Protein AF-A0A1C5LLJ3-F1 (afdb_monomer)

Sequence (383 aa):
MEEKRNYEILKFVMHGDKCYMSTDIVKGKPLIVWLKYHAHITKEQFYEWARQIIADLDHFHRCRGNPCYQYVNPYSVIVGEDRKVYLLDLASKEQEDMMHLMQRRYVRENFLSPENQYYQKSEEKEDIYGFGKMLQYVLSSVELEPELKFLESVRIQKIITRCLDKQGKKRYQKLSDLSGQFSLSEKRNGSKKIMYVMIALAVIGLLVLSGNRIVSCISGQSRRQGGQDMKLADTERKEDMKAQAYQEQFQELKEQWEAERKELQDKSSKREQELLYDLAFVYFSQMKDYEVCSRYLEEMKEPDAFAKDMVRLCGMMSRADGEDDNTEKRTEDEEESVEMLLERMRQEIPDEEDERYAECIEFAKEQLQKEDVVEEQTSGEES

Structure (mmCIF, N/CA/C/O backbone):
data_AF-A0A1C5LLJ3-F1
#
_entry.id   AF-A0A1C5LLJ3-F1
#
loop_
_atom_site.group_PDB
_atom_site.id
_atom_site.type_symbol
_atom_site.label_atom_id
_atom_site.label_alt_id
_atom_site.label_comp_id
_atom_site.label_asym_id
_atom_site.label_entity_id
_atom_site.label_seq_id
_atom_site.pdbx_PDB_ins_code
_atom_site.Cartn_x
_atom_site.Cartn_y
_atom_site.Cartn_z
_atom_site.occupancy
_atom_site.B_iso_or_equiv
_atom_site.auth_seq_id
_atom_site.auth_comp_id
_atom_site.auth_asym_id
_atom_site.auth_atom_id
_atom_site.pdbx_PDB_model_num
ATOM 1 N N . MET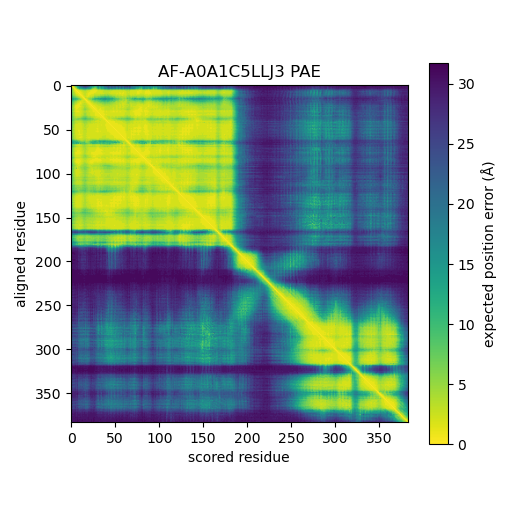 A 1 1 ? 1.111 1.550 -33.236 1.00 36.59 1 MET A N 1
ATOM 2 C CA . MET A 1 1 ? 2.221 0.771 -32.654 1.00 36.59 1 MET A CA 1
ATOM 3 C C . MET A 1 1 ? 1.750 -0.658 -32.554 1.00 36.59 1 MET A C 1
ATOM 5 O O . MET A 1 1 ? 0.691 -0.873 -31.976 1.00 36.59 1 MET A O 1
ATOM 9 N N . GLU A 1 2 ? 2.458 -1.597 -33.177 1.00 40.75 2 GLU A N 1
ATOM 10 C CA . GLU A 1 2 ? 2.231 -3.019 -32.912 1.00 40.75 2 GLU A CA 1
ATOM 11 C C . GLU A 1 2 ? 2.416 -3.269 -31.412 1.00 40.75 2 GLU A C 1
ATOM 13 O O . GLU A 1 2 ? 3.354 -2.759 -30.799 1.00 40.75 2 GLU A O 1
ATOM 18 N N . GLU A 1 3 ? 1.471 -3.979 -30.800 1.00 55.66 3 GLU A N 1
ATOM 19 C CA . GLU A 1 3 ? 1.519 -4.286 -29.373 1.00 55.66 3 GLU A CA 1
ATOM 20 C C . GLU A 1 3 ? 2.712 -5.230 -29.148 1.00 55.66 3 GLU A C 1
ATOM 22 O O . GLU A 1 3 ? 2.662 -6.389 -29.568 1.00 55.66 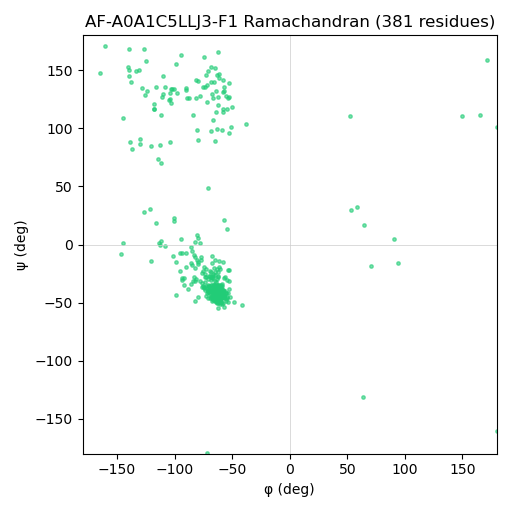3 GLU A O 1
ATOM 27 N N . LYS A 1 4 ? 3.806 -4.742 -28.542 1.00 64.94 4 LYS A N 1
ATOM 28 C CA . LYS A 1 4 ? 4.930 -5.595 -28.127 1.00 64.94 4 LYS A CA 1
ATOM 29 C C . LYS A 1 4 ? 4.349 -6.642 -27.175 1.00 64.94 4 LYS A C 1
ATOM 31 O O . LYS A 1 4 ? 3.757 -6.294 -26.161 1.00 64.94 4 LYS A O 1
ATOM 36 N N . ARG A 1 5 ? 4.416 -7.920 -27.556 1.00 73.06 5 ARG A N 1
ATOM 37 C CA . ARG A 1 5 ? 3.819 -9.010 -26.765 1.00 73.06 5 ARG A CA 1
ATOM 38 C C . ARG A 1 5 ? 4.819 -9.672 -25.836 1.00 73.06 5 ARG A C 1
ATOM 40 O O . ARG A 1 5 ? 4.381 -10.261 -24.864 1.00 73.06 5 ARG A O 1
ATOM 47 N N . ASN A 1 6 ? 6.115 -9.573 -26.125 1.00 91.94 6 ASN A N 1
ATOM 48 C CA . ASN A 1 6 ? 7.179 -10.186 -25.337 1.00 91.94 6 ASN A CA 1
ATOM 49 C C . ASN A 1 6 ? 7.974 -9.105 -24.609 1.00 91.94 6 ASN A C 1
ATOM 51 O O . ASN A 1 6 ? 8.426 -8.143 -25.233 1.00 91.94 6 ASN A O 1
ATOM 55 N N . TYR A 1 7 ? 8.149 -9.294 -23.309 1.00 93.44 7 TYR A N 1
ATOM 56 C CA . TYR A 1 7 ? 8.890 -8.407 -22.429 1.00 93.44 7 TYR A CA 1
ATOM 57 C C . TYR A 1 7 ? 9.985 -9.209 -21.742 1.00 93.44 7 TYR A C 1
ATOM 59 O O . TYR A 1 7 ? 9.718 -10.291 -21.221 1.00 93.44 7 TYR A O 1
ATOM 67 N N . GLU A 1 8 ? 11.203 -8.679 -21.734 1.00 95.88 8 GLU A N 1
ATOM 68 C CA . GLU A 1 8 ? 12.253 -9.213 -20.871 1.00 95.88 8 GLU A CA 1
ATOM 69 C C . GLU A 1 8 ? 12.037 -8.708 -19.441 1.00 95.88 8 GLU A C 1
ATOM 71 O O . GLU A 1 8 ? 11.834 -7.512 -19.201 1.00 95.88 8 GLU A O 1
ATOM 76 N N . ILE A 1 9 ? 12.015 -9.648 -18.513 1.00 96.25 9 ILE A N 1
ATOM 77 C CA . ILE A 1 9 ? 11.637 -9.476 -17.116 1.00 96.25 9 ILE A CA 1
ATOM 78 C C . ILE A 1 9 ? 12.757 -9.976 -16.210 1.00 96.25 9 ILE A C 1
ATOM 80 O O . ILE A 1 9 ? 13.571 -10.818 -16.598 1.00 96.25 9 ILE A O 1
ATOM 84 N N . LEU A 1 10 ? 12.764 -9.489 -14.976 1.00 95.69 10 LEU A N 1
ATOM 85 C CA . LEU A 1 10 ? 13.657 -9.982 -13.943 1.00 95.69 10 LEU A CA 1
ATOM 86 C C . LEU A 1 10 ? 13.177 -11.338 -13.428 1.00 95.69 10 LEU A C 1
ATOM 88 O O . LEU A 1 10 ? 12.001 -11.542 -13.132 1.00 95.69 10 LEU A O 1
ATOM 92 N N . LYS A 1 11 ? 14.124 -12.258 -13.277 1.00 94.19 11 LYS A N 1
ATOM 93 C CA . LYS A 1 11 ? 13.928 -13.568 -12.669 1.00 94.19 11 LYS A CA 1
ATOM 94 C C . LYS A 1 11 ? 14.919 -13.764 -11.543 1.00 94.19 11 LYS A C 1
ATOM 96 O O . LYS A 1 11 ? 16.130 -13.637 -11.730 1.00 94.19 11 LYS A O 1
ATOM 101 N N . PHE A 1 12 ? 14.396 -14.144 -10.387 1.00 91.25 12 PHE A N 1
ATOM 102 C CA . PHE A 1 12 ? 15.193 -14.380 -9.193 1.00 91.25 12 PHE A CA 1
ATOM 103 C C . PHE A 1 12 ? 15.356 -15.879 -8.949 1.00 91.25 12 PHE A C 1
ATOM 105 O O . PHE A 1 12 ? 14.390 -16.642 -8.962 1.00 91.25 12 PHE A O 1
ATOM 112 N N . VAL A 1 13 ? 16.597 -16.312 -8.735 1.00 87.12 13 VAL A N 1
ATOM 113 C CA . VAL A 1 13 ? 16.943 -17.697 -8.407 1.00 87.12 13 VAL A CA 1
ATOM 114 C C . VAL A 1 13 ? 17.581 -17.722 -7.026 1.00 87.12 13 VAL A C 1
ATOM 116 O O . VAL A 1 13 ? 18.649 -17.148 -6.805 1.00 87.12 13 VAL A O 1
ATOM 119 N N . MET A 1 14 ? 16.918 -18.407 -6.097 1.00 83.19 14 MET A N 1
ATOM 120 C CA . MET A 1 14 ? 17.392 -18.580 -4.728 1.00 83.19 14 MET A CA 1
ATOM 121 C C . MET A 1 14 ? 18.260 -19.834 -4.626 1.00 83.19 14 MET A C 1
ATOM 123 O O . MET A 1 14 ? 17.825 -20.926 -4.991 1.00 83.19 14 MET A O 1
ATOM 127 N N . HIS A 1 15 ? 19.478 -19.694 -4.105 1.00 82.38 15 HIS A N 1
ATOM 128 C CA . HIS A 1 15 ? 20.362 -20.820 -3.806 1.00 82.38 15 HIS A CA 1
ATOM 129 C C . HIS A 1 15 ? 20.901 -20.693 -2.376 1.00 82.38 15 HIS A C 1
ATOM 131 O O . HIS A 1 15 ? 21.935 -20.063 -2.129 1.00 82.38 15 HIS A O 1
ATOM 137 N N . GLY A 1 16 ? 20.180 -21.292 -1.423 1.00 81.19 16 GLY A N 1
ATOM 138 C CA . GLY A 1 16 ? 20.371 -21.025 0.005 1.00 81.19 16 GLY A CA 1
ATOM 139 C C . GLY A 1 16 ? 20.032 -19.567 0.318 1.00 81.19 16 GLY A C 1
ATOM 140 O O . GLY A 1 16 ? 19.022 -19.057 -0.160 1.00 81.19 16 GLY A O 1
ATOM 141 N N . ASP A 1 17 ? 20.920 -18.879 1.033 1.00 79.62 17 ASP A N 1
ATOM 142 C CA . ASP A 1 17 ? 20.737 -17.467 1.407 1.00 79.62 17 ASP A CA 1
ATOM 143 C C . ASP A 1 17 ? 21.145 -16.478 0.298 1.00 79.62 17 ASP A C 1
ATOM 145 O O . ASP A 1 17 ? 21.115 -15.262 0.492 1.00 79.62 17 ASP A O 1
ATOM 149 N N . LYS A 1 18 ? 21.569 -16.975 -0.872 1.00 81.50 18 LYS A N 1
ATOM 150 C CA . LYS A 1 18 ? 21.998 -16.137 -2.000 1.00 81.50 18 LYS A CA 1
ATOM 151 C C . LYS A 1 18 ? 20.871 -15.968 -3.014 1.00 81.50 18 LYS A C 1
ATOM 153 O O . LYS A 1 18 ? 20.296 -16.954 -3.474 1.00 81.50 18 LYS A O 1
ATOM 158 N N . CYS A 1 19 ? 20.622 -14.717 -3.395 1.00 85.31 19 CYS A N 1
ATOM 159 C CA . CYS A 1 19 ? 19.692 -14.330 -4.452 1.00 85.31 19 CYS A CA 1
ATOM 160 C C . CYS A 1 19 ? 20.474 -13.957 -5.719 1.00 85.31 19 CYS A C 1
ATOM 162 O O . CYS A 1 19 ? 21.316 -13.054 -5.687 1.00 85.31 19 CYS A O 1
ATOM 164 N N . TYR A 1 20 ? 20.204 -14.652 -6.824 1.00 87.50 20 TYR A N 1
ATOM 165 C CA . TYR A 1 20 ? 20.764 -14.352 -8.140 1.00 87.50 20 TYR A CA 1
ATOM 166 C C . TYR A 1 20 ? 19.682 -13.771 -9.044 1.00 87.50 20 TYR A C 1
ATOM 168 O O . TYR A 1 20 ? 18.578 -14.306 -9.104 1.00 87.50 20 TYR A O 1
ATOM 176 N N . MET A 1 21 ? 20.022 -12.707 -9.766 1.00 91.25 21 MET A N 1
ATOM 177 C CA . MET A 1 21 ? 19.148 -12.055 -10.737 1.00 91.25 21 MET A CA 1
ATOM 178 C C . MET A 1 21 ? 19.554 -12.473 -12.153 1.00 91.25 21 MET A C 1
ATOM 180 O O . MET A 1 21 ? 20.740 -12.495 -12.483 1.00 91.25 21 MET A O 1
ATOM 184 N N . SER A 1 22 ? 18.572 -12.828 -12.972 1.00 91.44 22 SER A N 1
ATOM 185 C CA . SER A 1 22 ? 18.717 -13.174 -14.385 1.00 91.44 22 SER A CA 1
ATOM 186 C C . SER A 1 22 ? 17.561 -12.567 -15.182 1.00 91.44 22 SER A C 1
ATOM 188 O O . SER A 1 22 ? 16.584 -12.104 -14.595 1.00 91.44 22 SER A O 1
ATOM 190 N N . THR A 1 23 ? 17.668 -12.589 -16.504 1.00 94.31 23 THR A N 1
ATOM 191 C CA . THR A 1 23 ? 16.650 -12.085 -17.428 1.00 94.31 23 THR A CA 1
ATOM 192 C C . THR A 1 23 ? 15.883 -13.267 -18.017 1.00 94.31 23 THR A C 1
ATOM 194 O O . THR A 1 23 ? 16.486 -14.256 -18.437 1.00 94.31 23 THR A O 1
ATOM 197 N N . ASP A 1 24 ? 14.557 -13.177 -18.054 1.00 95.06 24 ASP A N 1
ATOM 198 C CA . ASP A 1 24 ? 13.677 -14.128 -18.746 1.00 95.06 24 ASP A CA 1
ATOM 199 C C . ASP A 1 24 ? 12.749 -13.367 -19.700 1.00 95.06 24 ASP A C 1
ATOM 201 O O . ASP A 1 24 ? 12.667 -12.144 -19.633 1.00 95.06 24 ASP A O 1
ATOM 205 N N . ILE A 1 25 ? 12.044 -14.061 -20.591 1.00 95.12 25 ILE A N 1
ATOM 206 C CA . ILE A 1 25 ? 11.123 -13.435 -21.545 1.00 95.12 25 ILE A CA 1
ATOM 207 C C . ILE A 1 25 ? 9.712 -13.945 -21.290 1.00 95.12 25 ILE A C 1
ATOM 209 O O . ILE A 1 25 ? 9.431 -15.136 -21.411 1.00 95.12 25 ILE A O 1
ATOM 213 N N . VAL A 1 26 ? 8.800 -13.022 -20.998 1.00 95.31 26 VAL A N 1
ATOM 214 C CA . VAL A 1 26 ? 7.386 -13.323 -20.771 1.00 95.31 26 VAL A CA 1
ATOM 215 C C . VAL A 1 26 ? 6.532 -12.667 -21.839 1.00 95.31 26 VAL A C 1
ATOM 217 O O . VAL A 1 26 ? 6.694 -11.492 -22.176 1.00 95.31 26 VAL A O 1
ATOM 220 N N . LYS A 1 27 ? 5.571 -13.439 -22.347 1.00 95.00 27 LYS A N 1
ATOM 221 C CA . LYS A 1 27 ? 4.498 -12.902 -23.169 1.00 95.00 27 LYS A CA 1
ATOM 222 C C . LYS A 1 27 ? 3.415 -12.304 -22.273 1.00 95.00 27 LYS A C 1
ATOM 224 O O . LYS A 1 27 ? 2.915 -12.984 -21.377 1.00 95.00 27 LYS A O 1
ATOM 229 N N . GLY A 1 28 ? 3.046 -11.050 -22.502 1.00 94.06 28 GLY A N 1
ATOM 230 C CA . GLY A 1 28 ? 2.146 -10.330 -21.610 1.00 94.06 28 GLY A CA 1
ATOM 231 C C . GLY A 1 28 ? 1.855 -8.902 -22.049 1.00 94.06 28 GLY A C 1
ATOM 232 O O . GLY A 1 28 ? 2.028 -8.545 -23.216 1.00 94.06 28 GLY A O 1
ATOM 233 N N . LYS A 1 29 ? 1.387 -8.092 -21.099 1.00 92.19 29 LYS A N 1
ATOM 234 C CA . LYS A 1 29 ? 1.136 -6.655 -21.271 1.00 92.19 29 LYS A CA 1
ATOM 235 C C . LYS A 1 29 ? 1.585 -5.885 -20.027 1.00 92.19 29 LYS A C 1
ATOM 237 O O . LYS A 1 29 ? 1.478 -6.435 -18.933 1.00 92.19 29 LYS A O 1
ATOM 242 N N . PRO A 1 30 ? 2.010 -4.617 -20.146 1.00 92.56 30 PRO A N 1
ATOM 243 C CA . PRO A 1 30 ? 2.228 -3.766 -18.984 1.00 92.56 30 PRO A CA 1
ATOM 244 C C . PRO A 1 30 ? 0.941 -3.658 -18.169 1.00 92.56 30 PRO A C 1
ATOM 246 O O . PRO A 1 30 ? -0.144 -3.559 -18.751 1.00 92.56 30 PRO A O 1
ATOM 249 N N . LEU A 1 31 ? 1.051 -3.658 -16.842 1.00 95.62 31 LEU A N 1
ATOM 250 C CA . LEU A 1 31 ? -0.078 -3.640 -15.917 1.00 95.62 31 LEU A CA 1
ATOM 251 C C . LEU A 1 31 ? -1.021 -2.476 -16.231 1.00 95.62 31 LEU A C 1
ATOM 253 O O . LEU A 1 31 ? -2.225 -2.683 -16.328 1.00 95.62 31 LEU A O 1
ATOM 257 N N . ILE A 1 32 ? -0.488 -1.290 -16.532 1.00 88.31 32 ILE A N 1
ATOM 258 C CA . ILE A 1 32 ? -1.299 -0.131 -16.929 1.00 88.31 32 ILE A CA 1
ATOM 259 C C . ILE A 1 32 ? -2.163 -0.382 -18.174 1.00 88.31 32 ILE A C 1
ATOM 261 O O . ILE A 1 32 ? -3.324 0.020 -18.239 1.00 88.31 32 ILE A O 1
ATOM 265 N N . VAL A 1 33 ? -1.611 -1.077 -19.172 1.00 87.06 33 VAL A N 1
ATOM 266 C CA . VAL A 1 33 ? -2.324 -1.414 -20.409 1.00 87.06 33 VAL A CA 1
ATOM 267 C C . VAL A 1 33 ? -3.342 -2.508 -20.129 1.00 87.06 33 VAL A C 1
ATOM 269 O O . VAL A 1 33 ? -4.441 -2.472 -20.672 1.00 87.06 33 VAL A O 1
ATOM 272 N N . TRP A 1 34 ? -2.988 -3.476 -19.285 1.00 92.62 34 TRP A N 1
ATOM 273 C CA . TRP A 1 34 ? -3.877 -4.563 -18.910 1.00 92.62 34 TRP A CA 1
ATOM 274 C C . TRP A 1 34 ? -5.115 -4.038 -18.170 1.00 92.62 34 TRP A C 1
ATOM 276 O O . TRP A 1 34 ? -6.231 -4.359 -18.580 1.00 92.62 34 TRP A O 1
ATOM 286 N N . LEU A 1 35 ? -4.932 -3.166 -17.171 1.00 87.06 35 LEU A N 1
ATOM 287 C CA . LEU A 1 35 ? -6.015 -2.586 -16.364 1.00 87.06 35 LEU A CA 1
ATOM 288 C C . LEU A 1 35 ? -7.012 -1.791 -17.218 1.00 87.06 35 LEU A C 1
ATOM 290 O O . LEU A 1 35 ? -8.214 -1.888 -17.000 1.00 87.06 35 LEU A O 1
ATOM 294 N N . LYS A 1 36 ? -6.546 -1.105 -18.273 1.00 83.25 36 LYS A N 1
ATOM 295 C CA . LYS A 1 36 ? -7.417 -0.375 -19.215 1.00 83.25 36 LYS A CA 1
ATOM 296 C C . LYS A 1 36 ? -8.522 -1.245 -19.837 1.00 83.25 36 LYS A C 1
ATOM 298 O O . LYS A 1 36 ? -9.572 -0.724 -20.201 1.00 83.25 36 LYS A O 1
ATOM 303 N N . TYR A 1 37 ? -8.274 -2.542 -20.013 1.00 83.38 37 TYR A N 1
ATOM 304 C CA . TYR A 1 37 ? -9.214 -3.467 -20.658 1.00 83.38 37 TYR A CA 1
ATOM 305 C C . TYR A 1 37 ? -9.872 -4.451 -19.685 1.00 83.38 37 TYR A C 1
ATOM 307 O O . TYR A 1 37 ? -10.691 -5.260 -20.114 1.00 83.38 37 TYR A O 1
ATOM 315 N N . HIS A 1 38 ? -9.529 -4.394 -18.398 1.00 84.81 38 HIS A N 1
ATOM 316 C CA . HIS A 1 38 ? -10.029 -5.311 -17.379 1.00 84.81 38 HIS A CA 1
ATOM 317 C C . HIS A 1 38 ? -10.534 -4.506 -16.188 1.00 84.81 38 HIS A C 1
ATOM 319 O O . HIS A 1 38 ? -9.811 -4.281 -15.224 1.00 84.81 38 HIS A O 1
ATOM 325 N N . ALA A 1 39 ? -11.797 -4.090 -16.273 1.00 84.25 39 ALA A N 1
ATOM 326 C CA . ALA A 1 39 ? -12.438 -3.271 -15.248 1.00 84.25 39 ALA A CA 1
ATOM 327 C C . ALA A 1 39 ? -12.656 -4.006 -13.915 1.00 84.25 39 ALA A C 1
ATOM 329 O O . ALA A 1 39 ? -12.888 -3.348 -12.914 1.00 84.25 39 ALA A O 1
ATOM 330 N N . HIS A 1 40 ? -12.569 -5.341 -13.889 1.00 90.69 40 HIS A N 1
ATOM 331 C CA . HIS A 1 40 ? -12.821 -6.144 -12.692 1.00 90.69 40 HIS A CA 1
ATOM 332 C C . HIS A 1 40 ? -11.661 -7.107 -12.442 1.00 90.69 40 HIS A C 1
ATOM 334 O O . HIS A 1 40 ? -11.210 -7.794 -13.368 1.00 90.69 40 HIS A O 1
ATOM 340 N N . ILE A 1 41 ? -11.200 -7.199 -11.192 1.00 92.25 41 ILE A N 1
ATOM 341 C CA . ILE A 1 41 ? -10.257 -8.237 -10.749 1.00 92.25 41 ILE A CA 1
ATOM 342 C C . ILE A 1 41 ? -10.721 -8.853 -9.433 1.00 92.25 41 ILE A C 1
ATOM 344 O O . ILE A 1 41 ? -11.316 -8.193 -8.588 1.00 92.25 41 ILE A O 1
ATOM 348 N N . THR A 1 42 ? -10.409 -10.129 -9.213 1.00 92.56 42 THR A N 1
ATOM 349 C CA . THR A 1 42 ? -10.743 -10.760 -7.931 1.00 92.56 42 THR A CA 1
ATOM 350 C C . THR A 1 42 ? -9.862 -10.230 -6.803 1.00 92.56 42 THR A C 1
ATOM 352 O O . THR A 1 42 ? -8.677 -9.967 -7.043 1.00 92.56 42 THR A O 1
ATOM 355 N N . LYS A 1 43 ? -10.369 -10.180 -5.562 1.00 91.25 43 LYS A N 1
ATOM 356 C CA . LYS A 1 43 ? -9.532 -9.852 -4.389 1.00 91.25 43 LYS A CA 1
ATOM 357 C C . LYS A 1 43 ? -8.288 -10.724 -4.321 1.00 91.25 43 LYS A C 1
ATOM 359 O O . LYS A 1 43 ? -7.192 -10.228 -4.081 1.00 91.25 43 LYS A O 1
ATOM 364 N N . GLU A 1 44 ? -8.449 -12.024 -4.540 1.00 90.81 44 GLU A N 1
ATOM 365 C CA . GLU A 1 44 ? -7.360 -12.990 -4.475 1.00 90.81 44 GLU A CA 1
ATOM 366 C C . GLU A 1 44 ? -6.237 -12.615 -5.442 1.00 90.81 44 GLU A C 1
ATOM 368 O O . GLU A 1 44 ? -5.071 -12.616 -5.052 1.00 90.81 44 GLU A O 1
ATOM 373 N N . GLN A 1 45 ? -6.596 -12.221 -6.666 1.00 93.62 45 GLN A N 1
ATOM 374 C CA . GLN A 1 45 ? -5.650 -11.757 -7.676 1.00 93.62 45 GLN A CA 1
ATOM 375 C C . GLN A 1 45 ? -4.946 -10.459 -7.263 1.00 93.62 45 GLN A C 1
ATOM 377 O O . GLN A 1 45 ? -3.730 -10.369 -7.418 1.00 93.62 45 GLN A O 1
ATOM 382 N N . PHE A 1 46 ? -5.674 -9.485 -6.706 1.00 94.88 46 PHE A N 1
ATOM 383 C CA . PHE A 1 46 ? -5.092 -8.238 -6.198 1.00 94.88 46 PHE A CA 1
ATOM 384 C C . PHE A 1 46 ? -4.040 -8.504 -5.109 1.00 94.88 46 PHE A C 1
ATOM 386 O O . PHE A 1 46 ? -2.899 -8.049 -5.214 1.00 94.88 46 PHE A O 1
ATOM 393 N N . TYR A 1 47 ? -4.391 -9.301 -4.093 1.00 93.31 47 TYR A N 1
ATOM 394 C CA . TYR A 1 47 ? -3.464 -9.667 -3.018 1.00 93.31 47 TYR A CA 1
ATOM 395 C C . TYR A 1 47 ? -2.285 -10.507 -3.525 1.00 93.31 47 TYR A C 1
ATOM 397 O O . TYR A 1 47 ? -1.172 -10.374 -3.019 1.00 93.31 47 TYR A O 1
ATOM 405 N N . GLU A 1 48 ? -2.509 -11.378 -4.510 1.00 94.25 48 GLU A N 1
ATOM 406 C CA . GLU A 1 48 ? -1.455 -12.168 -5.151 1.00 94.25 48 GLU A CA 1
ATOM 407 C C . GLU A 1 48 ? -0.458 -11.285 -5.901 1.00 94.25 48 GLU A C 1
ATOM 409 O O . GLU A 1 48 ? 0.745 -11.423 -5.690 1.00 94.25 48 GLU A O 1
ATOM 414 N N . TRP A 1 49 ? -0.935 -10.337 -6.707 1.00 96.31 49 TRP A N 1
ATOM 415 C CA . TRP A 1 49 ? -0.064 -9.398 -7.409 1.00 96.31 49 TRP A CA 1
ATOM 416 C C . TRP A 1 49 ? 0.735 -8.524 -6.448 1.00 96.31 49 TRP A C 1
ATOM 418 O O . TRP A 1 49 ? 1.947 -8.404 -6.609 1.00 96.31 49 TRP A O 1
ATOM 428 N N . ALA A 1 50 ? 0.095 -7.983 -5.408 1.00 95.69 50 ALA A N 1
ATOM 429 C CA . ALA A 1 50 ? 0.790 -7.212 -4.382 1.00 95.69 50 ALA A CA 1
ATOM 430 C C . ALA A 1 50 ? 1.919 -8.029 -3.728 1.00 95.69 50 ALA A C 1
ATOM 432 O O . ALA A 1 50 ? 3.038 -7.538 -3.593 1.00 95.69 50 ALA A O 1
ATOM 433 N N . ARG A 1 51 ? 1.659 -9.298 -3.378 1.00 94.06 51 ARG A N 1
ATOM 434 C CA . ARG A 1 51 ? 2.672 -10.194 -2.797 1.00 94.06 51 ARG A CA 1
ATOM 435 C C . ARG A 1 51 ? 3.815 -10.514 -3.753 1.00 94.06 51 ARG A C 1
ATOM 437 O O . ARG A 1 51 ? 4.958 -10.485 -3.311 1.00 94.06 51 ARG A O 1
ATOM 444 N N . GLN A 1 52 ? 3.520 -10.824 -5.015 1.00 94.81 52 GLN A N 1
ATOM 445 C CA . GLN A 1 52 ? 4.546 -11.120 -6.021 1.00 94.81 52 GLN A CA 1
ATOM 446 C C . GLN A 1 52 ? 5.475 -9.921 -6.218 1.00 94.81 52 GLN A C 1
ATOM 448 O O . GLN A 1 52 ? 6.687 -10.071 -6.134 1.00 94.81 52 GLN A O 1
ATOM 453 N N . ILE A 1 53 ? 4.909 -8.719 -6.354 1.00 96.19 53 ILE A N 1
ATOM 454 C CA . ILE A 1 53 ? 5.688 -7.488 -6.522 1.00 96.19 53 ILE A CA 1
ATOM 455 C C . ILE A 1 53 ? 6.559 -7.208 -5.292 1.00 96.19 53 ILE A C 1
ATOM 457 O O . ILE A 1 53 ? 7.742 -6.919 -5.443 1.00 96.19 53 ILE A O 1
ATOM 461 N N . ILE A 1 54 ? 6.007 -7.315 -4.076 1.00 94.81 54 ILE A N 1
ATOM 462 C CA . ILE A 1 54 ? 6.787 -7.126 -2.840 1.00 94.81 54 ILE A CA 1
ATOM 463 C C . ILE A 1 54 ? 7.940 -8.132 -2.774 1.00 94.81 54 ILE A C 1
ATOM 465 O O . ILE A 1 54 ? 9.061 -7.749 -2.450 1.00 94.81 54 ILE A O 1
ATOM 469 N N . ALA A 1 55 ? 7.673 -9.405 -3.083 1.00 91.94 55 ALA A N 1
ATOM 470 C CA . ALA A 1 55 ? 8.687 -10.451 -3.060 1.00 91.94 55 ALA A CA 1
ATOM 471 C C . ALA A 1 55 ? 9.800 -10.182 -4.082 1.00 91.94 55 ALA A C 1
ATOM 473 O O . ALA A 1 55 ? 10.975 -10.255 -3.729 1.00 91.94 55 ALA A O 1
ATOM 474 N N . ASP A 1 56 ? 9.446 -9.823 -5.314 1.00 93.44 56 ASP A N 1
ATOM 475 C CA . ASP A 1 56 ? 10.409 -9.524 -6.374 1.00 93.44 56 ASP A CA 1
ATOM 476 C C . ASP A 1 56 ? 11.273 -8.298 -6.040 1.00 93.44 56 ASP A C 1
ATOM 478 O O . ASP A 1 56 ? 12.488 -8.337 -6.234 1.00 93.44 56 ASP A O 1
ATOM 482 N N . LEU A 1 57 ? 10.693 -7.236 -5.467 1.00 94.50 57 LEU A N 1
ATOM 483 C CA . LEU A 1 57 ? 11.455 -6.061 -5.018 1.00 94.50 57 LEU A CA 1
ATOM 484 C C . LEU A 1 57 ? 12.397 -6.396 -3.851 1.00 94.50 57 LEU A C 1
ATOM 486 O O . LEU A 1 57 ? 13.561 -6.003 -3.847 1.00 94.50 57 LEU A O 1
ATOM 490 N N . ASP A 1 58 ? 11.930 -7.184 -2.885 1.00 91.56 58 ASP A N 1
ATOM 491 C CA . ASP A 1 58 ? 12.743 -7.657 -1.761 1.00 91.56 58 ASP A CA 1
ATOM 492 C C . ASP A 1 58 ? 13.890 -8.578 -2.240 1.00 91.56 58 ASP A C 1
ATOM 494 O O . ASP A 1 58 ? 15.022 -8.509 -1.751 1.00 91.56 58 ASP A O 1
ATOM 498 N N . HIS A 1 59 ? 13.653 -9.408 -3.262 1.00 91.12 59 HIS A N 1
ATOM 499 C CA . HIS A 1 59 ? 14.710 -10.163 -3.939 1.00 91.12 59 HIS A CA 1
ATOM 500 C C . HIS A 1 59 ? 15.698 -9.258 -4.680 1.00 91.12 59 HIS A C 1
ATOM 502 O O . HIS A 1 59 ? 16.906 -9.495 -4.580 1.00 91.12 59 HIS A O 1
ATOM 508 N N . PHE A 1 60 ? 15.211 -8.219 -5.362 1.00 92.31 60 PHE A N 1
ATOM 509 C CA . PHE A 1 60 ? 16.035 -7.240 -6.063 1.00 92.31 60 PHE A CA 1
ATOM 510 C C . PHE A 1 60 ? 16.993 -6.512 -5.109 1.00 92.31 60 PHE A C 1
ATOM 512 O O . PHE A 1 60 ? 18.191 -6.461 -5.385 1.00 92.31 60 PHE A O 1
ATOM 519 N N . HIS A 1 61 ? 16.508 -6.046 -3.953 1.00 90.62 61 HIS A N 1
ATOM 520 C CA . HIS A 1 61 ? 17.321 -5.351 -2.941 1.00 90.62 61 HIS A CA 1
ATOM 521 C C . HIS A 1 61 ? 18.377 -6.233 -2.276 1.00 90.62 61 HIS A C 1
ATOM 523 O O . HIS A 1 61 ? 19.436 -5.756 -1.864 1.00 90.62 61 HIS A O 1
ATOM 529 N N . ARG A 1 62 ? 18.122 -7.542 -2.179 1.00 87.56 62 ARG A N 1
ATOM 530 C CA . ARG A 1 62 ? 19.113 -8.504 -1.679 1.00 87.56 62 ARG A CA 1
ATOM 531 C C . ARG A 1 62 ? 20.224 -8.801 -2.685 1.00 87.56 62 ARG A C 1
ATOM 533 O O . ARG A 1 62 ? 21.279 -9.302 -2.288 1.00 87.56 62 ARG A O 1
ATOM 540 N N . CYS A 1 63 ? 20.018 -8.526 -3.972 1.00 87.31 63 CYS A N 1
ATOM 541 C CA . CYS A 1 63 ? 21.066 -8.683 -4.972 1.00 87.31 63 CYS A CA 1
ATOM 542 C C . CYS A 1 63 ? 22.138 -7.589 -4.818 1.00 87.31 63 CYS A C 1
ATOM 544 O O . CYS A 1 63 ? 21.860 -6.412 -4.595 1.00 87.31 63 CYS A O 1
ATOM 546 N N . ARG A 1 64 ? 23.412 -7.981 -4.935 1.00 78.56 64 ARG A N 1
ATOM 547 C CA . ARG A 1 64 ? 24.549 -7.075 -4.718 1.00 78.56 64 ARG A CA 1
ATOM 548 C C . ARG A 1 64 ? 24.539 -5.924 -5.730 1.00 78.56 64 ARG A C 1
ATOM 550 O O . ARG A 1 64 ? 24.596 -6.173 -6.927 1.00 78.56 64 ARG A O 1
ATOM 557 N N . GLY A 1 65 ? 24.607 -4.690 -5.230 1.00 78.06 65 GLY A N 1
ATOM 558 C CA . GLY A 1 65 ? 24.723 -3.483 -6.058 1.00 78.06 65 GLY A CA 1
ATOM 559 C C . GLY A 1 65 ? 23.391 -2.848 -6.463 1.00 78.06 65 GLY A C 1
ATOM 560 O O . GLY A 1 65 ? 23.418 -1.860 -7.185 1.00 78.06 65 GLY A O 1
ATOM 561 N N . ASN A 1 66 ? 22.265 -3.369 -5.967 1.00 81.81 66 ASN A N 1
ATOM 562 C CA . ASN A 1 66 ? 20.919 -2.905 -6.297 1.00 81.81 66 ASN A CA 1
ATOM 563 C C . ASN A 1 66 ? 20.242 -2.257 -5.073 1.00 81.81 66 ASN A C 1
ATOM 565 O O . ASN A 1 66 ? 19.533 -2.938 -4.337 1.00 81.81 66 ASN A O 1
ATOM 569 N N . PRO A 1 67 ? 20.468 -0.956 -4.812 1.00 80.25 67 PRO A N 1
ATOM 570 C CA . PRO A 1 67 ? 19.910 -0.283 -3.636 1.00 80.25 67 PRO A CA 1
ATOM 571 C C . PRO A 1 67 ? 18.407 0.029 -3.754 1.00 80.25 67 PRO A C 1
ATOM 573 O O . PRO A 1 67 ? 17.755 0.220 -2.731 1.00 80.25 67 PRO A O 1
ATOM 576 N N . CYS A 1 68 ? 17.881 0.113 -4.982 1.00 90.75 68 CYS A N 1
ATOM 577 C CA . CYS A 1 68 ? 16.463 0.277 -5.310 1.00 90.75 68 CYS A CA 1
ATOM 578 C C . CYS A 1 68 ? 16.210 -0.034 -6.793 1.00 90.75 68 CYS A C 1
ATOM 580 O O . CYS A 1 68 ? 17.074 0.241 -7.631 1.00 90.75 68 CYS A O 1
ATOM 582 N N . TYR A 1 69 ? 15.038 -0.564 -7.132 1.00 93.81 69 TYR A N 1
ATOM 583 C CA . TYR A 1 69 ? 14.550 -0.739 -8.504 1.00 93.81 69 TYR A CA 1
ATOM 584 C C . TYR A 1 69 ? 14.208 0.598 -9.176 1.00 93.81 69 TYR A C 1
ATOM 586 O O . TYR A 1 69 ? 14.317 0.722 -10.393 1.00 93.81 69 TYR A O 1
ATOM 594 N N . GLN A 1 70 ? 13.840 1.614 -8.390 1.00 90.88 70 GLN A N 1
ATOM 595 C CA . GLN A 1 70 ? 13.682 3.027 -8.752 1.00 90.88 70 GLN A CA 1
ATOM 596 C C . GLN A 1 70 ? 12.481 3.371 -9.653 1.00 90.88 70 GLN A C 1
ATOM 5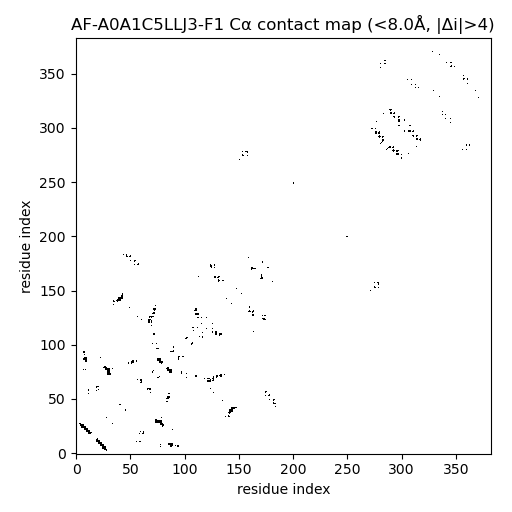98 O O . GLN A 1 70 ? 12.049 4.524 -9.692 1.00 90.88 70 GLN A O 1
ATOM 603 N N . TYR A 1 71 ? 11.903 2.390 -10.345 1.00 92.38 71 TYR A N 1
ATOM 604 C CA . TYR A 1 71 ? 10.819 2.594 -11.309 1.00 92.38 71 TYR A CA 1
ATOM 605 C C . TYR A 1 71 ? 9.553 1.810 -10.959 1.00 92.38 71 TYR A C 1
ATOM 607 O O . TYR A 1 71 ? 8.812 1.437 -11.859 1.00 92.38 71 TYR A O 1
ATOM 615 N N . VAL A 1 72 ? 9.278 1.560 -9.675 1.00 95.81 72 VAL A N 1
ATOM 616 C CA . VAL A 1 72 ? 8.087 0.808 -9.238 1.00 95.81 72 VAL A CA 1
ATOM 617 C C . VAL A 1 72 ? 6.804 1.548 -9.623 1.00 95.81 72 VAL A C 1
ATOM 619 O O . VAL A 1 72 ? 6.390 2.489 -8.949 1.00 95.81 72 VAL A O 1
ATOM 622 N N . ASN A 1 73 ? 6.173 1.139 -10.726 1.00 94.25 73 ASN A N 1
ATOM 623 C CA . ASN A 1 73 ? 4.921 1.709 -11.217 1.00 94.25 73 ASN A CA 1
ATOM 624 C C . ASN A 1 73 ? 4.200 0.740 -12.191 1.00 94.25 73 ASN A C 1
ATOM 626 O O . ASN A 1 73 ? 4.778 -0.252 -12.634 1.00 94.25 73 ASN A O 1
ATOM 630 N N . PRO A 1 74 ? 2.947 1.024 -12.594 1.00 94.06 74 PRO A N 1
ATOM 631 C CA . PRO A 1 74 ? 2.185 0.168 -13.511 1.00 94.06 74 PRO A CA 1
ATOM 632 C C . PRO A 1 74 ? 2.778 -0.048 -14.922 1.00 94.06 74 PRO A C 1
ATOM 634 O O . PRO A 1 74 ? 2.303 -0.926 -15.644 1.00 94.06 74 PRO A O 1
ATOM 637 N N . TYR A 1 75 ? 3.768 0.737 -15.358 1.00 91.50 75 TYR A N 1
ATOM 638 C CA . TYR A 1 75 ? 4.473 0.529 -16.633 1.00 91.50 75 TYR A CA 1
ATOM 639 C C . TYR A 1 75 ? 5.609 -0.494 -16.505 1.00 91.50 75 TYR A C 1
ATOM 641 O O . TYR A 1 75 ? 5.893 -1.211 -17.463 1.00 91.50 75 TYR A O 1
ATOM 649 N N . SER A 1 76 ? 6.242 -0.574 -15.330 1.00 96.44 76 SER A N 1
ATOM 650 C CA . SER A 1 76 ? 7.375 -1.464 -15.049 1.00 96.44 76 SER A CA 1
ATOM 651 C C . SER A 1 76 ? 6.963 -2.876 -14.623 1.00 96.44 76 SER A C 1
ATOM 653 O O . SER A 1 76 ? 7.824 -3.709 -14.350 1.00 96.44 76 SER A O 1
ATOM 655 N N . VAL A 1 77 ? 5.662 -3.142 -14.507 1.00 97.88 77 VAL A N 1
ATOM 656 C CA . VAL A 1 77 ? 5.112 -4.442 -14.114 1.00 97.88 77 VAL A CA 1
ATOM 657 C C . VAL A 1 77 ? 4.405 -5.059 -15.309 1.00 97.88 77 VAL A C 1
ATOM 659 O O . VAL A 1 77 ? 3.536 -4.428 -15.907 1.00 97.88 77 VAL A O 1
ATOM 662 N N . ILE A 1 78 ? 4.754 -6.294 -15.657 1.00 97.00 78 ILE A N 1
ATOM 663 C CA . ILE A 1 78 ? 4.166 -7.027 -16.779 1.00 97.00 78 ILE A CA 1
ATOM 664 C C . ILE A 1 78 ? 3.207 -8.085 -16.251 1.00 97.00 78 ILE A C 1
ATOM 666 O O . ILE A 1 78 ? 3.601 -8.948 -15.474 1.00 97.00 78 ILE A O 1
ATOM 670 N N . VAL A 1 79 ? 1.958 -8.042 -16.712 1.00 96.56 79 VAL A N 1
ATOM 671 C CA . VAL A 1 79 ? 0.973 -9.108 -16.515 1.00 96.56 79 VAL A CA 1
ATOM 672 C C . VAL A 1 79 ? 1.189 -10.156 -17.602 1.00 96.56 79 VAL A C 1
ATOM 674 O O . VAL A 1 79 ? 0.957 -9.889 -18.787 1.00 96.56 79 VAL A O 1
ATOM 677 N N . GLY A 1 80 ? 1.659 -11.336 -17.205 1.00 94.62 80 GLY A N 1
ATOM 678 C CA . GLY A 1 80 ? 1.864 -12.475 -18.096 1.00 94.62 80 GLY A CA 1
ATOM 679 C C . GLY A 1 80 ? 0.554 -13.152 -18.505 1.00 94.62 80 GLY A C 1
ATOM 680 O O . GLY A 1 80 ? -0.478 -13.020 -17.844 1.00 94.62 80 GLY A O 1
ATOM 681 N N . GLU A 1 81 ? 0.587 -13.935 -19.588 1.00 92.62 81 GLU A N 1
ATOM 682 C CA . GLU A 1 81 ? -0.553 -14.781 -19.997 1.00 92.62 81 GLU A CA 1
ATOM 683 C C . GLU A 1 81 ? -0.943 -15.822 -18.927 1.00 92.62 81 GLU A C 1
ATOM 685 O O . GLU A 1 81 ? -2.080 -16.290 -18.887 1.00 92.62 81 GLU A O 1
ATOM 690 N N . ASP A 1 82 ? -0.026 -16.141 -18.015 1.00 92.19 82 ASP A N 1
ATOM 691 C CA . ASP A 1 82 ? -0.243 -17.005 -16.852 1.00 92.19 82 ASP A CA 1
ATOM 692 C C . ASP A 1 82 ? -0.931 -16.301 -15.665 1.00 92.19 82 ASP A C 1
ATOM 694 O O . ASP A 1 82 ? -1.107 -16.910 -14.606 1.00 92.19 82 ASP A O 1
ATOM 698 N N . ARG A 1 83 ? -1.351 -15.040 -15.845 1.00 90.25 83 ARG A N 1
ATOM 699 C CA . ARG A 1 83 ? -1.993 -14.170 -14.841 1.00 90.25 83 ARG A CA 1
ATOM 700 C C . ARG A 1 83 ? -1.104 -13.805 -13.647 1.00 90.25 83 ARG A C 1
ATOM 702 O O . ARG A 1 83 ? -1.606 -13.327 -12.624 1.00 90.25 83 ARG A O 1
ATOM 709 N N . LYS A 1 84 ? 0.210 -13.984 -13.771 1.00 95.69 84 LYS A N 1
ATOM 710 C CA . LYS A 1 84 ? 1.192 -13.494 -12.797 1.00 95.69 84 LYS A CA 1
ATOM 711 C C . LYS A 1 84 ? 1.733 -12.130 -13.200 1.00 95.69 84 LYS A C 1
ATOM 713 O O . LYS A 1 84 ? 1.565 -11.701 -14.343 1.00 95.69 84 LYS A O 1
ATOM 718 N N . VAL A 1 85 ? 2.352 -11.454 -12.241 1.00 97.56 85 VAL A N 1
ATOM 719 C CA . VAL A 1 85 ? 3.032 -10.178 -12.458 1.00 97.56 85 VAL A CA 1
ATOM 720 C C . VAL A 1 85 ? 4.533 -10.353 -12.326 1.00 97.56 85 VAL A C 1
ATOM 722 O O . VAL A 1 85 ? 4.999 -11.147 -11.517 1.00 97.56 85 VAL A O 1
ATOM 725 N N . TYR A 1 86 ? 5.266 -9.598 -13.136 1.00 97.19 86 TYR A N 1
ATOM 726 C CA . TYR A 1 86 ? 6.717 -9.673 -13.232 1.00 97.19 86 TYR A CA 1
ATOM 727 C C . TYR A 1 86 ? 7.317 -8.271 -13.311 1.00 97.19 86 TYR A C 1
ATOM 729 O O . TYR A 1 86 ? 6.771 -7.412 -14.010 1.00 97.19 86 TYR A O 1
ATOM 737 N N . LEU A 1 87 ? 8.445 -8.037 -12.637 1.00 97.50 87 LEU A N 1
ATOM 738 C CA . LEU A 1 87 ? 9.205 -6.796 -12.800 1.00 97.50 87 LEU A CA 1
ATOM 739 C C . LEU A 1 87 ? 9.934 -6.784 -14.145 1.00 97.50 87 LEU A C 1
ATOM 741 O O . LEU A 1 87 ? 10.562 -7.765 -14.537 1.00 97.50 87 LEU A O 1
ATOM 745 N N . LEU A 1 88 ? 9.871 -5.659 -14.849 1.00 95.94 88 LEU A N 1
ATOM 746 C CA . LEU A 1 88 ? 10.559 -5.460 -16.118 1.00 95.94 88 LEU A CA 1
ATOM 747 C C . LEU A 1 88 ? 12.084 -5.403 -15.914 1.00 95.94 88 LEU A C 1
ATOM 749 O O . LEU A 1 88 ? 12.553 -4.768 -14.966 1.00 95.94 88 LEU A O 1
ATOM 753 N N . ASP A 1 89 ? 12.866 -6.010 -16.811 1.00 95.06 89 ASP A N 1
ATOM 754 C CA . ASP A 1 89 ? 14.324 -5.860 -16.795 1.00 95.06 89 ASP A CA 1
ATOM 755 C C . ASP A 1 89 ? 14.737 -4.535 -17.448 1.00 95.06 89 ASP A C 1
ATOM 757 O O . ASP A 1 89 ? 14.805 -4.407 -18.670 1.00 95.06 89 ASP A O 1
ATOM 761 N N . LEU A 1 90 ? 15.000 -3.532 -16.613 1.00 90.19 90 LEU A N 1
ATOM 762 C CA . LEU A 1 90 ? 15.365 -2.184 -17.055 1.00 90.19 90 LEU A CA 1
ATOM 763 C C . LEU A 1 90 ? 16.813 -2.074 -17.537 1.00 90.19 90 LEU A C 1
ATOM 765 O O . LEU A 1 90 ? 17.168 -1.068 -18.146 1.00 90.19 90 LEU A O 1
ATOM 769 N N . ALA A 1 91 ? 17.655 -3.076 -17.263 1.00 88.44 91 ALA A N 1
ATOM 770 C CA . ALA A 1 91 ? 19.027 -3.097 -17.757 1.00 88.44 91 ALA A CA 1
ATOM 771 C C . ALA A 1 91 ? 19.105 -3.551 -19.223 1.00 88.44 91 ALA A C 1
ATOM 773 O O . ALA A 1 91 ? 20.137 -3.363 -19.875 1.00 88.44 91 ALA A O 1
ATOM 774 N N . SER A 1 92 ? 18.031 -4.144 -19.749 1.00 89.12 92 SER A N 1
ATOM 775 C CA . SER A 1 92 ? 17.986 -4.594 -21.130 1.00 89.12 92 SER A CA 1
ATOM 776 C C . SER A 1 92 ? 17.700 -3.462 -22.117 1.00 89.12 92 SER A C 1
ATOM 778 O O . SER A 1 92 ? 16.865 -2.581 -21.901 1.00 89.12 92 SER A O 1
ATOM 780 N N . LYS A 1 93 ? 18.383 -3.522 -23.265 1.00 88.62 93 LYS A N 1
ATOM 781 C CA . LYS A 1 93 ? 18.205 -2.578 -24.376 1.00 88.62 93 LYS A CA 1
ATOM 782 C C . LYS A 1 93 ? 16.817 -2.669 -25.004 1.00 88.62 93 LYS A C 1
ATOM 784 O O . LYS A 1 93 ? 16.325 -1.684 -25.539 1.00 88.62 93 LYS A O 1
ATOM 789 N N . GLU A 1 94 ? 16.167 -3.826 -24.918 1.00 85.81 94 GLU A N 1
ATOM 790 C CA . GLU A 1 94 ? 14.824 -4.038 -25.465 1.00 85.81 94 GLU A CA 1
ATOM 791 C C . GLU A 1 94 ? 13.738 -3.232 -24.713 1.00 85.81 94 GLU A C 1
ATOM 793 O O . GLU A 1 94 ? 12.592 -3.145 -25.167 1.00 85.81 94 GLU A O 1
ATOM 798 N N . GLN A 1 95 ? 14.084 -2.624 -23.573 1.00 85.19 95 GLN A N 1
ATOM 799 C CA . GLN A 1 95 ? 13.191 -1.925 -22.649 1.00 85.19 95 GLN A CA 1
ATOM 800 C C . GLN A 1 95 ? 13.468 -0.423 -22.596 1.00 85.19 95 GLN A C 1
ATOM 802 O O . GLN A 1 95 ? 12.777 0.295 -21.871 1.00 85.19 95 GLN A O 1
ATOM 807 N N . GLU A 1 96 ? 14.431 0.066 -23.377 1.00 87.19 96 GLU A N 1
ATOM 808 C CA . GLU A 1 96 ? 14.867 1.463 -23.376 1.00 87.19 96 GLU A CA 1
ATOM 809 C C . GLU A 1 96 ? 13.697 2.430 -23.631 1.00 87.19 96 GLU A C 1
ATOM 811 O O . GLU A 1 96 ? 13.518 3.401 -22.895 1.00 87.19 96 GLU A O 1
ATOM 816 N N . ASP A 1 97 ? 12.804 2.100 -24.570 1.00 84.12 97 ASP A N 1
ATOM 817 C CA . ASP A 1 97 ? 11.588 2.879 -24.841 1.00 84.12 97 ASP A CA 1
ATOM 818 C C . ASP A 1 97 ? 10.662 2.989 -23.616 1.00 84.12 97 ASP A C 1
ATOM 820 O O . ASP A 1 97 ? 10.099 4.054 -23.341 1.00 84.12 97 ASP A O 1
ATOM 824 N N . MET A 1 98 ? 10.504 1.896 -22.858 1.00 84.69 98 MET A N 1
ATOM 825 C CA . MET A 1 98 ? 9.679 1.880 -21.646 1.00 84.69 98 MET A CA 1
ATOM 826 C C . MET A 1 98 ? 10.343 2.684 -20.527 1.00 84.69 98 MET A C 1
ATOM 828 O O . MET A 1 98 ? 9.676 3.447 -19.829 1.00 84.69 98 MET A O 1
ATOM 832 N N . MET A 1 99 ? 11.664 2.569 -20.385 1.00 87.75 99 MET A N 1
ATOM 833 C CA . MET A 1 99 ? 12.433 3.373 -19.441 1.00 87.75 99 MET A CA 1
ATOM 834 C C . MET A 1 99 ? 12.285 4.871 -19.750 1.00 87.75 99 MET A C 1
ATOM 836 O O . MET A 1 99 ? 11.955 5.655 -18.858 1.00 87.75 99 MET A O 1
ATOM 840 N N . HIS A 1 100 ? 12.422 5.277 -21.014 1.00 85.56 100 HIS A N 1
ATOM 841 C CA . HIS A 1 100 ? 12.208 6.664 -21.433 1.00 85.56 100 HIS A CA 1
ATOM 842 C C . HIS A 1 100 ? 10.776 7.147 -21.201 1.00 85.56 100 HIS A C 1
ATOM 844 O O . HIS A 1 100 ? 10.570 8.305 -20.831 1.00 85.56 100 HIS A O 1
ATOM 850 N N . LEU A 1 101 ? 9.775 6.281 -21.390 1.00 81.25 101 LEU A N 1
ATOM 851 C CA . LEU A 1 101 ? 8.386 6.589 -21.054 1.00 81.25 101 LEU A CA 1
ATOM 852 C C . LEU A 1 101 ? 8.231 6.888 -19.557 1.00 81.25 101 LEU A C 1
ATOM 854 O O . LEU A 1 101 ? 7.642 7.909 -19.203 1.00 81.25 101 LEU A O 1
ATOM 858 N N . MET A 1 102 ? 8.803 6.054 -18.688 1.00 85.19 102 MET A N 1
ATOM 859 C CA . MET A 1 102 ? 8.735 6.234 -17.232 1.00 85.19 102 MET A CA 1
ATOM 860 C C . MET A 1 102 ? 9.538 7.440 -16.725 1.00 85.19 102 MET A C 1
ATOM 862 O O . MET A 1 102 ? 9.236 8.001 -15.674 1.00 85.19 102 MET A O 1
ATOM 866 N N . GLN A 1 103 ? 10.534 7.897 -17.483 1.00 86.44 103 GLN A N 1
ATOM 867 C CA . GLN A 1 103 ? 11.278 9.123 -17.185 1.00 86.44 103 GLN A CA 1
ATOM 868 C C . GLN A 1 103 ? 10.512 10.405 -17.543 1.00 86.44 103 GLN A C 1
ATOM 870 O O . GLN A 1 103 ? 10.926 11.498 -17.146 1.00 86.44 103 GLN A O 1
ATOM 875 N N . ARG A 1 104 ? 9.386 10.314 -18.265 1.00 80.06 104 ARG A N 1
ATOM 876 C CA . ARG A 1 104 ? 8.585 11.496 -18.603 1.00 80.06 104 ARG A CA 1
ATOM 877 C C . ARG A 1 104 ? 7.986 12.119 -17.350 1.00 80.06 104 ARG A C 1
ATOM 879 O O . ARG A 1 104 ? 7.466 11.429 -16.478 1.00 80.06 104 ARG A O 1
ATOM 886 N N . ARG A 1 105 ? 7.993 13.453 -17.307 1.00 81.25 105 ARG A N 1
ATOM 887 C CA . ARG A 1 105 ? 7.519 14.256 -16.170 1.00 81.25 105 ARG A CA 1
ATOM 888 C C . ARG A 1 105 ? 6.146 13.817 -15.648 1.00 81.25 105 ARG A C 1
ATOM 890 O O . ARG A 1 105 ? 6.030 13.549 -14.463 1.00 81.25 105 ARG A O 1
ATOM 897 N N . TYR A 1 106 ? 5.165 13.655 -16.536 1.00 77.88 106 TYR A N 1
ATOM 898 C CA . TYR A 1 106 ? 3.807 13.259 -16.148 1.00 77.88 106 TYR A CA 1
ATOM 899 C C . TYR A 1 106 ? 3.719 11.841 -15.559 1.00 77.88 106 TYR A C 1
ATOM 901 O O . TYR A 1 106 ? 2.744 11.529 -14.890 1.00 77.88 106 TYR A O 1
ATOM 909 N N . VAL A 1 107 ? 4.693 10.957 -15.803 1.00 79.25 107 VAL A N 1
ATOM 910 C CA . VAL A 1 107 ? 4.756 9.653 -15.123 1.00 79.25 107 VAL A CA 1
ATOM 911 C C . VAL A 1 107 ? 5.406 9.832 -13.754 1.00 79.25 107 VAL A C 1
ATOM 913 O O . VAL A 1 107 ? 4.848 9.414 -12.744 1.00 79.25 107 VAL A O 1
ATOM 916 N N . ARG A 1 108 ? 6.549 10.524 -13.708 1.00 86.19 108 ARG A N 1
ATOM 917 C CA . ARG A 1 108 ? 7.311 10.765 -12.472 1.00 86.19 108 ARG A CA 1
ATOM 918 C C . ARG A 1 108 ? 6.492 11.465 -11.388 1.00 86.19 108 ARG A C 1
ATOM 920 O O . ARG A 1 108 ? 6.488 11.003 -10.253 1.00 86.19 108 ARG A O 1
ATOM 927 N N . GLU A 1 109 ? 5.737 12.501 -11.751 1.00 83.56 109 GLU A N 1
ATOM 928 C CA . GLU A 1 109 ? 4.913 13.274 -10.806 1.00 83.56 109 GLU A CA 1
ATOM 929 C C . GLU A 1 109 ? 3.800 12.439 -10.155 1.00 83.56 109 GLU A C 1
ATOM 931 O O . GLU A 1 109 ? 3.342 12.773 -9.066 1.00 83.56 109 GLU A O 1
ATOM 936 N N . ASN A 1 110 ? 3.405 11.322 -10.775 1.00 82.94 110 ASN A N 1
ATOM 937 C CA . ASN A 1 110 ? 2.360 10.442 -10.255 1.00 82.94 110 ASN A CA 1
ATOM 938 C C . ASN A 1 110 ? 2.893 9.289 -9.392 1.00 82.94 110 ASN A C 1
ATOM 940 O O . ASN A 1 110 ? 2.181 8.826 -8.499 1.00 82.94 110 ASN A O 1
ATOM 944 N N . PHE A 1 111 ? 4.119 8.818 -9.646 1.00 89.88 111 PHE A N 1
ATOM 945 C CA . PHE A 1 111 ? 4.637 7.580 -9.045 1.00 89.88 111 PHE A CA 1
ATOM 946 C C . PHE A 1 111 ? 5.914 7.749 -8.211 1.00 89.88 111 PHE A C 1
ATOM 948 O O . PHE A 1 111 ? 6.241 6.849 -7.444 1.00 89.88 111 PHE A O 1
ATOM 955 N N . LEU A 1 112 ? 6.621 8.880 -8.304 1.00 90.81 112 LEU A N 1
ATOM 956 C CA . LEU A 1 112 ? 7.802 9.158 -7.480 1.00 90.81 112 LEU A CA 1
ATOM 957 C C . LEU A 1 112 ? 7.472 10.042 -6.287 1.00 90.81 112 LEU A C 1
ATOM 959 O O . LEU A 1 112 ? 6.539 10.847 -6.321 1.00 90.81 112 LEU A O 1
ATOM 963 N N . SER A 1 113 ? 8.296 9.937 -5.245 1.00 91.12 113 SER A N 1
ATOM 964 C CA . SER A 1 113 ? 8.199 10.837 -4.105 1.00 91.12 113 SER A CA 1
ATOM 965 C C . SER A 1 113 ? 8.450 12.290 -4.549 1.00 91.12 113 SER A C 1
ATOM 967 O O . SER A 1 113 ? 9.248 12.532 -5.465 1.00 91.12 113 SER A O 1
ATOM 969 N N . PRO A 1 114 ? 7.796 13.294 -3.935 1.00 86.00 114 PRO A N 1
ATOM 970 C CA . PRO A 1 114 ? 8.018 14.700 -4.287 1.00 86.00 114 PRO A CA 1
ATOM 971 C C . PRO A 1 114 ? 9.485 15.135 -4.161 1.00 86.00 114 PRO A C 1
ATOM 973 O O . PRO A 1 114 ? 9.949 15.991 -4.908 1.00 86.00 114 PRO A O 1
ATOM 976 N N . GLU A 1 115 ? 10.233 14.506 -3.253 1.00 86.94 115 GLU A N 1
ATOM 977 C CA . GLU A 1 115 ? 11.649 14.789 -3.010 1.00 86.94 115 GLU A CA 1
ATOM 978 C C . GLU A 1 115 ? 12.599 14.125 -4.016 1.00 86.94 115 GLU A C 1
ATOM 980 O O . GLU A 1 115 ? 13.780 14.466 -4.048 1.00 86.94 115 GLU A O 1
ATOM 985 N N . ASN A 1 116 ? 12.117 13.167 -4.813 1.00 89.25 116 ASN A N 1
ATOM 986 C CA . ASN A 1 116 ? 12.944 12.371 -5.719 1.00 89.25 116 ASN A CA 1
ATOM 987 C C . ASN 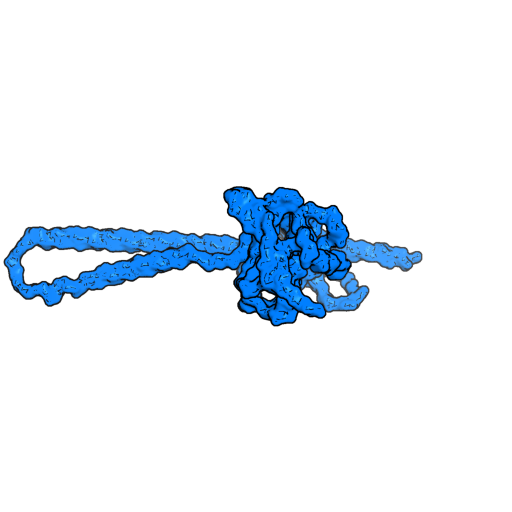A 1 116 ? 12.446 12.386 -7.174 1.00 89.25 116 ASN A C 1
ATOM 989 O O . ASN A 1 116 ? 12.714 11.473 -7.952 1.00 89.25 116 ASN A O 1
ATOM 993 N N . GLN A 1 117 ? 11.763 13.459 -7.582 1.00 86.00 117 GLN A N 1
ATOM 994 C CA . GLN A 1 117 ? 11.212 13.623 -8.936 1.00 86.00 117 GLN A CA 1
ATOM 995 C C . GLN A 1 117 ? 12.253 13.549 -10.067 1.00 86.00 117 GLN A C 1
ATOM 997 O O . GLN A 1 117 ? 11.892 13.392 -11.232 1.00 86.00 117 GLN A O 1
ATOM 1002 N N . TYR A 1 118 ? 13.542 13.661 -9.743 1.00 84.94 118 TYR A N 1
ATOM 1003 C CA . TYR A 1 118 ? 14.657 13.607 -10.690 1.00 84.94 118 TYR A CA 1
ATOM 1004 C C . TYR A 1 118 ? 15.597 12.415 -10.465 1.00 84.94 118 TYR A C 1
ATOM 1006 O O . TYR A 1 118 ? 16.717 12.453 -10.965 1.00 84.94 118 TYR A O 1
ATOM 1014 N N . TYR A 1 119 ? 15.158 11.373 -9.747 1.00 84.19 119 TYR A N 1
ATOM 1015 C CA . TYR A 1 119 ? 15.936 10.141 -9.537 1.00 84.19 119 TYR A CA 1
ATOM 1016 C C . TYR A 1 119 ? 17.303 10.368 -8.858 1.00 84.19 119 TYR A C 1
ATOM 1018 O O . TYR A 1 119 ? 18.275 9.664 -9.120 1.00 84.19 119 TYR A O 1
ATOM 1026 N N . GLN A 1 120 ? 17.389 11.375 -7.986 1.00 84.56 120 GLN A N 1
ATOM 1027 C CA . GLN A 1 120 ? 18.622 11.760 -7.291 1.00 84.56 120 GLN A CA 1
ATOM 1028 C C . GLN A 1 120 ? 18.949 10.830 -6.117 1.00 84.56 120 GLN A C 1
ATOM 1030 O O . GLN A 1 120 ? 20.118 10.616 -5.802 1.00 84.56 120 GLN A O 1
ATOM 1035 N N . LYS A 1 121 ? 17.920 10.280 -5.467 1.00 84.75 121 LYS A N 1
ATOM 1036 C CA . LYS A 1 121 ? 18.029 9.323 -4.366 1.00 84.75 121 LYS A CA 1
ATOM 1037 C C . LYS A 1 121 ? 17.796 7.916 -4.911 1.00 84.75 121 LYS A C 1
ATOM 1039 O O . LYS A 1 121 ? 16.854 7.685 -5.674 1.00 84.75 121 LYS A O 1
ATOM 1044 N N . SER A 1 122 ? 18.664 6.991 -4.517 1.00 85.94 122 SER A N 1
ATOM 1045 C CA . SER A 1 122 ? 18.550 5.565 -4.833 1.00 85.94 122 SER A CA 1
ATOM 1046 C C . SER A 1 122 ? 18.473 4.784 -3.527 1.00 85.94 122 SER A C 1
ATOM 1048 O O . SER A 1 122 ? 19.493 4.379 -2.973 1.00 85.94 122 SER A O 1
ATOM 1050 N N . GLU A 1 123 ? 17.260 4.675 -2.992 1.00 89.69 123 GLU A N 1
ATOM 1051 C CA . GLU A 1 123 ? 16.984 4.102 -1.677 1.00 89.69 123 GLU A CA 1
ATOM 1052 C C . GLU A 1 123 ? 15.725 3.231 -1.733 1.00 89.69 123 GLU A C 1
ATOM 1054 O O . GLU A 1 123 ? 14.755 3.580 -2.404 1.00 89.69 123 GLU A O 1
ATOM 1059 N N . GLU A 1 124 ? 15.703 2.141 -0.967 1.00 90.62 124 GLU A N 1
ATOM 1060 C CA . GLU A 1 124 ? 14.571 1.206 -0.870 1.00 90.62 124 GLU A CA 1
ATOM 1061 C C . GLU A 1 124 ? 13.232 1.897 -0.536 1.00 90.62 124 GLU A C 1
ATOM 1063 O O . GLU A 1 124 ? 12.171 1.502 -1.020 1.00 90.62 124 GLU A O 1
ATOM 1068 N N . LYS A 1 125 ? 13.267 2.995 0.226 1.00 90.50 125 LYS A N 1
ATOM 1069 C CA . LYS A 1 125 ? 12.075 3.785 0.575 1.00 90.50 125 LYS A CA 1
ATOM 1070 C C . LYS A 1 125 ? 11.365 4.407 -0.637 1.00 90.50 125 LYS A C 1
ATOM 1072 O O . LYS A 1 125 ? 10.179 4.731 -0.543 1.00 90.50 125 LYS A O 1
ATOM 1077 N N . GLU A 1 126 ? 12.079 4.611 -1.743 1.00 92.62 126 GLU A N 1
ATOM 1078 C CA . GLU A 1 126 ? 11.524 5.153 -2.988 1.00 92.62 126 GLU A CA 1
ATOM 1079 C C . GLU A 1 126 ? 10.700 4.090 -3.722 1.00 92.62 126 GLU A C 1
ATOM 1081 O O . GLU A 1 126 ? 9.626 4.393 -4.238 1.00 92.62 126 GLU A O 1
ATOM 1086 N N . ASP A 1 127 ? 11.126 2.827 -3.661 1.00 94.94 127 ASP A N 1
ATOM 1087 C CA . ASP A 1 127 ? 10.360 1.694 -4.184 1.00 94.94 127 ASP A CA 1
ATOM 1088 C C . ASP A 1 127 ? 9.100 1.433 -3.363 1.00 94.94 127 ASP A C 1
ATOM 1090 O O . ASP A 1 127 ? 8.040 1.164 -3.925 1.00 94.94 127 ASP A O 1
ATOM 1094 N N . ILE A 1 128 ? 9.184 1.581 -2.036 1.00 94.50 128 ILE A N 1
ATOM 1095 C CA . ILE A 1 128 ? 8.021 1.527 -1.137 1.00 94.50 128 ILE A CA 1
ATOM 1096 C C . ILE A 1 128 ? 7.006 2.619 -1.507 1.00 94.50 128 ILE A C 1
ATOM 1098 O O . ILE A 1 128 ? 5.804 2.349 -1.578 1.00 94.50 128 ILE A O 1
ATOM 1102 N N . TYR A 1 129 ? 7.476 3.840 -1.785 1.00 94.06 129 TYR A N 1
ATOM 1103 C CA . TYR A 1 129 ? 6.610 4.937 -2.219 1.00 94.06 129 TYR A CA 1
ATOM 1104 C C . TYR A 1 129 ? 5.929 4.616 -3.557 1.00 94.06 129 TYR A C 1
ATOM 1106 O O . TYR A 1 129 ? 4.701 4.707 -3.665 1.00 94.06 129 TYR A O 1
ATOM 1114 N N . GLY A 1 130 ? 6.707 4.186 -4.557 1.00 95.31 130 GLY A N 1
ATOM 1115 C CA . GLY A 1 130 ? 6.190 3.793 -5.870 1.00 95.31 130 GLY A CA 1
ATOM 1116 C C . GLY A 1 130 ? 5.189 2.640 -5.783 1.00 95.31 130 GLY A C 1
ATOM 1117 O O . GLY A 1 130 ? 4.134 2.678 -6.417 1.00 95.31 130 GLY A O 1
ATOM 1118 N N . PHE A 1 131 ? 5.441 1.665 -4.906 1.00 96.50 131 PHE A N 1
ATOM 1119 C CA . PHE A 1 131 ? 4.506 0.585 -4.604 1.00 96.50 131 PHE A CA 1
ATOM 1120 C C . PHE A 1 131 ? 3.181 1.114 -4.035 1.00 96.50 131 PHE A C 1
ATOM 1122 O O . PHE A 1 131 ? 2.115 0.735 -4.518 1.00 96.50 131 PHE A O 1
ATOM 1129 N N . GLY A 1 132 ? 3.225 2.043 -3.074 1.00 95.19 132 GLY A N 1
ATOM 1130 C CA . GLY A 1 132 ? 2.028 2.704 -2.541 1.00 95.19 132 GLY A CA 1
ATOM 1131 C C . GLY A 1 132 ? 1.211 3.422 -3.622 1.00 95.19 132 GLY A C 1
ATOM 1132 O O . GLY A 1 132 ? -0.006 3.242 -3.699 1.00 95.19 132 GLY A O 1
ATOM 1133 N N . LYS A 1 133 ? 1.874 4.178 -4.509 1.00 95.38 133 LYS A N 1
ATOM 1134 C CA . LYS A 1 133 ? 1.227 4.846 -5.653 1.00 95.38 133 LYS A CA 1
ATOM 1135 C C . LYS A 1 133 ? 0.643 3.864 -6.662 1.00 95.38 133 LYS A C 1
ATOM 1137 O O . LYS A 1 133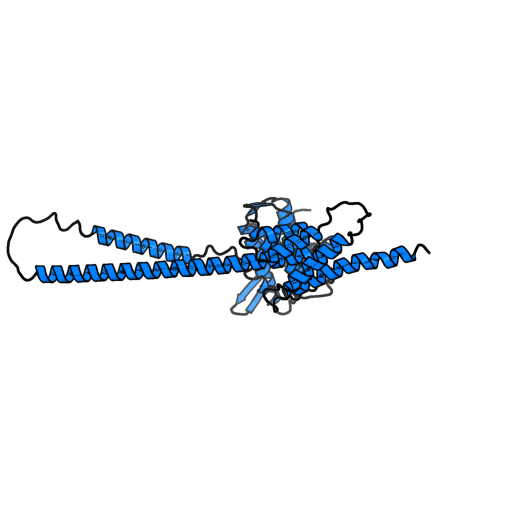 ? -0.441 4.093 -7.191 1.00 95.38 133 LYS A O 1
ATOM 1142 N N . MET A 1 134 ? 1.326 2.753 -6.907 1.00 95.75 134 MET A N 1
ATOM 1143 C CA . MET A 1 134 ? 0.823 1.695 -7.774 1.00 95.75 134 MET A CA 1
ATOM 1144 C C . MET A 1 134 ? -0.429 1.030 -7.196 1.00 95.75 134 MET A C 1
ATOM 1146 O O . MET A 1 134 ? -1.374 0.803 -7.944 1.00 95.75 134 MET A O 1
ATOM 1150 N N . LEU A 1 135 ? -0.482 0.768 -5.885 1.00 95.56 135 LEU A N 1
ATOM 1151 C CA . LEU A 1 135 ? -1.698 0.258 -5.243 1.00 95.56 135 LEU A CA 1
ATOM 1152 C C . LEU A 1 135 ? -2.863 1.245 -5.367 1.00 95.56 135 LEU A C 1
ATOM 1154 O O . LEU A 1 135 ? -3.960 0.819 -5.721 1.00 95.56 135 LEU A O 1
ATOM 1158 N N . GLN A 1 136 ? -2.625 2.546 -5.140 1.00 93.06 136 GLN A N 1
ATOM 1159 C CA . GLN A 1 136 ? -3.639 3.585 -5.374 1.00 93.06 136 GLN A CA 1
ATOM 1160 C C . GLN A 1 136 ? -4.162 3.537 -6.810 1.00 93.06 136 GLN A C 1
ATOM 1162 O O . GLN A 1 136 ? -5.370 3.543 -7.018 1.00 93.06 136 GLN A O 1
ATOM 1167 N N . TYR A 1 137 ? -3.256 3.447 -7.786 1.00 91.56 137 TYR A N 1
ATOM 1168 C CA . TYR A 1 137 ? -3.619 3.385 -9.197 1.00 91.56 137 TYR A CA 1
ATOM 1169 C C . TYR A 1 137 ? -4.441 2.140 -9.538 1.00 91.56 137 TYR A C 1
ATOM 1171 O O . TYR A 1 137 ? -5.436 2.237 -10.248 1.00 91.56 137 TYR A O 1
ATOM 1179 N N . VAL A 1 138 ? -4.040 0.964 -9.046 1.00 93.25 138 VAL A N 1
ATOM 1180 C CA . VAL A 1 138 ? -4.784 -0.280 -9.287 1.00 93.25 138 VAL A CA 1
ATOM 1181 C C . VAL A 1 138 ? -6.195 -0.151 -8.724 1.00 93.25 138 VAL A C 1
ATOM 1183 O O . VAL A 1 138 ? -7.146 -0.362 -9.464 1.00 93.25 138 VAL A O 1
ATOM 1186 N N . LEU A 1 139 ? -6.333 0.255 -7.459 1.00 92.06 139 LEU A N 1
ATOM 1187 C CA . LEU A 1 139 ? -7.628 0.361 -6.777 1.00 92.06 139 LEU A CA 1
ATOM 1188 C C . LEU A 1 139 ? -8.544 1.444 -7.358 1.00 92.06 139 LEU A C 1
ATOM 1190 O O . LEU A 1 139 ? -9.754 1.330 -7.222 1.00 92.06 139 LEU A O 1
ATOM 1194 N N . SER A 1 140 ? -7.995 2.479 -8.000 1.00 87.25 140 SER A N 1
ATOM 1195 C CA . SER A 1 140 ? -8.799 3.482 -8.708 1.00 87.25 140 SER A CA 1
ATOM 1196 C C . SER A 1 140 ? -9.155 3.084 -10.141 1.00 87.25 140 SER A C 1
ATOM 1198 O O . SER A 1 140 ? -10.030 3.701 -10.743 1.00 87.25 140 SER A O 1
ATOM 1200 N N . SER A 1 141 ? -8.471 2.084 -10.705 1.00 85.50 141 SER A N 1
ATOM 1201 C CA . SER A 1 141 ? -8.645 1.668 -12.102 1.00 85.50 141 SER A CA 1
ATOM 1202 C C . SER A 1 141 ? -9.560 0.457 -12.273 1.00 85.50 141 SER A C 1
ATOM 1204 O O . SER A 1 141 ? -9.957 0.173 -13.403 1.00 85.50 141 SER A O 1
ATOM 1206 N N . VAL A 1 142 ? -9.855 -0.282 -11.199 1.00 88.25 142 VAL A N 1
ATOM 1207 C CA . VAL A 1 142 ? -10.642 -1.523 -11.253 1.00 88.25 142 VAL A CA 1
ATOM 1208 C C . VAL A 1 142 ? -11.596 -1.645 -10.076 1.00 88.25 142 VAL A C 1
ATOM 1210 O O . VAL A 1 142 ? -11.314 -1.182 -8.973 1.00 88.25 142 VAL A O 1
ATOM 1213 N N . GLU A 1 143 ? -12.680 -2.372 -10.301 1.00 89.81 143 GLU A N 1
ATOM 1214 C CA . GLU A 1 143 ? -13.582 -2.857 -9.268 1.00 89.81 143 GLU A CA 1
ATOM 1215 C C . GLU A 1 143 ? -13.110 -4.236 -8.783 1.00 89.81 143 GLU A C 1
ATOM 1217 O O . GLU A 1 143 ? -12.714 -5.110 -9.564 1.00 89.81 143 GLU A O 1
ATOM 1222 N N . LEU A 1 144 ? -13.095 -4.431 -7.463 1.00 91.38 144 LEU A N 1
ATOM 1223 C CA . LEU A 1 144 ? -12.712 -5.706 -6.865 1.00 91.38 144 LEU A CA 1
ATOM 1224 C C . LEU A 1 144 ? -13.938 -6.600 -6.704 1.00 91.38 144 LEU A C 1
ATOM 1226 O O . LEU A 1 144 ? -14.947 -6.163 -6.162 1.00 91.38 144 LEU A O 1
ATOM 1230 N N . GLU A 1 145 ? -13.826 -7.865 -7.117 1.00 87.75 145 GLU A N 1
ATOM 1231 C CA . GLU A 1 145 ? -14.890 -8.862 -6.963 1.00 87.75 145 GLU A CA 1
ATOM 1232 C C . GLU A 1 145 ? -14.454 -10.041 -6.069 1.00 87.75 145 GLU A C 1
ATOM 1234 O O . GLU A 1 145 ? -13.539 -10.792 -6.419 1.00 87.75 145 GLU A O 1
ATOM 1239 N N . PRO A 1 146 ? -15.094 -10.268 -4.907 1.00 87.56 146 PRO A N 1
ATOM 1240 C CA . PRO A 1 146 ? -16.072 -9.382 -4.267 1.00 87.56 146 PRO A CA 1
ATOM 1241 C C . PRO A 1 146 ? -15.457 -8.024 -3.880 1.00 87.56 146 PRO A C 1
ATOM 1243 O O . PRO A 1 146 ? -14.236 -7.901 -3.806 1.00 87.56 146 PRO A O 1
ATOM 1246 N N . GLU A 1 147 ? -16.282 -7.024 -3.570 1.00 87.12 147 GLU A N 1
ATOM 1247 C CA . GLU A 1 147 ? -15.791 -5.724 -3.088 1.00 87.12 147 GLU A CA 1
ATOM 1248 C C . GLU A 1 147 ? -15.070 -5.862 -1.751 1.00 87.12 147 GLU A C 1
ATOM 1250 O O . GLU A 1 147 ? -15.440 -6.701 -0.916 1.00 87.12 147 GLU A O 1
ATOM 1255 N N . LEU A 1 148 ? -14.035 -5.044 -1.531 1.00 84.94 148 LEU A N 1
ATOM 1256 C CA . LEU A 1 148 ? -13.344 -4.979 -0.245 1.00 84.94 148 LEU A CA 1
ATOM 1257 C C . LEU A 1 148 ? -14.348 -4.683 0.863 1.00 84.94 148 LEU A C 1
ATOM 1259 O O . LEU A 1 148 ? -15.120 -3.730 0.803 1.00 84.94 148 LEU A O 1
ATOM 1263 N N . LYS A 1 149 ? -14.325 -5.516 1.902 1.00 83.00 149 LYS A N 1
ATOM 1264 C CA . LYS A 1 149 ? -15.063 -5.212 3.122 1.00 83.00 149 LYS A CA 1
ATOM 1265 C C . LYS A 1 149 ? -14.454 -3.965 3.730 1.00 83.00 149 LYS A C 1
ATOM 1267 O O . LYS A 1 149 ? -13.246 -3.770 3.631 1.00 83.00 149 LYS A O 1
ATOM 1272 N N . PHE A 1 150 ? -15.261 -3.216 4.462 1.00 74.06 150 PHE A N 1
ATOM 1273 C CA . PHE A 1 150 ? -14.826 -2.019 5.168 1.00 74.06 150 PHE A CA 1
ATOM 1274 C C . PHE A 1 150 ? -13.454 -2.167 5.865 1.00 74.06 150 PHE A C 1
ATOM 1276 O O . PHE A 1 150 ? -12.521 -1.425 5.573 1.00 74.06 150 PHE A O 1
ATOM 1283 N N . LEU A 1 151 ? -13.271 -3.211 6.683 1.00 71.44 151 LEU A N 1
ATOM 1284 C CA . LEU A 1 151 ? -12.000 -3.464 7.379 1.00 71.44 151 LEU A CA 1
ATOM 1285 C C . LEU A 1 151 ? -10.823 -3.793 6.442 1.00 71.44 151 LEU A C 1
ATOM 1287 O O . LEU A 1 151 ? -9.670 -3.496 6.755 1.00 71.44 151 LEU A O 1
ATOM 1291 N N . GLU A 1 152 ? -11.084 -4.425 5.299 1.00 82.25 152 GLU A N 1
ATOM 1292 C CA . GLU A 1 152 ? -10.055 -4.692 4.290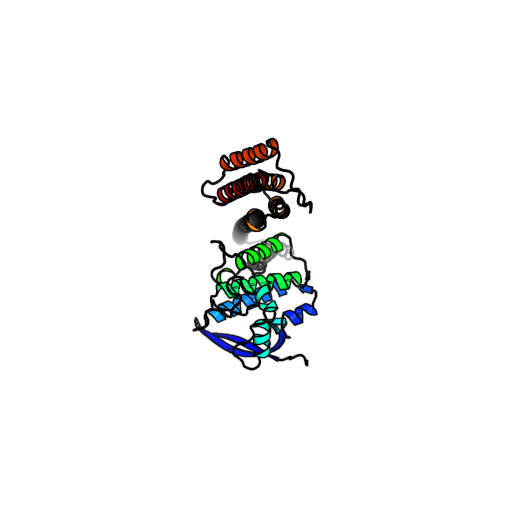 1.00 82.25 152 GLU A CA 1
ATOM 1293 C C . GLU A 1 152 ? -9.640 -3.390 3.595 1.00 82.25 152 GLU A C 1
ATOM 1295 O O . GLU A 1 152 ? -8.443 -3.161 3.415 1.00 82.25 152 GLU A O 1
ATOM 1300 N N . SER A 1 153 ? -10.608 -2.519 3.289 1.00 81.69 153 SER A N 1
ATOM 1301 C CA . SER A 1 153 ? -10.378 -1.174 2.751 1.00 81.69 153 SER A CA 1
ATOM 1302 C C . SER A 1 153 ? -9.550 -0.327 3.715 1.00 81.69 153 SER A C 1
ATOM 1304 O O . SER A 1 153 ? -8.511 0.194 3.318 1.00 81.69 153 SER A O 1
ATOM 1306 N N . VAL A 1 154 ? -9.924 -0.294 5.000 1.00 76.06 154 VAL A N 1
ATOM 1307 C CA . VAL A 1 154 ? -9.170 0.362 6.086 1.00 76.06 154 VAL A CA 1
ATOM 1308 C C . VAL A 1 154 ? -7.727 -0.131 6.126 1.00 76.06 154 VAL A C 1
ATOM 1310 O O . VAL A 1 154 ? -6.778 0.655 6.151 1.00 76.06 154 VAL A O 1
ATOM 1313 N N . ARG A 1 155 ? -7.536 -1.455 6.105 1.00 84.88 155 ARG A N 1
ATOM 1314 C CA . ARG A 1 155 ? -6.206 -2.064 6.182 1.00 84.88 155 ARG A CA 1
ATOM 1315 C C . ARG A 1 155 ? -5.342 -1.685 4.981 1.00 84.88 155 ARG A C 1
ATOM 1317 O O . ARG A 1 155 ? -4.186 -1.308 5.164 1.00 84.88 155 ARG A O 1
ATOM 1324 N N . ILE A 1 156 ? -5.885 -1.797 3.770 1.00 88.25 156 ILE A N 1
ATOM 1325 C CA . ILE A 1 156 ? -5.181 -1.438 2.534 1.00 88.25 156 ILE A CA 1
ATOM 1326 C C . ILE A 1 156 ? -4.847 0.053 2.531 1.00 88.25 156 ILE A C 1
ATOM 1328 O O . ILE A 1 156 ? -3.719 0.425 2.209 1.00 88.25 156 ILE A O 1
ATOM 1332 N N . GLN A 1 157 ? -5.782 0.898 2.956 1.00 84.62 157 GLN A N 1
ATOM 1333 C CA . GLN A 1 157 ? -5.563 2.330 3.017 1.00 84.62 157 GLN A CA 1
ATOM 1334 C C . GLN A 1 157 ? -4.455 2.701 4.001 1.00 84.62 157 GLN A C 1
ATOM 1336 O O . GLN A 1 157 ? -3.560 3.460 3.644 1.00 84.62 157 GLN A O 1
ATOM 1341 N N . LYS A 1 158 ? -4.436 2.104 5.197 1.00 83.75 158 LYS A N 1
ATOM 1342 C CA . LYS A 1 158 ? -3.347 2.308 6.161 1.00 83.75 158 LYS A CA 1
ATOM 1343 C C . LYS A 1 158 ? -1.989 1.899 5.584 1.00 83.75 158 LYS A C 1
ATOM 1345 O O . LYS A 1 158 ? -1.001 2.598 5.802 1.00 83.75 158 LYS A O 1
ATOM 1350 N N . ILE A 1 159 ? -1.925 0.790 4.840 1.00 89.50 159 ILE A N 1
ATOM 1351 C CA . ILE A 1 159 ? -0.692 0.368 4.157 1.00 89.50 159 ILE A CA 1
ATOM 1352 C C . ILE A 1 159 ? -0.259 1.432 3.144 1.00 89.50 159 ILE A C 1
ATOM 1354 O O . ILE A 1 159 ? 0.893 1.858 3.178 1.00 89.50 159 ILE A O 1
ATOM 1358 N N . ILE A 1 160 ? -1.177 1.896 2.291 1.00 89.19 160 ILE A N 1
ATOM 1359 C CA . ILE A 1 160 ? -0.908 2.940 1.295 1.00 89.19 160 ILE A CA 1
ATOM 1360 C C . ILE A 1 160 ? -0.402 4.215 1.973 1.00 89.19 160 ILE A C 1
ATOM 1362 O O . ILE A 1 160 ? 0.651 4.717 1.591 1.00 89.19 160 ILE A O 1
ATOM 1366 N N . THR A 1 161 ? -1.085 4.707 3.007 1.00 87.75 161 THR A N 1
ATOM 1367 C CA . THR A 1 161 ? -0.658 5.897 3.753 1.00 87.75 161 THR A CA 1
ATOM 1368 C C . THR A 1 161 ? 0.762 5.735 4.282 1.00 87.75 161 THR A C 1
ATOM 1370 O O . THR A 1 161 ? 1.603 6.597 4.054 1.00 87.75 161 THR A O 1
ATOM 1373 N N . ARG A 1 162 ? 1.075 4.606 4.928 1.00 88.56 162 ARG A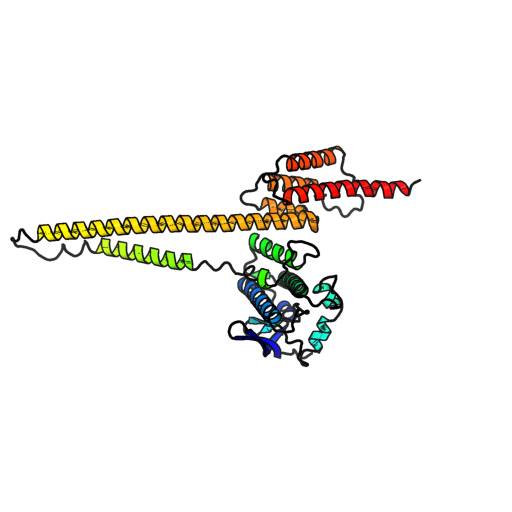 N 1
ATOM 1374 C CA . ARG A 1 162 ? 2.417 4.351 5.476 1.00 88.56 162 ARG A CA 1
ATOM 1375 C C . ARG A 1 162 ? 3.499 4.201 4.404 1.00 88.56 162 ARG A C 1
ATOM 1377 O O . ARG A 1 162 ? 4.660 4.487 4.688 1.00 88.56 162 ARG A O 1
ATOM 1384 N N . CYS A 1 163 ? 3.147 3.762 3.194 1.00 91.06 163 CYS A N 1
ATOM 1385 C CA . CYS A 1 163 ? 4.057 3.771 2.047 1.00 91.06 163 CYS A CA 1
ATOM 1386 C C . CYS A 1 163 ? 4.336 5.197 1.537 1.00 91.06 163 CYS A C 1
ATOM 1388 O O . CYS A 1 163 ? 5.446 5.477 1.087 1.00 91.06 163 CYS A O 1
ATOM 1390 N N . LEU A 1 164 ? 3.335 6.083 1.597 1.00 88.25 164 LEU A N 1
ATOM 1391 C CA . LEU A 1 164 ? 3.383 7.445 1.050 1.00 88.25 164 LEU A CA 1
ATOM 1392 C C . LEU A 1 164 ? 3.806 8.522 2.062 1.00 88.25 164 LEU A C 1
ATOM 1394 O O . LEU A 1 164 ? 4.006 9.673 1.666 1.00 88.25 164 LEU A O 1
ATOM 1398 N N . ASP A 1 165 ? 3.935 8.161 3.338 1.00 82.56 165 ASP A N 1
ATOM 1399 C CA . ASP A 1 165 ? 4.299 9.065 4.429 1.00 82.56 165 ASP A CA 1
ATOM 1400 C C . ASP A 1 165 ? 5.658 9.747 4.174 1.00 82.56 165 ASP A C 1
ATOM 1402 O O . ASP A 1 165 ? 6.658 9.108 3.823 1.00 82.56 165 ASP A O 1
ATOM 1406 N N . LYS A 1 166 ? 5.681 11.073 4.345 1.00 64.44 166 LYS A N 1
ATOM 1407 C CA . LYS A 1 166 ? 6.832 11.938 4.062 1.00 64.44 166 LYS A CA 1
ATOM 1408 C C . LYS A 1 166 ? 7.807 12.030 5.241 1.00 64.44 166 LYS A C 1
ATOM 1410 O O . LYS A 1 166 ? 9.001 12.164 4.997 1.00 64.44 166 LYS A O 1
ATOM 1415 N N . GLN A 1 167 ? 7.325 11.992 6.489 1.00 57.12 167 GLN A N 1
ATOM 1416 C CA . GLN A 1 167 ? 8.115 12.386 7.675 1.00 57.12 167 GLN A CA 1
ATOM 1417 C C . GLN A 1 167 ? 7.825 11.559 8.948 1.00 57.12 167 GLN A C 1
ATOM 1419 O O . GLN A 1 167 ? 8.417 11.820 9.993 1.00 57.12 167 GLN A O 1
ATOM 1424 N N . GLY A 1 168 ? 6.945 10.553 8.914 1.00 55.19 168 GLY A N 1
ATOM 1425 C CA . GLY A 1 168 ? 6.575 9.818 10.126 1.00 55.19 168 GLY A CA 1
ATOM 1426 C C . GLY A 1 168 ? 7.561 8.726 10.562 1.00 55.19 168 GLY A C 1
ATOM 1427 O O . GLY A 1 168 ? 8.019 7.907 9.760 1.00 55.19 168 GLY A O 1
ATOM 1428 N N . LYS A 1 169 ? 7.765 8.599 11.886 1.00 58.31 169 LYS A N 1
ATOM 1429 C CA . LYS A 1 169 ? 8.369 7.411 12.539 1.00 58.31 169 LYS A CA 1
ATOM 1430 C C . LYS A 1 169 ? 7.663 6.098 12.142 1.00 58.31 169 LYS A C 1
ATOM 1432 O O . LYS A 1 169 ? 8.246 5.024 12.254 1.00 58.31 169 LYS A O 1
ATOM 1437 N N . LYS A 1 170 ? 6.408 6.185 11.677 1.00 67.44 170 LYS A N 1
ATOM 1438 C CA . LYS A 1 170 ? 5.552 5.059 11.274 1.00 67.44 170 LYS A CA 1
ATOM 1439 C C . LYS A 1 170 ? 5.772 4.595 9.819 1.00 67.44 170 LYS A C 1
ATOM 1441 O O . LYS A 1 170 ? 5.185 3.575 9.439 1.00 67.44 170 LYS A O 1
ATOM 1446 N N . ARG A 1 171 ? 6.601 5.270 9.009 1.00 78.44 171 ARG A N 1
ATOM 1447 C CA . ARG A 1 171 ? 6.907 4.865 7.621 1.00 78.44 171 ARG A CA 1
ATOM 1448 C C . ARG A 1 171 ? 7.568 3.484 7.567 1.00 78.44 171 ARG A C 1
ATOM 1450 O O . ARG A 1 171 ? 8.391 3.150 8.419 1.00 78.44 171 ARG A O 1
ATOM 1457 N N . TYR A 1 172 ? 7.234 2.692 6.549 1.00 85.44 172 TYR A N 1
ATOM 1458 C CA . TYR A 1 172 ? 7.963 1.453 6.268 1.00 85.44 172 TYR A CA 1
ATOM 1459 C C . TYR A 1 172 ? 9.396 1.764 5.830 1.00 85.44 172 TYR A C 1
ATOM 1461 O O . TYR A 1 172 ? 9.605 2.544 4.901 1.00 85.44 172 TYR A O 1
ATOM 1469 N N . GLN A 1 173 ? 10.370 1.159 6.508 1.00 83.00 173 GLN A N 1
ATOM 1470 C CA . GLN A 1 173 ? 11.788 1.372 6.211 1.00 83.00 173 GLN A CA 1
ATOM 1471 C C . GLN A 1 173 ? 12.313 0.315 5.241 1.00 83.00 173 GLN A C 1
ATOM 1473 O O . GLN A 1 173 ? 13.206 0.605 4.450 1.00 83.00 173 GLN A O 1
ATOM 1478 N N . LYS A 1 174 ? 11.748 -0.898 5.288 1.00 87.12 174 LYS A N 1
ATOM 1479 C CA . LYS A 1 174 ? 12.112 -2.014 4.411 1.00 87.12 174 LYS A CA 1
ATOM 1480 C C . LYS A 1 174 ? 10.881 -2.659 3.791 1.00 87.12 174 LYS A C 1
ATOM 1482 O O . LYS A 1 174 ? 9.826 -2.732 4.420 1.00 87.12 174 LYS A O 1
ATOM 1487 N N . LEU A 1 175 ? 11.022 -3.223 2.593 1.00 86.06 175 LEU A N 1
ATOM 1488 C CA . LEU A 1 175 ? 9.964 -4.020 1.956 1.00 86.06 175 LEU A CA 1
ATOM 1489 C C . LEU A 1 175 ? 9.615 -5.272 2.758 1.00 86.06 175 LEU A C 1
ATOM 1491 O O . LEU A 1 175 ? 8.469 -5.720 2.730 1.00 86.06 175 LEU A O 1
ATOM 1495 N N . SER A 1 176 ? 10.560 -5.797 3.541 1.00 81.56 176 SER A N 1
ATOM 1496 C CA . SER A 1 176 ? 10.286 -6.879 4.488 1.00 81.56 176 SER A CA 1
ATOM 1497 C C . SER A 1 176 ? 9.176 -6.532 5.485 1.00 81.56 176 SER A C 1
ATOM 1499 O O . SER A 1 176 ? 8.463 -7.429 5.920 1.00 81.56 176 SER A O 1
ATOM 1501 N N . ASP A 1 177 ? 8.976 -5.250 5.809 1.00 84.88 177 ASP A N 1
ATOM 1502 C CA . ASP A 1 177 ? 7.936 -4.795 6.743 1.00 84.88 177 ASP A CA 1
ATOM 1503 C C . ASP A 1 177 ? 6.521 -4.886 6.131 1.00 84.88 177 ASP A C 1
ATOM 1505 O O . ASP A 1 177 ? 5.513 -4.944 6.845 1.00 84.88 177 ASP A O 1
ATOM 1509 N N . LEU A 1 178 ? 6.444 -4.916 4.795 1.00 84.88 178 LEU A N 1
ATOM 1510 C CA . LEU A 1 178 ? 5.222 -5.162 4.025 1.00 84.88 178 LEU A CA 1
ATOM 1511 C C . LEU A 1 178 ? 4.955 -6.663 3.839 1.00 84.88 178 LEU A C 1
ATOM 1513 O O . LEU A 1 178 ? 3.819 -7.062 3.550 1.00 84.88 178 LEU A O 1
ATOM 1517 N N . SER A 1 179 ? 5.972 -7.507 4.038 1.00 72.75 179 SER A N 1
ATOM 1518 C CA . SER A 1 179 ? 5.842 -8.959 3.954 1.00 72.75 179 SER A CA 1
ATOM 1519 C C . SER A 1 179 ? 4.865 -9.458 5.024 1.00 72.75 179 SER A C 1
ATOM 1521 O O . SER A 1 179 ? 5.020 -9.215 6.218 1.00 72.75 179 SER A O 1
ATOM 1523 N N . GLY A 1 180 ? 3.785 -10.109 4.588 1.00 73.44 180 GLY A N 1
ATOM 1524 C CA . GLY A 1 180 ? 2.697 -10.573 5.457 1.00 73.44 180 GLY A CA 1
ATOM 1525 C C . GLY A 1 180 ? 1.508 -9.613 5.587 1.00 73.44 180 GLY A C 1
ATOM 1526 O O . GLY A 1 180 ? 0.417 -10.066 5.950 1.00 73.44 180 GLY A O 1
ATOM 1527 N N . GLN A 1 181 ? 1.635 -8.337 5.199 1.00 80.62 181 GLN A N 1
ATOM 1528 C CA . GLN A 1 181 ? 0.496 -7.403 5.182 1.00 80.62 181 GLN A CA 1
ATOM 1529 C C . GLN A 1 181 ? -0.541 -7.760 4.110 1.00 80.62 181 GLN A C 1
ATOM 1531 O O . GLN A 1 181 ? -1.738 -7.573 4.314 1.00 80.62 181 GLN A O 1
ATOM 1536 N N . PHE A 1 182 ? -0.081 -8.362 3.012 1.00 78.75 182 PHE A N 1
ATOM 1537 C CA . PHE A 1 182 ? -0.910 -8.858 1.911 1.00 78.75 182 PHE A CA 1
ATOM 1538 C C . PHE A 1 182 ? -1.131 -10.373 1.963 1.00 78.75 182 PHE A C 1
ATOM 1540 O O . PHE A 1 182 ? -1.488 -10.995 0.960 1.00 78.75 182 PHE A O 1
ATOM 1547 N N . SER A 1 183 ? -0.937 -10.993 3.133 1.00 67.81 183 SER A N 1
ATOM 1548 C CA . SER A 1 183 ? -1.494 -12.324 3.345 1.00 67.81 183 SER A CA 1
ATOM 1549 C C . SER A 1 183 ? -3.017 -12.197 3.279 1.00 67.81 183 SER A C 1
ATOM 1551 O O . SER A 1 183 ? -3.641 -11.550 4.125 1.00 67.81 183 SER A O 1
ATOM 1553 N N . LEU A 1 184 ? -3.627 -12.814 2.258 1.00 53.44 184 LEU A N 1
ATOM 1554 C CA . LEU A 1 184 ? -5.000 -13.289 2.407 1.00 53.44 184 LEU A CA 1
ATOM 1555 C C . LEU A 1 184 ? -4.954 -14.066 3.709 1.00 53.44 184 LEU A C 1
ATOM 1557 O O . LEU A 1 184 ? -4.128 -14.974 3.782 1.00 53.44 184 LEU A O 1
ATOM 1561 N N . SER A 1 185 ? -5.719 -13.651 4.727 1.00 45.53 185 SER A N 1
ATOM 1562 C CA . SER A 1 185 ? -5.880 -14.412 5.967 1.00 45.53 185 SER A CA 1
ATOM 1563 C C . SER A 1 185 ? -5.933 -15.869 5.554 1.00 45.53 185 SER A C 1
ATOM 1565 O O . SER A 1 185 ? -6.899 -16.271 4.894 1.00 45.53 185 SER A O 1
ATOM 1567 N N . GLU A 1 186 ? -4.833 -16.608 5.762 1.00 39.44 186 GLU A N 1
ATOM 1568 C CA . GLU A 1 186 ? -4.796 -18.001 5.367 1.00 39.44 186 GLU A CA 1
ATOM 1569 C C . GLU A 1 186 ? -6.010 -18.554 6.074 1.00 39.44 186 GLU A C 1
ATOM 1571 O O . GLU A 1 186 ? -6.088 -18.441 7.300 1.00 39.44 186 GLU A O 1
ATOM 1576 N N . LYS A 1 187 ? -7.007 -19.040 5.320 1.00 40.47 187 LYS A N 1
ATOM 1577 C CA . LYS A 1 187 ? -8.123 -19.778 5.903 1.00 40.47 187 LYS A CA 1
ATOM 1578 C C . LYS A 1 187 ? -7.452 -20.825 6.760 1.00 40.47 187 LYS A C 1
ATOM 1580 O O . LYS A 1 187 ? -6.896 -21.776 6.220 1.00 40.47 187 LYS A O 1
ATOM 1585 N N . ARG A 1 188 ? -7.417 -20.551 8.061 1.00 39.28 188 ARG A N 1
ATOM 1586 C CA . ARG A 1 188 ? -6.415 -21.062 8.983 1.00 39.28 188 ARG A CA 1
ATOM 1587 C C . ARG A 1 188 ? -6.517 -22.571 8.918 1.00 39.28 188 ARG A C 1
ATOM 1589 O O . ARG A 1 188 ? -7.441 -23.138 9.486 1.00 39.28 188 ARG A O 1
ATOM 1596 N N . ASN A 1 189 ? -5.651 -23.232 8.149 1.00 38.50 189 ASN A N 1
ATOM 1597 C CA . ASN A 1 189 ? -5.834 -24.656 7.843 1.00 38.50 189 ASN A CA 1
ATOM 1598 C C . ASN A 1 189 ? -5.726 -25.519 9.114 1.00 38.50 189 ASN A C 1
ATOM 1600 O O . ASN A 1 189 ? -6.153 -26.672 9.109 1.00 38.50 189 ASN A O 1
ATOM 1604 N N . GLY A 1 190 ? -5.230 -24.941 10.217 1.00 42.94 190 GLY A N 1
ATOM 1605 C CA . GLY A 1 190 ? -5.322 -25.504 11.561 1.00 42.94 190 GLY A CA 1
ATOM 1606 C C . GLY A 1 190 ? -6.760 -25.807 11.993 1.00 42.94 190 GLY A C 1
ATOM 1607 O O . GLY A 1 190 ? -7.011 -26.903 12.482 1.00 42.94 190 GLY A O 1
ATOM 1608 N N . SER A 1 191 ? -7.734 -24.930 11.709 1.00 48.97 191 SER A N 1
ATOM 1609 C CA . SER A 1 191 ? -9.135 -25.176 12.085 1.00 48.97 191 SER A CA 1
ATOM 1610 C C . SER A 1 191 ? -9.744 -26.338 11.306 1.00 48.97 191 SER A C 1
ATOM 1612 O O . SER A 1 191 ? -10.502 -27.116 11.872 1.00 48.97 191 SER A O 1
ATOM 1614 N N . LYS A 1 192 ? -9.362 -26.521 10.034 1.00 48.38 192 LYS A N 1
ATOM 1615 C CA . LYS A 1 192 ? -9.795 -27.669 9.227 1.00 48.38 192 LYS A CA 1
ATOM 1616 C C . LYS A 1 192 ? -9.146 -28.966 9.692 1.00 48.38 192 LYS A C 1
ATOM 1618 O O . LYS A 1 192 ? -9.859 -29.943 9.855 1.00 48.38 192 LYS A O 1
ATOM 1623 N N . LYS A 1 193 ? -7.829 -28.990 9.943 1.00 49.97 193 LYS A N 1
ATOM 1624 C CA . LYS A 1 193 ? -7.132 -30.190 10.447 1.00 49.97 193 LYS A CA 1
ATOM 1625 C C . LYS A 1 193 ? -7.695 -30.648 11.795 1.00 49.97 193 LYS A C 1
ATOM 1627 O O . LYS A 1 193 ? -7.986 -31.828 11.945 1.00 49.97 193 LYS A O 1
ATOM 1632 N N . ILE A 1 194 ? -7.924 -29.719 12.725 1.00 55.28 194 ILE A N 1
ATOM 1633 C CA . ILE A 1 194 ? -8.513 -30.018 14.038 1.00 55.28 194 ILE A CA 1
ATOM 1634 C C . ILE A 1 194 ? -9.991 -30.428 13.898 1.00 55.28 194 ILE A C 1
ATOM 1636 O O . ILE A 1 194 ? -10.411 -31.405 14.505 1.00 55.28 194 ILE A O 1
ATOM 1640 N N . MET A 1 195 ? -10.769 -29.784 13.020 1.00 51.19 195 MET A N 1
ATOM 1641 C CA . MET A 1 195 ? -12.149 -30.188 12.706 1.00 51.19 195 MET A CA 1
ATOM 1642 C C . MET A 1 195 ? -12.231 -31.584 12.068 1.00 51.19 195 MET A C 1
ATOM 1644 O O . MET A 1 195 ? -13.126 -32.348 12.414 1.00 51.19 195 MET A O 1
ATOM 1648 N N . TYR A 1 196 ? -11.296 -31.959 11.188 1.00 58.81 196 TYR A N 1
ATOM 1649 C CA . TYR A 1 196 ? -11.218 -33.316 10.634 1.00 58.81 196 TYR A CA 1
ATOM 1650 C C . TYR A 1 196 ? -10.855 -34.352 11.703 1.00 58.81 196 TYR A C 1
ATOM 1652 O O . TYR A 1 196 ? -11.418 -35.444 11.686 1.00 58.81 196 TYR A O 1
ATOM 1660 N N . VAL A 1 197 ? -9.982 -34.007 12.658 1.00 62.34 197 VAL A N 1
ATOM 1661 C CA . VAL A 1 197 ? -9.707 -34.851 13.833 1.00 62.34 197 VAL A CA 1
ATOM 1662 C C . VAL A 1 197 ? -10.974 -35.006 14.680 1.00 62.34 197 VAL A C 1
ATOM 1664 O O . VAL A 1 197 ? -11.357 -36.130 14.972 1.00 62.34 197 VAL A O 1
ATOM 1667 N N . MET A 1 198 ? -11.701 -33.927 14.978 1.00 57.66 198 MET A N 1
ATOM 1668 C CA . MET A 1 198 ? -12.954 -33.983 15.749 1.00 57.66 198 MET A CA 1
ATOM 1669 C C . MET A 1 198 ? -14.051 -34.805 15.055 1.00 57.66 198 MET A C 1
ATOM 1671 O O . MET A 1 198 ? -14.736 -35.588 15.708 1.00 57.66 198 MET A O 1
ATOM 1675 N N . ILE A 1 199 ? -14.192 -34.681 13.730 1.00 66.75 199 ILE A N 1
ATOM 1676 C CA . ILE A 1 199 ? -15.110 -35.513 12.937 1.00 66.75 199 ILE A CA 1
ATOM 1677 C C . ILE A 1 199 ? -14.684 -36.986 13.000 1.00 66.75 199 ILE A C 1
ATOM 1679 O O . ILE A 1 199 ? -15.530 -37.852 13.211 1.00 66.75 199 ILE A O 1
ATOM 1683 N N . ALA A 1 200 ? -13.388 -37.286 12.866 1.00 62.91 200 ALA A N 1
ATOM 1684 C CA . ALA A 1 200 ? -12.881 -38.654 12.951 1.00 62.91 200 ALA A CA 1
ATOM 1685 C C . ALA A 1 200 ? -13.124 -39.277 14.339 1.00 62.91 200 ALA A C 1
ATOM 1687 O O . ALA A 1 200 ? -13.603 -40.407 14.418 1.00 62.91 200 ALA A O 1
ATOM 1688 N N . LEU A 1 201 ? -12.875 -38.535 15.424 1.00 60.59 201 LEU A N 1
ATOM 1689 C CA . LEU A 1 201 ? -13.131 -38.985 16.799 1.00 60.59 201 LEU A CA 1
ATOM 1690 C C . LEU A 1 201 ? -14.636 -39.201 17.058 1.00 60.59 201 LEU A C 1
ATOM 1692 O O . LEU A 1 201 ? -15.012 -40.203 17.662 1.00 60.59 201 LEU A O 1
ATOM 1696 N N . ALA A 1 202 ? -15.509 -38.323 16.545 1.00 61.44 202 ALA A N 1
ATOM 1697 C CA . ALA A 1 202 ? -16.963 -38.469 16.663 1.00 61.44 202 ALA A CA 1
ATOM 1698 C C . ALA A 1 202 ? -17.503 -39.691 15.896 1.00 61.44 202 ALA A C 1
ATOM 1700 O O . ALA A 1 202 ? -18.376 -40.404 16.395 1.00 61.44 202 ALA A O 1
ATOM 1701 N N . VAL A 1 203 ? -16.960 -39.973 14.705 1.00 67.06 203 VAL A N 1
ATOM 1702 C CA . VAL A 1 203 ? -17.295 -41.178 13.926 1.00 67.06 203 VAL A CA 1
ATOM 1703 C C . VAL A 1 203 ? -16.824 -42.445 14.646 1.00 67.06 203 VAL A C 1
ATOM 1705 O O . VAL A 1 203 ? -17.571 -43.420 14.708 1.00 67.06 203 VAL A O 1
ATOM 1708 N N . ILE A 1 204 ? -15.629 -42.434 15.244 1.00 64.31 204 ILE A N 1
ATOM 1709 C CA . ILE A 1 204 ? -15.117 -43.560 16.043 1.00 64.31 204 ILE A CA 1
ATOM 1710 C C . ILE A 1 204 ? -15.994 -43.788 17.285 1.00 64.31 204 ILE A C 1
ATOM 1712 O O . ILE A 1 204 ? -16.373 -44.928 17.552 1.00 64.31 204 ILE A O 1
ATOM 1716 N N . GLY A 1 205 ? -16.400 -42.726 17.990 1.00 55.34 205 GLY A N 1
ATOM 1717 C CA . GLY A 1 205 ? -17.328 -42.816 19.125 1.00 55.34 205 GLY A CA 1
ATOM 1718 C C . GLY A 1 205 ? -18.692 -43.412 18.749 1.00 55.34 205 GLY A C 1
ATOM 1719 O O . GLY A 1 205 ? -19.214 -44.271 19.459 1.00 55.34 205 GLY A O 1
ATOM 1720 N N . LEU A 1 206 ? -19.243 -43.035 17.589 1.00 59.38 206 LEU A N 1
ATOM 1721 C CA . LEU A 1 206 ? -20.479 -43.619 17.047 1.00 59.38 206 LEU A CA 1
ATOM 1722 C C . LEU A 1 206 ? -20.332 -45.110 16.698 1.00 59.38 206 LEU A C 1
ATOM 1724 O O . LEU A 1 206 ? -21.253 -45.892 16.945 1.00 59.38 206 LEU A O 1
ATOM 1728 N N . LEU A 1 207 ? -19.180 -45.525 16.162 1.00 59.22 207 LEU A N 1
ATOM 1729 C CA . LEU A 1 207 ? -18.911 -46.927 15.829 1.00 59.22 207 LEU A CA 1
ATOM 1730 C C . LEU A 1 207 ? -18.817 -47.809 17.084 1.00 59.22 207 LEU A C 1
ATOM 1732 O O . LEU A 1 207 ? -19.397 -48.896 17.093 1.00 59.22 207 LEU A O 1
ATOM 1736 N N . VAL A 1 208 ? -18.188 -47.325 18.161 1.00 58.06 208 VAL A N 1
ATOM 1737 C CA . VAL A 1 208 ? -18.099 -48.039 19.451 1.00 58.06 208 VAL A CA 1
ATOM 1738 C C . VAL A 1 208 ? -19.486 -48.236 20.081 1.00 58.06 208 VAL A C 1
ATOM 1740 O O . VAL A 1 208 ? -19.804 -49.333 20.532 1.00 58.06 208 VAL A O 1
ATOM 1743 N N . LEU A 1 209 ? -20.368 -47.232 20.011 1.00 52.66 209 LEU A N 1
ATOM 1744 C CA . LEU A 1 209 ? -21.751 -47.338 20.505 1.00 52.66 209 LEU A CA 1
ATOM 1745 C C . LEU A 1 209 ? -22.614 -48.323 19.690 1.00 52.66 209 LEU A C 1
ATOM 1747 O O . LEU A 1 209 ? -23.537 -48.936 20.229 1.00 52.66 209 LEU A O 1
ATOM 1751 N N . SER A 1 210 ? -22.316 -48.504 18.399 1.00 50.16 210 SER A N 1
ATOM 1752 C CA . SER A 1 210 ? -23.036 -49.441 17.521 1.00 50.16 210 SER A CA 1
ATOM 1753 C C . SER A 1 210 ? -22.570 -50.903 17.636 1.00 50.16 210 SER A C 1
ATOM 1755 O O . SER A 1 210 ? -23.337 -51.816 17.318 1.00 50.16 210 SER A O 1
ATOM 1757 N N . GLY A 1 211 ? -21.355 -51.145 18.149 1.00 47.22 211 GLY A N 1
ATOM 1758 C CA . GLY A 1 211 ? -20.790 -52.486 18.351 1.00 47.22 211 GLY A CA 1
ATOM 1759 C C . GLY A 1 211 ? -21.537 -53.339 19.386 1.00 47.22 211 GLY A C 1
ATOM 1760 O O . GLY A 1 211 ? -21.550 -54.564 19.279 1.00 47.22 211 GLY A O 1
ATOM 1761 N N . ASN A 1 212 ? -22.265 -52.711 20.316 1.00 48.44 212 ASN A N 1
ATOM 1762 C CA . ASN A 1 212 ? -22.990 -53.397 21.396 1.00 48.44 212 ASN A CA 1
ATOM 1763 C C . ASN A 1 212 ? -24.349 -54.006 21.000 1.00 48.44 212 ASN A C 1
ATOM 1765 O O . ASN A 1 212 ? -25.085 -54.480 21.865 1.00 48.44 212 ASN A O 1
ATOM 1769 N N . ARG A 1 213 ? -24.722 -54.030 19.711 1.00 42.47 213 ARG A N 1
ATOM 1770 C CA . ARG A 1 213 ? -26.017 -54.594 19.267 1.00 42.47 213 ARG A CA 1
ATOM 1771 C C . ARG A 1 213 ? -25.947 -55.874 18.432 1.00 42.47 213 ARG A C 1
ATOM 1773 O O . ARG A 1 213 ? -27.001 -56.393 18.080 1.00 42.47 213 ARG A O 1
ATOM 1780 N N . ILE A 1 214 ? -24.762 -56.419 18.142 1.00 41.59 214 ILE A N 1
ATOM 1781 C CA . ILE A 1 214 ? -24.632 -57.586 17.238 1.00 41.59 214 ILE A CA 1
ATOM 1782 C C . ILE A 1 214 ? -24.435 -58.928 17.978 1.00 41.59 214 ILE A C 1
ATOM 1784 O O . ILE A 1 214 ? -24.596 -59.986 17.375 1.00 41.59 214 ILE A O 1
ATOM 1788 N N . VAL A 1 215 ? -24.199 -58.944 19.294 1.00 39.19 215 VAL A N 1
ATOM 1789 C CA . VAL A 1 215 ? -23.942 -60.208 20.027 1.00 39.19 215 VAL A CA 1
ATOM 1790 C C . VAL A 1 215 ? -25.211 -60.889 20.581 1.00 39.19 215 VAL A C 1
ATOM 1792 O O . VAL A 1 215 ? -25.155 -62.039 21.003 1.00 39.19 215 VAL A O 1
ATOM 1795 N N . SER A 1 216 ? -26.395 -60.274 20.515 1.00 38.28 216 SER A N 1
ATOM 1796 C CA . SER A 1 216 ? -27.611 -60.841 21.133 1.00 38.28 216 SER A CA 1
ATOM 1797 C C . SER A 1 216 ? -28.518 -61.683 20.221 1.00 38.28 216 SER A C 1
ATOM 1799 O O . SER A 1 216 ? -29.551 -62.158 20.688 1.00 38.28 216 SER A O 1
ATOM 1801 N N . CYS A 1 217 ? -28.150 -61.948 18.960 1.00 38.41 217 CYS A N 1
ATOM 1802 C CA . CYS A 1 217 ? -29.036 -62.670 18.028 1.00 38.41 217 CYS A CA 1
ATOM 1803 C C . CYS A 1 217 ? -28.594 -64.084 17.615 1.00 38.41 217 CYS A C 1
ATOM 1805 O O . CYS A 1 217 ? -29.298 -64.714 16.829 1.00 38.41 217 CYS A O 1
ATOM 1807 N N . ILE A 1 218 ? -27.489 -64.638 18.129 1.00 44.53 218 ILE A N 1
ATOM 1808 C CA . ILE A 1 218 ? -27.096 -66.022 17.802 1.00 44.53 218 ILE A CA 1
ATOM 1809 C C . ILE A 1 218 ? -26.578 -66.741 19.049 1.00 44.53 218 ILE A C 1
ATOM 1811 O O . ILE A 1 218 ? -25.384 -66.737 19.325 1.00 44.53 218 ILE A O 1
ATOM 1815 N N . SER A 1 219 ? -27.481 -67.367 19.805 1.00 33.97 219 SER A N 1
ATOM 1816 C CA . SER A 1 219 ? -27.365 -68.765 20.274 1.00 33.97 219 SER A CA 1
ATOM 1817 C C . SER A 1 219 ? -28.365 -69.054 21.399 1.00 33.97 219 SER A C 1
ATOM 1819 O O . SER A 1 219 ? -28.269 -68.556 22.517 1.00 33.97 219 SER A O 1
ATOM 1821 N N . GLY A 1 220 ? -29.351 -69.897 21.090 1.00 36.00 220 GLY A N 1
ATOM 1822 C CA . GLY A 1 220 ? -30.140 -70.588 22.101 1.00 36.00 220 GLY A CA 1
ATOM 1823 C C . GLY A 1 220 ? -29.322 -71.695 22.777 1.00 36.00 220 GLY A C 1
ATOM 1824 O O . GLY A 1 220 ? -28.515 -72.348 22.126 1.00 36.00 220 GLY A O 1
ATOM 1825 N N . GLN A 1 221 ? -29.597 -71.900 24.070 1.00 37.84 221 GLN A N 1
ATOM 1826 C CA . GLN A 1 221 ? -29.252 -73.057 24.917 1.00 37.84 221 GLN A CA 1
ATOM 1827 C C . GLN A 1 221 ? -27.775 -73.509 24.961 1.00 37.84 221 GLN A C 1
ATOM 1829 O O . GLN A 1 221 ? -27.306 -74.237 24.098 1.00 37.84 221 GLN A O 1
ATOM 1834 N N . SER A 1 222 ? -27.096 -73.313 26.099 1.00 31.89 222 SER A N 1
ATOM 1835 C CA . SER A 1 222 ? -26.995 -74.329 27.167 1.00 31.89 222 SER A CA 1
ATOM 1836 C C . SER A 1 222 ? -25.982 -73.915 28.251 1.00 31.89 222 SER A C 1
ATOM 1838 O O . SER A 1 222 ? -25.118 -73.068 28.064 1.00 31.89 222 SER A O 1
ATOM 1840 N N . ARG A 1 223 ? -26.140 -74.507 29.432 1.00 42.41 223 ARG A N 1
ATOM 1841 C CA . ARG A 1 223 ? -25.586 -74.116 30.737 1.00 42.41 223 ARG A CA 1
ATOM 1842 C C . ARG A 1 223 ? -24.190 -74.724 30.971 1.00 42.41 223 ARG A C 1
ATOM 1844 O O . ARG A 1 223 ? -24.096 -75.948 30.946 1.00 42.41 223 ARG A O 1
ATOM 1851 N N . ARG A 1 224 ? -23.174 -73.897 31.296 1.00 38.47 224 ARG A N 1
ATOM 1852 C CA . ARG A 1 224 ? -22.019 -74.108 32.229 1.00 38.47 224 ARG A CA 1
ATOM 1853 C C . ARG A 1 224 ? -20.767 -73.318 31.784 1.00 38.47 224 ARG A C 1
ATOM 1855 O O . ARG A 1 224 ? -20.106 -73.762 30.859 1.00 38.47 224 ARG A O 1
ATOM 1862 N N . GLN A 1 225 ? -20.369 -72.273 32.528 1.00 37.53 225 GLN A N 1
ATOM 1863 C CA . GLN A 1 225 ? -18.991 -72.066 33.039 1.00 37.53 225 GLN A CA 1
ATOM 1864 C C . GLN A 1 225 ? -18.877 -70.762 33.860 1.00 37.53 225 GLN A C 1
ATOM 1866 O O . GLN A 1 225 ? -18.715 -69.675 33.316 1.00 37.53 225 GLN A O 1
ATOM 1871 N N . GLY A 1 226 ? -18.883 -70.889 35.194 1.00 39.81 226 GLY A N 1
ATOM 1872 C CA . GLY A 1 226 ? -18.651 -69.807 36.168 1.00 39.81 226 GLY A CA 1
ATOM 1873 C C . GLY A 1 226 ? -17.200 -69.305 36.230 1.00 39.81 226 GLY A C 1
ATOM 1874 O O . GLY A 1 226 ? -16.618 -69.212 37.302 1.00 39.81 226 GLY A O 1
ATOM 1875 N N . GLY A 1 227 ? -16.610 -69.012 35.074 1.00 43.81 227 GLY A N 1
ATOM 1876 C CA . GLY A 1 227 ? -15.288 -68.393 34.932 1.00 43.81 227 GLY A CA 1
ATOM 1877 C C . GLY A 1 227 ? -15.164 -67.467 33.716 1.00 43.81 227 GLY A C 1
ATOM 1878 O O . GLY A 1 227 ? -14.158 -66.770 33.593 1.00 43.81 227 GLY A O 1
ATOM 1879 N N . GLN A 1 228 ? -16.170 -67.435 32.832 1.00 39.00 228 GLN A N 1
ATOM 1880 C CA . GLN A 1 228 ? -16.228 -66.517 31.689 1.00 39.00 228 GLN A CA 1
ATOM 1881 C C . GLN A 1 228 ? -16.964 -65.214 32.025 1.00 39.00 228 GLN A C 1
ATOM 1883 O O . GLN A 1 228 ? -16.493 -64.162 31.608 1.00 39.00 228 GLN A O 1
ATOM 1888 N N . ASP A 1 229 ? -18.000 -65.249 32.869 1.00 44.25 229 ASP A N 1
ATOM 1889 C CA . ASP A 1 229 ? -18.778 -64.053 33.240 1.00 44.25 229 ASP A CA 1
ATOM 1890 C C . ASP A 1 229 ? -17.938 -62.996 33.982 1.00 44.25 229 ASP A C 1
ATOM 1892 O O . ASP A 1 229 ? -18.091 -61.803 33.746 1.00 44.25 229 ASP A O 1
ATOM 1896 N N . MET A 1 230 ? -16.978 -63.417 34.819 1.00 45.88 230 MET A N 1
ATOM 1897 C CA . MET A 1 230 ? -16.084 -62.486 35.526 1.00 45.88 230 MET A CA 1
ATOM 1898 C C . MET A 1 230 ? -15.035 -61.858 34.596 1.00 45.88 230 MET A C 1
ATOM 1900 O O . MET A 1 230 ? -14.685 -60.697 34.770 1.00 45.88 230 MET A O 1
ATOM 1904 N N . LYS A 1 231 ? -14.575 -62.586 33.565 1.00 47.84 231 LYS A N 1
ATOM 1905 C CA . LYS A 1 231 ? -13.683 -62.031 32.532 1.00 47.84 231 LYS A CA 1
ATOM 1906 C C . LYS A 1 231 ? -14.431 -61.110 31.573 1.00 47.84 231 LYS A C 1
ATOM 1908 O O . LYS A 1 231 ? -13.850 -60.115 31.158 1.00 47.84 231 LYS A O 1
ATOM 1913 N N . LEU A 1 232 ? -15.684 -61.422 31.233 1.00 43.78 232 LEU A N 1
ATOM 1914 C CA . LEU A 1 232 ? -16.530 -60.567 30.401 1.00 43.78 232 LEU A CA 1
ATOM 1915 C C . LEU A 1 232 ? -16.820 -59.245 31.126 1.00 43.78 232 LEU A C 1
ATOM 1917 O O . LEU A 1 232 ? -16.517 -58.192 30.581 1.00 43.78 232 LEU A O 1
ATOM 1921 N N . ALA A 1 233 ? -17.236 -59.305 32.396 1.00 53.06 233 ALA A N 1
ATOM 1922 C CA . ALA A 1 233 ? -17.496 -58.122 33.218 1.00 53.06 233 ALA A CA 1
ATOM 1923 C C . ALA A 1 233 ? -16.235 -57.272 33.477 1.00 53.06 233 ALA A C 1
ATOM 1925 O O . ALA A 1 233 ? -16.300 -56.046 33.450 1.00 53.06 233 ALA A O 1
ATOM 1926 N N . ASP A 1 234 ? -15.064 -57.891 33.682 1.00 54.16 234 ASP A N 1
ATOM 1927 C CA . ASP A 1 234 ? -13.788 -57.161 33.792 1.00 54.16 234 ASP A CA 1
ATOM 1928 C C . ASP A 1 234 ? -13.343 -56.533 32.461 1.00 54.16 234 ASP A C 1
ATOM 1930 O O . ASP A 1 234 ? -12.608 -55.542 32.465 1.00 54.16 234 ASP A O 1
ATOM 1934 N N . THR A 1 235 ? -13.743 -57.109 31.324 1.00 52.34 235 THR A N 1
ATOM 1935 C CA . THR A 1 235 ? -13.423 -56.573 29.993 1.00 52.34 235 THR A CA 1
ATOM 1936 C C . THR A 1 235 ? -14.365 -55.425 29.645 1.00 52.34 235 THR A C 1
ATOM 1938 O O . THR A 1 235 ? -13.874 -54.359 29.290 1.00 52.34 235 THR A O 1
ATOM 1941 N N . GLU A 1 236 ? -15.670 -55.577 29.884 1.00 55.31 236 GLU A N 1
ATOM 1942 C CA . GLU A 1 236 ? -16.676 -54.511 29.769 1.00 55.31 236 GLU A CA 1
ATOM 1943 C C . GLU A 1 236 ? -16.323 -53.322 30.670 1.00 55.31 236 GLU A C 1
ATOM 1945 O O . GLU A 1 236 ? -16.266 -52.188 30.210 1.00 55.31 236 GLU A O 1
ATOM 1950 N N . ARG A 1 237 ? -15.926 -53.565 31.927 1.00 57.28 237 ARG A N 1
ATOM 1951 C CA . ARG A 1 237 ? -15.500 -52.497 32.847 1.00 57.28 237 ARG A CA 1
ATOM 1952 C C . ARG A 1 237 ? -14.230 -51.777 32.385 1.00 57.28 237 ARG A C 1
ATOM 1954 O O . ARG A 1 237 ? -14.069 -50.589 32.654 1.00 57.28 237 ARG A O 1
ATOM 1961 N N . LYS A 1 238 ? -13.308 -52.474 31.711 1.00 56.41 238 LYS A N 1
ATOM 1962 C CA . LYS A 1 238 ? -12.106 -51.866 31.110 1.00 56.41 238 LYS A CA 1
ATOM 1963 C C . LYS A 1 238 ? -12.424 -51.108 29.824 1.00 56.41 238 LYS A C 1
ATOM 1965 O O . LYS A 1 238 ? -11.749 -50.123 29.540 1.00 56.41 238 LYS A O 1
ATOM 1970 N N . GLU A 1 239 ? -13.401 -51.560 29.048 1.00 49.94 239 GLU A N 1
ATOM 1971 C CA . GLU A 1 239 ? -13.878 -50.880 27.842 1.00 49.94 239 GLU A CA 1
ATOM 1972 C C . GLU A 1 239 ? -14.677 -49.621 28.189 1.00 49.94 239 GLU A C 1
ATOM 1974 O O . GLU A 1 239 ? -14.397 -48.571 27.617 1.00 49.94 239 GLU A O 1
ATOM 1979 N N . ASP A 1 240 ? -15.536 -49.669 29.209 1.00 54.66 240 ASP A N 1
ATOM 1980 C CA . ASP A 1 240 ? -16.251 -48.505 29.746 1.00 54.66 240 ASP A CA 1
ATOM 1981 C C . ASP A 1 240 ? -15.288 -47.468 30.333 1.00 54.66 240 ASP A C 1
ATOM 1983 O O . ASP A 1 240 ? -15.420 -46.274 30.077 1.00 54.66 240 ASP A O 1
ATOM 1987 N N . MET A 1 241 ? -14.263 -47.913 31.067 1.00 58.19 241 MET A N 1
ATOM 1988 C CA . MET A 1 241 ? -13.229 -47.024 31.609 1.00 58.19 241 MET A CA 1
ATOM 1989 C C . MET A 1 241 ? -12.389 -46.377 30.493 1.00 58.19 241 MET A C 1
ATOM 1991 O O . MET A 1 241 ? -12.012 -45.212 30.596 1.00 58.19 241 MET A O 1
ATOM 1995 N N . LYS A 1 242 ? -12.128 -47.100 29.392 1.00 56.69 242 LYS A N 1
ATOM 1996 C CA . LYS A 1 242 ? -11.486 -46.536 28.192 1.00 56.69 242 LYS A CA 1
ATOM 1997 C C . LYS A 1 242 ? -12.403 -45.563 27.451 1.00 56.69 242 LYS A C 1
ATOM 1999 O O . LYS A 1 242 ? -11.913 -44.549 26.966 1.00 56.69 242 LYS A O 1
ATOM 2004 N N . ALA A 1 243 ? -13.701 -45.852 27.365 1.00 50.22 243 ALA A N 1
ATOM 2005 C CA . ALA A 1 243 ? -14.685 -44.967 26.749 1.00 50.22 243 ALA A CA 1
ATOM 2006 C C . ALA A 1 243 ? -14.832 -43.659 27.541 1.00 50.22 243 ALA A C 1
ATOM 2008 O O . ALA A 1 243 ? -14.824 -42.586 26.944 1.00 50.22 243 ALA A O 1
ATOM 2009 N N . GLN A 1 244 ? -14.860 -43.739 28.875 1.00 58.88 244 GLN A N 1
ATOM 2010 C CA . GLN A 1 244 ? -14.853 -42.574 29.763 1.00 58.88 244 GLN A CA 1
ATOM 2011 C C . GLN A 1 244 ? -13.578 -41.743 29.599 1.00 58.88 244 GLN A C 1
ATOM 2013 O O . GLN A 1 244 ? -13.672 -40.544 29.354 1.00 58.88 244 GLN A O 1
ATOM 2018 N N . ALA A 1 245 ? -12.401 -42.377 29.612 1.00 60.72 245 ALA A N 1
ATOM 2019 C CA . ALA A 1 245 ? -11.131 -41.680 29.396 1.00 60.72 245 ALA A CA 1
ATOM 2020 C C . ALA A 1 245 ? -11.063 -40.984 28.021 1.00 60.72 245 ALA A C 1
ATOM 2022 O O . ALA A 1 245 ? -10.524 -39.888 27.895 1.00 60.72 245 ALA A O 1
ATOM 2023 N N . TYR A 1 246 ? -11.635 -41.596 26.979 1.00 50.06 246 TYR A N 1
ATOM 2024 C CA . TYR A 1 246 ? -11.704 -41.002 25.642 1.00 50.06 246 TYR A CA 1
ATOM 2025 C C . TYR A 1 246 ? -12.666 -39.809 25.582 1.00 50.06 246 TYR A C 1
ATOM 2027 O O . TYR A 1 246 ? -12.419 -38.835 24.875 1.00 50.06 246 TYR A O 1
ATOM 2035 N N . GLN A 1 247 ? -13.765 -39.881 26.333 1.00 49.34 247 GLN A N 1
ATOM 2036 C CA . GLN A 1 247 ? -14.764 -38.824 26.414 1.00 49.34 247 GLN A CA 1
ATOM 2037 C C . GLN A 1 247 ? -14.250 -37.618 27.212 1.00 49.34 247 GLN A C 1
ATOM 2039 O O . GLN A 1 247 ? -14.488 -36.483 26.805 1.00 49.34 247 GLN A O 1
ATOM 2044 N N . GLU A 1 248 ? -13.481 -37.855 28.276 1.00 66.94 248 GLU A N 1
ATOM 2045 C CA . GLU A 1 248 ? -12.747 -36.818 29.012 1.00 66.94 248 GLU A CA 1
ATOM 2046 C C . GLU A 1 248 ? -11.689 -36.148 28.122 1.00 66.94 248 GLU A C 1
ATOM 2048 O O . GLU A 1 248 ? -11.695 -34.927 27.987 1.00 66.94 248 GLU A O 1
ATOM 2053 N N . GLN A 1 249 ? -10.868 -36.928 27.405 1.00 59.12 249 GLN A N 1
ATOM 2054 C CA . GLN A 1 249 ? -9.895 -36.387 26.441 1.00 59.12 249 GLN A CA 1
ATOM 2055 C C . GLN A 1 249 ? -10.551 -35.560 25.328 1.00 59.12 249 GLN A C 1
ATOM 2057 O O . GLN A 1 249 ? -10.014 -34.535 24.907 1.00 59.12 249 GLN A O 1
ATOM 2062 N N . PHE A 1 250 ? -11.712 -35.992 24.832 1.00 46.78 250 PHE A N 1
ATOM 2063 C CA . PHE A 1 250 ? -12.468 -35.244 23.829 1.00 46.78 250 PHE A CA 1
ATOM 2064 C C . PHE A 1 250 ? -12.971 -33.905 24.378 1.00 46.78 250 PHE A C 1
ATOM 2066 O O . PHE A 1 250 ? -12.936 -32.896 23.671 1.00 46.78 250 PHE A O 1
ATOM 2073 N N . GLN A 1 251 ? -13.424 -33.892 25.632 1.00 61.19 251 GLN A N 1
ATOM 2074 C CA . GLN A 1 251 ? -13.905 -32.685 26.288 1.00 61.19 251 GLN A CA 1
ATOM 2075 C C . GLN A 1 251 ? -12.764 -31.686 26.526 1.00 61.19 251 GLN A C 1
ATOM 2077 O O . GLN A 1 251 ? -12.903 -30.521 26.158 1.00 61.19 251 GLN A O 1
ATOM 2082 N N . GLU A 1 252 ? -11.611 -32.148 27.019 1.00 67.88 252 GLU A N 1
ATOM 2083 C CA . GLU A 1 252 ? -10.412 -31.316 27.193 1.00 67.88 252 GLU A CA 1
ATOM 2084 C C . GLU A 1 252 ? -9.935 -30.709 25.866 1.00 67.88 252 GLU A C 1
ATOM 2086 O O . GLU A 1 252 ? -9.651 -29.513 25.783 1.00 67.88 252 GLU A O 1
ATOM 2091 N N . LEU A 1 253 ? -9.890 -31.507 24.794 1.00 55.47 253 LEU A N 1
ATOM 2092 C CA . LEU A 1 253 ? -9.466 -31.033 23.475 1.00 55.47 253 LEU A CA 1
ATOM 2093 C C . LEU A 1 253 ? -10.447 -30.002 22.891 1.00 55.47 253 LEU A C 1
ATOM 2095 O O . LEU A 1 253 ? -10.035 -29.053 22.219 1.00 55.47 253 LEU A O 1
ATOM 2099 N N . LYS A 1 254 ? -11.748 -30.170 23.155 1.00 57.09 254 LYS A N 1
ATOM 2100 C CA . LYS A 1 254 ? -12.783 -29.213 22.756 1.00 57.09 254 LYS A CA 1
ATOM 2101 C C . LYS A 1 254 ? -12.629 -27.886 23.500 1.00 57.09 254 LYS A C 1
ATOM 2103 O O . LYS A 1 254 ? -12.674 -26.839 22.860 1.00 57.09 254 LYS A O 1
ATOM 2108 N N . GLU A 1 255 ? -12.415 -27.928 24.811 1.00 71.06 255 GLU A N 1
ATOM 2109 C CA . GLU A 1 255 ? -12.195 -26.732 25.633 1.00 71.06 255 GLU A CA 1
ATOM 2110 C C . GLU A 1 255 ? -10.924 -25.984 25.213 1.00 71.06 255 GLU A C 1
ATOM 2112 O O . GLU A 1 255 ? -10.958 -24.766 25.033 1.00 71.06 255 GLU A O 1
ATOM 2117 N N . GLN A 1 256 ? -9.829 -26.706 24.949 1.00 61.38 256 GLN A N 1
ATOM 2118 C CA . GLN A 1 256 ? -8.601 -26.121 24.402 1.00 61.38 256 GLN A CA 1
ATOM 2119 C C . GLN A 1 256 ? -8.839 -25.433 23.054 1.00 61.38 256 GLN A C 1
ATOM 2121 O O . GLN A 1 256 ? -8.365 -24.320 22.836 1.00 61.38 256 GLN A O 1
ATOM 2126 N N . TRP A 1 257 ? -9.600 -26.062 22.155 1.00 59.59 257 TRP A N 1
ATOM 2127 C CA . TRP A 1 257 ? -9.915 -25.481 20.851 1.00 59.59 257 TRP A CA 1
ATOM 2128 C C . TRP A 1 257 ? -10.796 -24.232 20.957 1.00 59.59 257 TRP A C 1
ATOM 2130 O O . TRP A 1 257 ? -10.567 -23.257 20.240 1.00 59.59 257 TRP A O 1
ATOM 2140 N N . GLU A 1 258 ? -11.803 -24.241 21.833 1.00 61.16 258 GLU A N 1
ATOM 2141 C CA . GLU A 1 258 ? -12.654 -23.072 22.072 1.00 61.16 258 GLU A CA 1
ATOM 2142 C C . GLU A 1 258 ? -11.843 -21.912 22.665 1.00 61.16 258 GLU A C 1
ATOM 2144 O O . GLU A 1 258 ? -11.997 -20.774 22.215 1.00 61.16 258 GLU A O 1
ATOM 2149 N N . ALA A 1 259 ? -10.926 -22.203 23.594 1.00 68.62 259 ALA A N 1
ATOM 2150 C CA . ALA A 1 259 ? -10.014 -21.221 24.172 1.00 68.62 259 ALA A CA 1
ATOM 2151 C C . ALA A 1 259 ? -9.052 -20.635 23.125 1.00 68.62 259 ALA A C 1
ATOM 2153 O O . ALA A 1 259 ? -8.977 -19.414 22.987 1.00 68.62 259 ALA A O 1
ATOM 2154 N N . GLU A 1 260 ? -8.381 -21.479 22.333 1.00 58.09 260 GLU A N 1
ATOM 2155 C CA . GLU A 1 260 ? -7.470 -21.029 21.274 1.00 58.09 260 GLU A CA 1
ATOM 2156 C C . GLU A 1 260 ? -8.231 -20.203 20.227 1.00 58.09 260 GLU A C 1
ATOM 2158 O O . GLU A 1 260 ? -7.807 -19.115 19.840 1.00 58.09 260 GLU A O 1
ATOM 2163 N N . ARG A 1 261 ? -9.412 -20.662 19.797 1.00 59.03 261 ARG A N 1
ATOM 2164 C CA . ARG A 1 261 ? -10.260 -19.922 18.854 1.00 59.03 261 ARG A CA 1
ATOM 2165 C C . ARG A 1 261 ? -10.632 -18.542 19.395 1.00 59.03 261 ARG A C 1
ATOM 2167 O O . ARG A 1 261 ? -10.589 -17.579 18.626 1.00 59.03 261 ARG A O 1
ATOM 2174 N N . LYS A 1 262 ? -10.989 -18.448 20.677 1.00 67.06 262 LYS A N 1
ATOM 2175 C CA . LYS A 1 262 ? -11.346 -17.187 21.330 1.00 67.06 262 LYS A CA 1
ATOM 2176 C C . LYS A 1 262 ? -10.144 -16.249 21.423 1.00 67.06 262 LYS A C 1
ATOM 2178 O O . LYS A 1 262 ? -10.242 -15.120 20.964 1.00 67.06 262 LYS A O 1
ATOM 2183 N N . GLU A 1 263 ? -8.987 -16.735 21.869 1.00 66.25 263 GLU A N 1
ATOM 2184 C CA . GLU A 1 263 ? -7.751 -15.942 21.946 1.00 66.25 263 GLU A CA 1
ATOM 2185 C C . GLU A 1 263 ? -7.351 -15.365 20.578 1.00 66.25 263 GLU A C 1
ATOM 2187 O O . GLU A 1 263 ? -6.896 -14.228 20.452 1.00 66.25 263 GLU A O 1
ATOM 2192 N N . LEU A 1 264 ? -7.534 -16.144 19.514 1.00 51.12 264 LEU A N 1
ATOM 2193 C CA . LEU A 1 264 ? -7.226 -15.717 18.155 1.00 51.12 264 LEU A CA 1
ATOM 2194 C C . LEU A 1 264 ? -8.218 -14.701 17.607 1.00 51.12 264 LEU A C 1
ATOM 2196 O O . LEU A 1 264 ? -7.818 -13.812 16.851 1.00 51.12 264 LEU A O 1
ATOM 2200 N N . GLN A 1 265 ? -9.488 -14.840 17.972 1.00 60.75 265 GLN A N 1
ATOM 2201 C CA . GLN A 1 265 ? -10.520 -13.874 17.638 1.00 60.75 265 GLN A CA 1
ATOM 2202 C C . GLN A 1 265 ? -10.284 -12.556 18.385 1.00 60.75 265 GLN A C 1
ATOM 2204 O O . GLN A 1 265 ? -10.318 -11.506 17.748 1.00 60.75 265 GLN A O 1
ATOM 2209 N N . ASP A 1 266 ? -9.922 -12.614 19.667 1.00 70.31 266 ASP A N 1
ATOM 2210 C CA . ASP A 1 266 ? -9.585 -11.447 20.488 1.00 70.31 266 ASP A CA 1
ATOM 2211 C C . ASP A 1 266 ? -8.335 -10.733 19.949 1.00 70.31 266 ASP A C 1
ATOM 2213 O O . ASP A 1 266 ? -8.349 -9.519 19.750 1.00 70.31 266 ASP A O 1
ATOM 2217 N N . LYS A 1 267 ? -7.272 -11.473 19.591 1.00 63.56 267 LYS A N 1
ATOM 2218 C CA . LYS A 1 267 ? -6.074 -10.899 18.942 1.00 63.56 267 LYS A CA 1
ATOM 2219 C C . LYS A 1 267 ? -6.384 -10.247 17.592 1.00 63.56 267 LYS A C 1
ATOM 2221 O O . LYS A 1 267 ? -5.779 -9.229 17.262 1.00 63.56 267 LYS A O 1
ATOM 2226 N N . SER A 1 268 ? -7.280 -10.836 16.795 1.00 60.75 268 SER A N 1
ATOM 2227 C CA . SER A 1 268 ? -7.721 -10.242 15.524 1.00 60.75 268 SER A CA 1
ATOM 2228 C C . SER A 1 268 ? -8.512 -8.960 15.768 1.00 60.75 268 SER A C 1
ATOM 2230 O O . SER A 1 268 ? -8.207 -7.942 15.158 1.00 60.75 268 SER A O 1
ATOM 2232 N N . SER A 1 269 ? -9.464 -8.994 16.704 1.00 67.94 269 SER A N 1
ATOM 2233 C CA . SER A 1 269 ? -10.309 -7.853 17.064 1.00 67.94 269 SER A CA 1
ATOM 2234 C C . SER A 1 269 ? -9.483 -6.684 17.599 1.00 67.94 269 SER A C 1
ATOM 2236 O O . SER A 1 269 ? -9.680 -5.548 17.179 1.00 67.94 269 SER A O 1
ATOM 2238 N N . LYS A 1 270 ? -8.489 -6.963 18.453 1.00 72.75 270 LYS A N 1
ATOM 2239 C CA . LYS A 1 270 ? -7.577 -5.939 18.973 1.00 72.75 270 LYS A CA 1
ATOM 2240 C C . LYS A 1 270 ? -6.766 -5.275 17.857 1.00 72.75 270 LYS A C 1
ATOM 2242 O O . LYS A 1 270 ? -6.688 -4.053 17.793 1.00 72.75 270 LYS A O 1
ATOM 2247 N N . ARG A 1 271 ? -6.220 -6.067 16.924 1.00 66.94 271 ARG A N 1
ATOM 2248 C CA . ARG A 1 271 ? -5.524 -5.524 15.743 1.00 66.94 271 ARG A CA 1
ATOM 2249 C C . ARG A 1 271 ? -6.453 -4.694 14.861 1.00 66.94 271 ARG A C 1
ATOM 2251 O O . ARG A 1 271 ? -6.019 -3.688 14.319 1.00 66.94 271 ARG A O 1
ATOM 2258 N N . GLU A 1 272 ? -7.703 -5.117 14.685 1.00 67.75 272 GLU A N 1
ATOM 2259 C CA . GLU A 1 272 ? -8.706 -4.371 13.914 1.00 67.75 272 GLU A CA 1
ATOM 2260 C C . GLU A 1 272 ? -9.001 -3.004 14.546 1.00 67.75 272 GLU A C 1
ATOM 2262 O O . GLU A 1 272 ? -8.979 -1.999 13.839 1.00 67.75 272 GLU A O 1
ATOM 2267 N N . GLN A 1 273 ? -9.178 -2.943 15.868 1.00 76.19 273 GLN A N 1
ATOM 2268 C CA . GLN A 1 273 ? -9.345 -1.681 16.597 1.00 76.19 273 GLN A CA 1
ATOM 2269 C C . GLN A 1 273 ? -8.115 -0.771 16.447 1.00 76.19 273 GLN A C 1
ATOM 2271 O O . GLN A 1 273 ? -8.256 0.389 16.069 1.00 76.19 273 GLN A O 1
ATOM 2276 N N . GLU A 1 274 ? -6.899 -1.296 16.643 1.00 76.69 274 GLU A N 1
ATOM 2277 C CA . GLU A 1 274 ? -5.648 -0.538 16.452 1.00 76.69 274 GLU A CA 1
ATOM 2278 C C . GLU A 1 274 ? -5.494 0.010 15.016 1.00 76.69 274 GLU A C 1
ATOM 2280 O O . GLU A 1 274 ? -4.965 1.104 14.806 1.00 76.69 274 GLU A O 1
ATOM 2285 N N . LEU A 1 275 ? -5.954 -0.732 13.999 1.00 72.62 275 LEU A N 1
ATOM 2286 C CA . LEU A 1 275 ? -5.964 -0.268 12.607 1.00 72.62 275 LEU A CA 1
ATOM 2287 C C . LEU A 1 275 ? -6.911 0.921 12.405 1.00 72.62 275 LEU A C 1
ATOM 2289 O O . LEU A 1 275 ? -6.504 1.881 11.749 1.00 72.62 275 LEU A O 1
ATOM 2293 N N . LEU A 1 276 ? -8.123 0.856 12.964 1.00 79.06 276 LEU A N 1
ATOM 2294 C CA . LEU A 1 276 ? -9.118 1.926 12.870 1.00 79.06 276 LEU A CA 1
ATOM 2295 C C . LEU A 1 276 ? -8.632 3.206 13.559 1.00 79.06 276 LEU A C 1
ATOM 2297 O O . LEU A 1 276 ? -8.710 4.267 12.949 1.00 79.06 276 LEU A O 1
ATOM 2301 N N . TYR A 1 277 ? -8.040 3.110 14.757 1.00 81.31 277 TYR A N 1
ATOM 2302 C CA . TYR A 1 277 ? -7.474 4.278 15.449 1.00 81.31 277 TYR A CA 1
ATOM 2303 C C . TYR A 1 277 ? -6.379 4.968 14.639 1.00 81.31 277 TYR A C 1
ATOM 2305 O O . TYR A 1 277 ? -6.411 6.183 14.469 1.00 81.31 277 TYR A O 1
ATOM 2313 N N . ASP A 1 278 ? -5.406 4.211 14.124 1.00 75.94 278 ASP A N 1
ATOM 2314 C CA . ASP A 1 278 ? -4.320 4.809 13.342 1.00 75.94 278 ASP A CA 1
ATOM 2315 C C . ASP A 1 278 ? -4.841 5.472 12.056 1.00 75.94 278 ASP A C 1
ATOM 2317 O O . ASP A 1 278 ? -4.304 6.496 11.642 1.00 75.94 278 ASP A O 1
ATOM 2321 N N . LEU A 1 279 ? -5.867 4.902 11.410 1.00 74.75 279 LEU A N 1
ATOM 2322 C CA . LEU A 1 279 ? -6.437 5.493 10.199 1.00 74.75 279 LEU A CA 1
ATOM 2323 C C . LEU A 1 279 ? -7.256 6.749 10.514 1.00 74.75 279 LEU A C 1
ATOM 2325 O O . LEU A 1 279 ? -7.072 7.763 9.844 1.00 74.75 279 LEU A O 1
ATOM 2329 N N . ALA A 1 280 ? -8.089 6.705 11.554 1.00 83.88 280 ALA A N 1
ATOM 2330 C CA . ALA A 1 280 ? -8.803 7.873 12.055 1.00 83.88 280 ALA A CA 1
ATOM 2331 C C . ALA A 1 280 ? -7.825 9.014 12.372 1.00 83.88 280 ALA A C 1
ATOM 2333 O O . ALA A 1 280 ? -8.017 10.138 11.916 1.00 83.88 280 ALA A O 1
ATOM 2334 N N . PHE A 1 281 ? -6.715 8.712 13.048 1.00 80.25 281 PHE A N 1
ATOM 2335 C CA . PHE A 1 281 ? -5.695 9.703 13.380 1.00 80.25 281 PHE A CA 1
ATOM 2336 C C . PHE A 1 281 ? -5.021 10.318 12.145 1.00 80.25 281 PHE A C 1
ATOM 2338 O O . PHE A 1 281 ? -4.792 11.525 12.100 1.00 80.25 281 PHE A O 1
ATOM 2345 N N . VAL A 1 282 ? -4.721 9.515 11.118 1.00 74.12 282 VAL A N 1
ATOM 2346 C CA . VAL A 1 282 ? -4.191 10.019 9.836 1.00 74.12 282 VAL A CA 1
ATOM 2347 C C . VAL A 1 282 ? -5.173 10.993 9.193 1.00 74.12 282 VAL A C 1
ATOM 2349 O O . VAL A 1 282 ? -4.774 12.062 8.736 1.00 74.12 282 VAL A O 1
ATOM 2352 N N . TYR A 1 283 ? -6.451 10.626 9.154 1.00 77.62 283 TYR A N 1
ATOM 2353 C CA . TYR A 1 283 ? -7.492 11.459 8.565 1.00 77.62 283 TYR A CA 1
ATOM 2354 C C . TYR A 1 283 ? -7.681 12.774 9.324 1.00 77.62 283 TYR A C 1
ATOM 2356 O O . TYR A 1 283 ? -7.729 13.835 8.704 1.00 77.62 283 TYR A O 1
ATOM 2364 N N . PHE A 1 284 ? -7.664 12.705 10.654 1.00 82.88 284 PHE A N 1
ATOM 2365 C CA . PHE A 1 284 ? -7.743 13.858 11.542 1.00 82.88 284 PHE A CA 1
ATOM 2366 C C . PHE A 1 284 ? -6.556 14.818 11.371 1.00 82.88 284 PHE A C 1
ATOM 2368 O O . PHE A 1 284 ? -6.741 16.000 11.099 1.00 82.88 284 PHE A O 1
ATOM 2375 N N . SER A 1 285 ? -5.329 14.308 11.501 1.00 76.50 285 SER A N 1
ATOM 2376 C CA . SER A 1 285 ? -4.123 15.142 11.610 1.00 76.50 285 SER A CA 1
ATOM 2377 C C . SER A 1 285 ? -3.489 15.512 10.265 1.00 76.50 285 SER A C 1
ATOM 2379 O O . SER A 1 285 ? -2.985 16.622 10.099 1.00 76.50 285 SER A O 1
ATOM 2381 N N . GLN A 1 286 ? -3.480 14.594 9.293 1.00 72.75 286 GLN A N 1
ATOM 2382 C CA . GLN A 1 286 ? -2.757 14.785 8.028 1.00 72.75 286 GLN A CA 1
ATOM 2383 C C . GLN A 1 286 ? -3.672 15.248 6.901 1.00 72.75 286 GLN A C 1
ATOM 2385 O O . GLN A 1 286 ? -3.289 16.120 6.123 1.00 72.75 286 GLN A O 1
ATOM 2390 N N . MET A 1 287 ? -4.858 14.645 6.799 1.00 72.94 287 MET A N 1
ATOM 2391 C CA . MET A 1 287 ? -5.807 14.945 5.723 1.00 72.94 287 MET A CA 1
ATOM 2392 C C . MET A 1 287 ? -6.766 16.081 6.089 1.00 72.94 287 MET A C 1
ATOM 2394 O O . MET A 1 287 ? -7.338 16.675 5.183 1.00 72.94 287 MET A O 1
ATOM 2398 N N . LYS A 1 288 ? -6.913 16.383 7.390 1.00 77.62 288 LYS A N 1
ATOM 2399 C CA . LYS A 1 288 ? -7.908 17.320 7.944 1.00 77.62 288 LYS A CA 1
ATOM 2400 C C . LYS A 1 288 ? -9.342 17.009 7.500 1.00 77.62 288 LYS A C 1
ATOM 2402 O O . LYS A 1 288 ? -10.172 17.900 7.386 1.00 77.62 288 LYS A O 1
ATOM 2407 N N . ASP A 1 289 ? -9.614 15.736 7.240 1.00 78.62 289 ASP A N 1
ATOM 2408 C CA . ASP A 1 289 ? -10.921 15.242 6.822 1.00 78.62 289 ASP A CA 1
ATOM 2409 C C . ASP A 1 289 ? -11.561 14.560 8.035 1.00 78.62 289 ASP A C 1
ATOM 2411 O O . ASP A 1 289 ? -11.358 13.376 8.340 1.00 78.62 289 ASP A O 1
ATOM 2415 N N . TYR A 1 290 ? -12.250 15.403 8.801 1.00 87.19 290 TYR A N 1
ATOM 2416 C CA . TYR A 1 290 ? -12.851 15.071 10.086 1.00 87.19 290 TYR A CA 1
ATOM 2417 C C . TYR A 1 290 ? -14.102 14.195 9.927 1.00 87.19 290 TYR A C 1
ATOM 2419 O O . TYR A 1 290 ? -14.374 13.359 10.788 1.00 87.19 290 TYR A O 1
ATOM 2427 N N . GLU A 1 291 ? -14.824 14.300 8.806 1.00 84.50 291 GLU A N 1
ATOM 2428 C CA . GLU A 1 291 ? -15.973 13.433 8.523 1.00 84.50 291 GLU A CA 1
ATOM 2429 C C . GLU A 1 291 ? -15.546 11.980 8.319 1.00 84.50 291 GLU A C 1
ATOM 2431 O O . GLU A 1 291 ? -16.135 11.055 8.890 1.00 84.50 291 GLU A O 1
ATOM 2436 N N . VAL A 1 292 ? -14.502 11.757 7.515 1.00 79.56 292 VAL A N 1
ATOM 2437 C CA . VAL A 1 292 ? -13.970 10.410 7.312 1.00 79.56 292 VAL A CA 1
ATOM 2438 C C . VAL A 1 292 ? -13.316 9.887 8.594 1.00 79.56 292 VAL A C 1
ATOM 2440 O O . VAL A 1 292 ? -13.445 8.698 8.892 1.00 79.56 292 VAL A O 1
ATOM 2443 N N . CYS A 1 293 ? -12.681 10.754 9.392 1.00 85.31 293 CYS A N 1
ATOM 2444 C CA . CYS A 1 293 ? -12.185 10.387 10.719 1.00 85.31 293 CYS A CA 1
ATOM 2445 C C . CYS A 1 293 ? -13.304 9.839 11.624 1.00 85.31 293 CYS A C 1
ATOM 2447 O O . CYS A 1 293 ? -13.183 8.713 12.115 1.00 85.31 293 CYS A O 1
ATOM 2449 N N . SER A 1 294 ? -14.404 10.587 11.789 1.00 89.38 294 SER A N 1
ATOM 2450 C CA . SER A 1 294 ? -15.556 10.172 12.603 1.00 89.38 294 SER A CA 1
ATOM 2451 C C . SER A 1 294 ? -16.098 8.817 12.171 1.00 89.38 294 SER A C 1
ATOM 2453 O O . SER A 1 294 ? -16.286 7.935 13.005 1.00 89.38 294 SER A O 1
ATOM 2455 N N . ARG A 1 295 ? -16.261 8.607 10.860 1.00 85.69 295 ARG A N 1
ATOM 2456 C CA . ARG A 1 295 ? -16.771 7.346 10.306 1.00 85.69 295 ARG A CA 1
ATOM 2457 C C . ARG A 1 295 ? -15.925 6.142 10.729 1.00 85.69 295 ARG A C 1
ATOM 2459 O O . ARG A 1 295 ? -16.464 5.140 11.191 1.00 85.69 295 ARG A O 1
ATOM 2466 N N . TYR A 1 296 ? -14.596 6.258 10.641 1.00 82.81 296 TYR A N 1
ATOM 2467 C CA . TYR A 1 296 ? -13.688 5.180 11.049 1.00 82.81 296 TYR A CA 1
ATOM 2468 C C . TYR A 1 296 ? -13.771 4.856 12.546 1.00 82.81 296 TYR A C 1
ATOM 2470 O O . TYR A 1 296 ? -13.631 3.693 12.930 1.00 82.81 296 TYR A O 1
ATOM 2478 N N . LEU A 1 297 ? -13.990 5.864 13.389 1.00 88.00 297 LEU A N 1
ATOM 2479 C CA . LEU A 1 297 ? -14.138 5.692 14.835 1.00 88.00 297 LEU A CA 1
ATOM 2480 C C . LEU A 1 297 ? -15.500 5.081 15.201 1.00 88.00 297 LEU A C 1
ATOM 2482 O O . LEU A 1 297 ? -15.574 4.234 16.089 1.00 88.00 297 LEU A O 1
ATOM 2486 N N . GLU A 1 298 ? -16.567 5.456 14.495 1.00 87.12 298 GLU A N 1
ATOM 2487 C CA . GLU A 1 298 ? -17.922 4.926 14.699 1.00 87.12 298 GLU A CA 1
ATOM 2488 C C . GLU A 1 298 ? -18.060 3.449 14.302 1.00 87.12 298 GLU A C 1
ATOM 2490 O O . GLU A 1 298 ? -18.860 2.719 14.887 1.00 87.12 298 GLU A O 1
ATOM 2495 N N . GLU A 1 299 ? -17.253 2.970 13.354 1.00 83.06 299 GLU A N 1
ATOM 2496 C CA . GLU A 1 299 ? -17.255 1.565 12.930 1.00 83.06 299 GLU A CA 1
ATOM 2497 C C . GLU A 1 299 ? -16.523 0.616 13.898 1.00 83.06 299 GLU A C 1
ATOM 2499 O O . GLU A 1 299 ? -16.466 -0.602 13.677 1.00 83.06 299 GLU A O 1
ATOM 2504 N N . MET A 1 300 ? -15.988 1.134 15.007 1.00 82.56 300 MET A N 1
ATOM 2505 C CA . MET A 1 300 ? -15.427 0.310 16.074 1.00 82.56 300 MET A CA 1
ATOM 2506 C C . MET A 1 300 ? -16.523 -0.494 16.782 1.00 82.56 300 MET A C 1
ATOM 2508 O O . MET A 1 300 ? -17.519 0.043 17.254 1.00 82.56 300 MET A O 1
ATOM 2512 N N . LYS A 1 301 ? -16.313 -1.810 16.926 1.00 77.25 301 LYS A N 1
ATOM 2513 C CA . LYS A 1 301 ? -17.264 -2.699 17.627 1.00 77.25 301 LYS A CA 1
ATOM 2514 C C . LYS A 1 301 ? -17.471 -2.337 19.097 1.00 77.25 301 LYS A C 1
ATOM 2516 O O . LYS A 1 301 ? -18.564 -2.514 19.621 1.00 77.25 301 LYS A O 1
ATOM 2521 N N . GLU A 1 302 ? -16.407 -1.889 19.751 1.00 80.69 302 GLU A N 1
ATOM 2522 C CA . GLU A 1 302 ? -16.387 -1.526 21.168 1.00 80.69 302 GLU A CA 1
ATOM 2523 C C . GLU A 1 302 ? -15.601 -0.216 21.298 1.00 80.69 302 GLU A C 1
ATOM 2525 O O . GLU A 1 302 ? -14.394 -0.260 21.537 1.00 80.69 302 GLU A O 1
ATOM 2530 N N . PRO A 1 303 ? -16.240 0.942 21.044 1.00 80.81 303 PRO A N 1
ATOM 2531 C CA . PRO A 1 303 ? -15.572 2.230 21.148 1.00 80.81 303 PRO A CA 1
ATOM 2532 C C . PRO A 1 303 ? -15.320 2.558 22.622 1.00 80.81 303 PRO A C 1
ATOM 2534 O O . PRO A 1 303 ? -16.256 2.606 23.437 1.00 80.81 303 PRO A O 1
ATOM 2537 N N . ASP A 1 304 ? -14.052 2.786 22.956 1.00 82.94 304 ASP A N 1
ATOM 2538 C CA . ASP A 1 304 ? -13.642 3.286 24.265 1.00 82.94 304 ASP A CA 1
ATOM 2539 C C . ASP A 1 304 ? -14.029 4.767 24.449 1.00 82.94 304 ASP A C 1
ATOM 2541 O O . ASP A 1 304 ? -14.696 5.373 23.603 1.00 82.94 304 ASP A O 1
ATOM 2545 N N . ALA A 1 305 ? -13.690 5.341 25.607 1.00 83.31 305 ALA A N 1
ATOM 2546 C CA . ALA A 1 305 ? -13.989 6.744 25.901 1.00 83.31 305 ALA A CA 1
ATOM 2547 C C . ALA A 1 305 ? -13.369 7.683 24.852 1.00 83.31 305 ALA A C 1
ATOM 2549 O O . ALA A 1 305 ? -14.038 8.583 24.351 1.00 83.31 305 ALA A O 1
ATOM 2550 N N . PHE A 1 306 ? -12.145 7.390 24.420 1.00 81.31 306 PHE A N 1
ATOM 2551 C CA . PHE A 1 306 ? -11.420 8.216 23.467 1.00 81.31 306 PHE A CA 1
ATOM 2552 C C . PHE A 1 306 ? -11.972 8.192 22.062 1.00 81.31 306 PHE A C 1
ATOM 2554 O O . PHE A 1 306 ? -12.061 9.247 21.448 1.00 81.31 306 PHE A O 1
ATOM 2561 N N . ALA A 1 307 ? -12.386 7.034 21.545 1.00 85.88 307 ALA A N 1
ATOM 2562 C CA . ALA A 1 307 ? -13.058 6.990 20.251 1.00 85.88 307 ALA A CA 1
ATOM 2563 C C . ALA A 1 307 ? -14.292 7.905 20.248 1.00 85.88 307 ALA A C 1
ATOM 2565 O O . ALA A 1 307 ? -14.515 8.634 19.284 1.00 85.88 307 ALA A O 1
ATOM 2566 N N . LYS A 1 308 ? -15.058 7.926 21.346 1.00 88.38 308 LYS A N 1
ATOM 2567 C CA . LYS A 1 308 ? -16.247 8.782 21.482 1.00 88.38 308 LYS A CA 1
ATOM 2568 C C . LYS A 1 308 ? -15.885 10.260 21.568 1.00 88.38 308 LYS A C 1
ATOM 2570 O O . LYS A 1 308 ? -16.522 11.073 20.899 1.00 88.38 308 LYS A O 1
ATOM 2575 N N . ASP A 1 309 ? -14.869 10.604 22.352 1.00 88.12 309 ASP A N 1
ATOM 2576 C CA . ASP A 1 309 ? -14.406 11.986 22.468 1.00 88.12 309 ASP A CA 1
ATOM 2577 C C . ASP A 1 309 ? -13.802 12.491 21.156 1.00 88.12 309 ASP A C 1
ATOM 2579 O O . ASP A 1 309 ? -14.083 13.614 20.752 1.00 88.12 309 ASP A O 1
ATOM 2583 N N . MET A 1 310 ? -13.071 11.644 20.430 1.00 87.88 310 MET A N 1
ATOM 2584 C CA . MET A 1 310 ? -12.541 11.953 19.104 1.00 87.88 310 MET A CA 1
ATOM 2585 C C . MET A 1 310 ? -13.643 12.158 18.067 1.00 87.88 310 MET A C 1
ATOM 2587 O O . MET A 1 310 ? -13.548 13.103 17.293 1.00 87.88 310 MET A O 1
ATOM 2591 N N . VAL A 1 311 ? -14.702 11.339 18.051 1.00 90.25 311 VAL A N 1
ATOM 2592 C CA . VAL A 1 311 ? -15.872 11.578 17.180 1.00 90.25 311 VAL A CA 1
ATOM 2593 C C . VAL A 1 311 ? -16.511 12.923 17.512 1.00 90.25 311 VAL A C 1
ATOM 2595 O O . VAL A 1 311 ? -16.840 13.699 16.616 1.00 90.25 311 VAL A O 1
ATOM 2598 N N . ARG A 1 312 ? -16.647 13.239 18.805 1.00 89.19 312 ARG A N 1
ATOM 2599 C CA . ARG A 1 312 ? -17.197 14.521 19.247 1.00 89.19 312 ARG A CA 1
ATOM 2600 C C . ARG A 1 312 ? -16.311 15.692 18.815 1.00 89.19 312 ARG A C 1
ATOM 2602 O O . ARG A 1 312 ? -16.836 16.679 18.310 1.00 89.19 312 ARG A O 1
ATOM 2609 N N . LEU A 1 313 ? -14.995 15.560 18.973 1.00 88.62 313 LEU A N 1
ATOM 2610 C CA . LEU A 1 313 ? -14.010 16.543 18.534 1.00 88.62 313 LEU A CA 1
ATOM 2611 C C . LEU A 1 313 ? -14.077 16.727 17.017 1.00 88.62 313 LEU A C 1
ATOM 2613 O O . LEU A 1 313 ? -14.195 17.852 16.555 1.00 88.62 313 LEU A O 1
ATOM 2617 N N . CYS A 1 314 ? -14.093 15.641 16.243 1.00 88.50 314 CYS A N 1
ATOM 2618 C CA . CYS A 1 314 ? -14.256 15.692 14.793 1.00 88.50 314 CYS A CA 1
ATOM 2619 C C . CYS A 1 314 ? -15.544 16.415 14.402 1.00 88.50 314 CYS A C 1
ATOM 2621 O O . CYS A 1 314 ? -15.490 17.281 13.548 1.00 88.50 314 CYS A O 1
ATOM 2623 N N . GLY A 1 315 ? -16.668 16.157 15.074 1.00 86.62 315 GLY A N 1
ATOM 2624 C CA . GLY A 1 315 ? -17.914 16.890 14.835 1.00 86.62 315 GLY A CA 1
ATOM 2625 C C . GLY A 1 315 ? -17.818 18.394 15.121 1.00 86.62 315 GLY A C 1
ATOM 2626 O O . GLY A 1 315 ? -18.425 19.182 14.407 1.00 86.62 315 GLY A O 1
ATOM 2627 N N . MET A 1 316 ? -17.039 18.809 16.125 1.00 85.19 316 MET A N 1
ATOM 2628 C CA . MET A 1 316 ? -16.783 20.233 16.394 1.00 85.19 316 MET A CA 1
ATOM 2629 C C . MET A 1 316 ? -15.788 20.860 15.405 1.00 85.19 316 MET A C 1
ATOM 2631 O O . MET A 1 316 ? -15.788 22.080 15.238 1.00 85.19 316 MET A O 1
ATOM 2635 N N . MET A 1 317 ? -14.918 20.050 14.796 1.00 80.62 317 MET A N 1
ATOM 2636 C CA . MET A 1 317 ? -13.871 20.472 13.858 1.00 80.62 317 MET A CA 1
ATOM 2637 C C . MET A 1 317 ? -14.337 20.433 12.391 1.00 80.62 317 MET A C 1
ATOM 2639 O O . MET A 1 317 ? -13.858 21.226 11.583 1.00 80.62 317 MET A O 1
ATOM 2643 N N . SER A 1 318 ? -15.281 19.550 12.048 1.00 77.25 318 SER A N 1
ATOM 2644 C CA . SER A 1 318 ? -15.992 19.491 10.769 1.00 77.25 318 SER A CA 1
ATOM 2645 C C . SER A 1 318 ? -16.842 20.747 10.599 1.00 77.25 318 SER A C 1
ATOM 2647 O O . SER A 1 318 ? -18.016 20.775 10.966 1.00 77.25 318 SER A O 1
ATOM 2649 N N . ARG A 1 319 ? -16.275 21.801 10.012 1.00 64.69 319 ARG A N 1
ATOM 2650 C CA . ARG A 1 319 ? -17.101 22.785 9.310 1.00 64.69 319 ARG A CA 1
ATOM 2651 C C . ARG A 1 319 ? -17.741 22.061 8.127 1.00 64.69 319 ARG A C 1
ATOM 2653 O O . ARG A 1 319 ? -17.049 21.333 7.423 1.00 64.69 319 ARG A O 1
ATOM 2660 N N . ALA A 1 320 ? -19.051 22.213 7.940 1.00 44.28 320 ALA A N 1
ATOM 2661 C CA . ALA A 1 320 ? -19.691 21.778 6.705 1.00 44.28 320 ALA A CA 1
ATOM 2662 C C . ALA A 1 320 ? -18.924 22.412 5.539 1.00 44.28 320 ALA A C 1
ATOM 2664 O O . ALA A 1 320 ? -18.714 23.625 5.561 1.00 44.28 320 ALA A O 1
ATOM 2665 N N . ASP A 1 321 ? -18.489 21.604 4.572 1.00 39.66 321 ASP A N 1
ATOM 2666 C CA . ASP A 1 321 ? -17.933 22.086 3.312 1.00 39.66 321 ASP A CA 1
ATOM 2667 C C . ASP A 1 321 ? -18.929 23.067 2.674 1.00 39.66 321 ASP A C 1
ATOM 2669 O O . ASP A 1 321 ? -19.907 22.686 2.028 1.00 39.66 321 ASP A O 1
ATOM 2673 N N . GLY A 1 322 ? -18.701 24.353 2.906 1.00 36.06 322 GLY A N 1
ATOM 2674 C CA . GLY A 1 322 ? -19.256 25.446 2.140 1.00 36.06 322 GLY A CA 1
ATOM 2675 C C . GLY A 1 322 ? -18.090 26.077 1.407 1.00 36.06 322 GLY A C 1
ATOM 2676 O O . GLY A 1 322 ? -17.226 26.670 2.040 1.00 36.06 322 GLY A O 1
ATOM 2677 N N . GLU A 1 323 ? -18.068 25.929 0.087 1.00 39.19 323 GLU A N 1
ATOM 2678 C CA . GLU A 1 323 ? -17.126 26.517 -0.878 1.00 39.19 323 GLU A CA 1
ATOM 2679 C C . GLU A 1 323 ? -17.041 28.063 -0.863 1.00 39.19 323 GLU A C 1
ATOM 2681 O O . GLU A 1 323 ? -16.583 28.658 -1.836 1.00 39.19 323 GLU A O 1
ATOM 2686 N N . ASP A 1 324 ? -17.442 28.741 0.210 1.00 37.47 324 ASP A N 1
ATOM 2687 C CA . ASP A 1 324 ? -17.346 30.189 0.319 1.00 37.47 324 ASP A CA 1
ATOM 2688 C C . ASP A 1 324 ? -16.182 30.580 1.235 1.00 37.47 324 ASP A C 1
ATOM 2690 O O . ASP A 1 324 ? -16.117 30.205 2.403 1.00 37.47 324 ASP A O 1
ATOM 2694 N N . ASP A 1 325 ? -15.298 31.416 0.689 1.00 42.69 325 ASP A N 1
ATOM 2695 C CA . ASP A 1 325 ? -14.157 32.124 1.300 1.00 42.69 325 ASP A CA 1
ATOM 2696 C C . ASP A 1 325 ? -14.517 32.985 2.543 1.00 42.69 325 ASP A C 1
ATOM 2698 O O . ASP A 1 325 ? -13.722 33.797 3.006 1.00 42.69 325 ASP A O 1
ATOM 2702 N N . ASN A 1 326 ? -15.715 32.817 3.107 1.00 46.41 326 ASN A N 1
ATOM 2703 C CA . ASN A 1 326 ? -16.188 33.424 4.346 1.00 46.41 326 ASN A CA 1
ATOM 2704 C C . ASN A 1 326 ? -16.403 32.331 5.393 1.00 46.41 326 ASN A C 1
ATOM 2706 O O . ASN A 1 326 ? -17.527 31.967 5.739 1.00 46.41 326 ASN A O 1
ATOM 2710 N N . THR A 1 327 ? -15.297 31.813 5.915 1.00 54.34 327 THR A N 1
ATOM 2711 C CA . THR A 1 327 ? -15.332 30.976 7.113 1.00 54.34 327 THR A CA 1
ATOM 2712 C C . THR A 1 327 ? -15.734 31.870 8.294 1.00 54.34 327 THR A C 1
ATOM 2714 O O . THR A 1 327 ? -14.894 32.598 8.817 1.00 54.34 327 THR A O 1
ATOM 2717 N N . GLU A 1 328 ? -17.014 31.886 8.688 1.00 56.81 328 GLU A N 1
ATOM 2718 C CA . GLU A 1 328 ? -17.452 32.603 9.897 1.00 56.81 328 GLU A CA 1
ATOM 2719 C C . GLU A 1 328 ? -16.602 32.145 11.088 1.00 56.81 328 GLU A C 1
ATOM 2721 O O . GLU A 1 328 ? -16.473 30.939 11.322 1.00 56.81 328 GLU A O 1
ATOM 2726 N N . LYS A 1 329 ? -15.989 33.101 11.803 1.00 59.03 329 LYS A N 1
ATOM 2727 C CA . LYS A 1 329 ? -15.159 32.850 12.988 1.00 59.03 329 LYS A CA 1
ATOM 2728 C C . LYS A 1 329 ? -15.944 31.998 13.984 1.00 59.03 329 LYS A C 1
ATOM 2730 O O . LYS A 1 329 ? -17.143 32.206 14.168 1.00 59.03 329 LYS A O 1
ATOM 2735 N N . ARG A 1 330 ? -15.261 31.034 14.604 1.00 69.00 330 ARG A N 1
ATOM 2736 C CA . ARG A 1 330 ? -15.843 30.230 15.676 1.00 69.00 330 ARG A CA 1
ATOM 2737 C C . ARG A 1 330 ? -16.315 31.183 16.779 1.00 69.00 330 ARG A C 1
ATOM 2739 O O . ARG A 1 330 ? -15.645 32.165 17.088 1.00 69.00 330 ARG A O 1
ATOM 2746 N N . THR A 1 331 ? -17.506 30.954 17.313 1.00 76.00 331 THR A N 1
ATOM 2747 C CA . THR A 1 331 ? -17.988 31.763 18.441 1.00 76.00 331 THR A CA 1
ATOM 2748 C C . THR A 1 331 ? -17.157 31.472 19.694 1.00 76.00 331 THR A C 1
ATOM 2750 O O . THR A 1 331 ? -16.657 30.357 19.847 1.00 76.00 331 THR A O 1
ATOM 2753 N N . GLU A 1 332 ? -17.041 32.437 20.614 1.00 74.19 332 GLU A N 1
ATOM 2754 C CA . GLU A 1 332 ? -16.348 32.231 21.903 1.00 74.19 332 GLU A CA 1
ATOM 2755 C C . GLU A 1 332 ? -16.898 30.989 22.638 1.00 74.19 332 GLU A C 1
ATOM 2757 O O . GLU A 1 332 ? -16.134 30.181 23.161 1.00 74.19 332 GLU A O 1
ATOM 2762 N N . ASP A 1 333 ? -18.218 30.767 22.574 1.00 78.19 333 ASP A N 1
ATOM 2763 C CA . ASP A 1 333 ? -18.894 29.601 23.161 1.00 78.19 333 ASP A CA 1
ATOM 2764 C C . ASP A 1 333 ? -18.475 28.264 22.506 1.00 78.19 333 ASP A C 1
ATOM 2766 O O . ASP A 1 333 ? -18.399 27.217 23.163 1.00 78.19 333 ASP A O 1
ATOM 2770 N N . GLU A 1 334 ? -18.225 28.257 21.193 1.00 79.00 334 GLU A N 1
ATOM 2771 C CA . GLU A 1 334 ? -17.768 27.076 20.456 1.00 79.00 334 GLU A CA 1
ATOM 2772 C C . GLU A 1 334 ? -16.282 26.791 20.699 1.00 79.00 334 GLU A C 1
ATOM 2774 O O . GLU A 1 334 ? -15.905 25.620 20.768 1.00 79.00 334 GLU A O 1
ATOM 2779 N N . GLU A 1 335 ? -15.444 27.824 20.832 1.00 79.06 335 GLU A N 1
ATOM 2780 C CA . GLU A 1 335 ? -14.038 27.689 21.239 1.00 79.06 335 GLU A CA 1
ATOM 2781 C C . GLU A 1 335 ? -13.943 27.120 22.651 1.00 79.06 335 GLU A C 1
ATOM 2783 O O . GLU A 1 335 ? -13.301 26.087 22.849 1.00 79.06 335 GLU A O 1
ATOM 2788 N N . GLU A 1 336 ? -14.683 27.699 23.601 1.00 83.94 336 GLU A N 1
ATOM 2789 C CA . GLU A 1 336 ? -14.755 27.210 24.979 1.00 83.94 336 GLU A CA 1
ATOM 2790 C C . GLU A 1 336 ? -15.248 25.754 25.021 1.00 83.94 336 GLU A C 1
ATOM 2792 O O . GLU A 1 336 ? -14.721 24.920 25.760 1.00 83.94 336 GLU A O 1
ATOM 2797 N N . SER A 1 337 ? -16.219 25.396 24.175 1.00 85.00 337 SER A N 1
ATOM 2798 C CA . SER A 1 337 ? -16.717 24.020 24.069 1.00 85.00 337 SER A CA 1
ATOM 2799 C C . SER A 1 337 ? -15.656 23.027 23.586 1.00 85.00 337 SER A C 1
ATOM 2801 O O . SER A 1 337 ? -15.596 21.904 24.105 1.00 85.00 337 SER A O 1
ATOM 2803 N N . VAL A 1 338 ? -14.824 23.416 22.612 1.00 85.06 338 VAL A N 1
ATOM 2804 C CA . VAL A 1 338 ? -13.705 22.588 22.141 1.00 85.06 338 VAL A CA 1
ATOM 2805 C C . VAL A 1 338 ? -12.629 22.504 23.220 1.00 85.06 338 VAL A C 1
ATOM 2807 O O . VAL A 1 338 ? -12.187 21.402 23.543 1.00 85.06 338 VAL A O 1
ATOM 2810 N N . GLU A 1 339 ? -12.248 23.621 23.841 1.00 85.38 339 GLU A N 1
ATOM 2811 C CA . GLU A 1 339 ? -11.244 23.642 24.910 1.00 85.38 339 GLU A CA 1
ATOM 2812 C C . GLU A 1 339 ? -11.653 22.786 26.113 1.00 85.38 339 GLU A C 1
ATOM 2814 O O . GLU A 1 339 ? -10.853 21.984 26.598 1.00 85.38 339 GLU A O 1
ATOM 2819 N N . MET A 1 340 ? -12.911 22.873 26.555 1.00 87.25 340 MET A N 1
ATOM 2820 C CA . MET A 1 340 ? -13.445 22.029 27.627 1.00 87.25 340 MET A CA 1
ATOM 2821 C C . MET A 1 340 ? -13.380 20.537 27.284 1.00 87.25 340 MET A C 1
ATOM 2823 O O . MET A 1 340 ? -13.144 19.706 28.167 1.00 87.25 340 MET A O 1
ATOM 2827 N N . LEU A 1 341 ? -13.623 20.172 26.020 1.00 88.25 341 LEU A N 1
ATOM 2828 C CA . LEU A 1 341 ? -13.492 18.788 25.573 1.00 88.25 341 LEU A CA 1
ATOM 2829 C C . LEU A 1 341 ? -12.023 18.351 25.590 1.00 88.25 341 LEU A C 1
ATOM 2831 O O . LEU A 1 341 ? -11.721 17.286 26.122 1.00 88.25 341 LEU A O 1
ATOM 2835 N N . LEU A 1 342 ? -11.115 19.177 25.069 1.00 87.44 342 LEU A N 1
ATOM 2836 C CA . LEU A 1 342 ? -9.681 18.885 25.041 1.00 87.44 342 LEU A CA 1
ATOM 2837 C C . LEU A 1 342 ? -9.087 18.756 26.450 1.00 87.44 342 LEU A C 1
ATOM 2839 O O . LEU A 1 342 ? -8.261 17.875 26.689 1.00 87.44 342 LEU A O 1
ATOM 2843 N N . GLU A 1 343 ? -9.521 19.588 27.396 1.00 86.56 343 GLU A N 1
ATOM 2844 C CA . GLU A 1 343 ? -9.079 19.512 28.790 1.00 86.56 343 GLU A CA 1
ATOM 2845 C C . GLU A 1 343 ? -9.597 18.244 29.476 1.00 86.56 343 GLU A C 1
ATOM 2847 O O . GLU A 1 343 ? -8.852 17.567 30.182 1.00 86.56 343 GLU A O 1
ATOM 2852 N N . ARG A 1 344 ? -10.843 17.844 29.200 1.00 86.38 344 ARG A N 1
ATOM 2853 C CA . ARG A 1 344 ? -11.366 16.555 29.669 1.00 86.38 344 ARG A CA 1
ATOM 2854 C C . ARG A 1 344 ? -10.573 15.384 29.095 1.00 86.38 344 ARG A C 1
ATOM 2856 O O . ARG A 1 344 ? -10.148 14.522 29.856 1.00 86.38 344 ARG A O 1
ATOM 2863 N N . MET A 1 345 ? -10.327 15.379 27.783 1.00 85.31 345 MET A N 1
ATOM 2864 C CA . MET A 1 345 ? -9.527 14.342 27.123 1.00 85.31 345 MET A CA 1
ATOM 2865 C C . MET A 1 345 ? -8.112 14.256 27.708 1.00 85.31 345 MET A C 1
ATOM 2867 O O . MET A 1 345 ? -7.558 13.165 27.794 1.00 85.31 345 MET A O 1
ATOM 2871 N N . ARG A 1 346 ? -7.534 15.389 28.137 1.00 82.81 346 ARG A N 1
ATOM 2872 C CA . ARG A 1 346 ? -6.234 15.450 28.820 1.00 82.81 346 ARG A CA 1
ATOM 2873 C C . ARG A 1 346 ? -6.277 14.873 30.240 1.00 82.81 346 ARG A C 1
ATOM 2875 O O . ARG A 1 346 ? -5.292 14.288 30.677 1.00 82.81 346 ARG A O 1
ATOM 2882 N N . GLN A 1 347 ? -7.377 15.051 30.967 1.00 81.31 347 GLN A N 1
ATOM 2883 C CA . GLN A 1 347 ? -7.532 14.553 32.341 1.00 81.31 347 GLN A CA 1
ATOM 2884 C C . GLN A 1 347 ? -7.911 13.071 32.402 1.00 81.31 347 GLN A C 1
ATOM 2886 O O . GLN A 1 347 ? -7.566 12.385 33.360 1.00 81.31 347 GLN A O 1
ATOM 2891 N N . GLU A 1 348 ? -8.616 12.579 31.386 1.00 76.62 348 GLU A N 1
ATOM 2892 C CA . GLU A 1 348 ? -9.133 11.210 31.317 1.00 76.62 348 GLU A CA 1
ATOM 2893 C C . GLU A 1 348 ? -8.275 10.289 30.436 1.00 76.62 348 GLU A C 1
ATOM 2895 O O . GLU A 1 348 ? -8.770 9.267 29.961 1.00 76.62 348 GLU A O 1
ATOM 2900 N N . ILE A 1 349 ? -6.991 10.617 30.223 1.00 67.38 349 ILE A N 1
ATOM 2901 C CA . ILE A 1 349 ? -6.070 9.777 29.446 1.00 67.38 349 ILE A CA 1
ATOM 2902 C C . ILE A 1 349 ? -6.007 8.381 30.098 1.00 67.38 349 ILE A C 1
ATOM 2904 O O . ILE A 1 349 ? -5.522 8.256 31.225 1.00 67.38 349 ILE A O 1
ATOM 2908 N N . PRO A 1 350 ? -6.481 7.312 29.426 1.00 62.81 350 PRO A N 1
ATOM 2909 C CA . PRO A 1 350 ? -6.527 5.975 30.018 1.00 62.81 350 PRO A CA 1
ATOM 2910 C C . PRO A 1 350 ? -5.141 5.361 30.235 1.00 62.81 350 PRO A C 1
ATOM 2912 O O . PRO A 1 350 ? -4.993 4.472 31.071 1.00 62.81 350 PRO A O 1
ATOM 2915 N N . ASP A 1 351 ? -4.152 5.817 29.465 1.00 67.38 351 ASP A N 1
ATOM 2916 C CA . ASP A 1 351 ? -2.760 5.381 29.506 1.00 67.38 351 ASP A CA 1
ATOM 2917 C C . ASP A 1 351 ? -1.842 6.578 29.207 1.00 67.38 351 ASP A C 1
ATOM 2919 O O . ASP A 1 351 ? -1.813 7.072 28.081 1.00 67.38 351 ASP A O 1
ATOM 2923 N N . GLU A 1 352 ? -1.118 7.076 30.216 1.00 62.75 352 GLU A N 1
ATOM 2924 C CA . GLU A 1 352 ? -0.209 8.228 30.073 1.00 62.75 352 GLU A CA 1
ATOM 2925 C C . GLU A 1 352 ? 0.937 7.970 29.075 1.00 62.75 352 GLU A C 1
ATOM 2927 O O . GLU A 1 352 ? 1.533 8.927 28.579 1.00 62.75 352 GLU A O 1
ATOM 2932 N N . GLU A 1 353 ? 1.243 6.706 28.751 1.00 63.31 353 GLU A N 1
ATOM 2933 C CA . GLU A 1 353 ? 2.232 6.353 27.723 1.00 63.31 353 GLU A CA 1
ATOM 2934 C C . GLU A 1 353 ? 1.649 6.376 26.294 1.00 63.31 353 GLU A C 1
ATOM 2936 O O . GLU A 1 353 ? 2.395 6.280 25.315 1.00 63.31 353 GLU A O 1
ATOM 2941 N N . ASP A 1 354 ? 0.329 6.525 26.138 1.00 66.75 354 ASP A N 1
ATOM 2942 C CA . ASP A 1 354 ? -0.330 6.569 24.836 1.00 66.75 354 ASP A CA 1
ATOM 2943 C C . ASP A 1 354 ? -0.195 7.951 24.174 1.00 66.75 354 ASP A C 1
ATOM 2945 O O . ASP A 1 354 ? -1.043 8.839 24.308 1.00 66.75 354 ASP A O 1
ATOM 2949 N N . GLU A 1 355 ? 0.881 8.112 23.395 1.00 71.81 355 GLU A N 1
ATOM 2950 C CA . GLU A 1 355 ? 1.221 9.346 22.668 1.00 71.81 355 GLU A CA 1
ATOM 2951 C C . GLU A 1 355 ? 0.076 9.869 21.771 1.00 71.81 355 GLU A C 1
ATOM 2953 O O . GLU A 1 355 ? 0.021 11.065 21.486 1.00 71.81 355 GLU A O 1
ATOM 2958 N N . ARG A 1 356 ? -0.882 9.020 21.363 1.00 69.19 356 A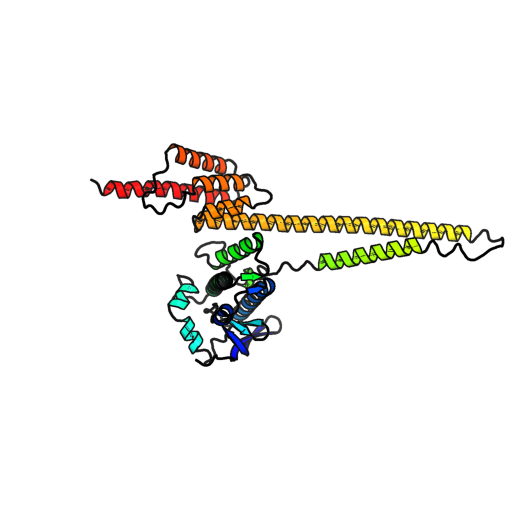RG A N 1
ATOM 2959 C CA . ARG A 1 356 ? -1.986 9.399 20.458 1.00 69.19 356 ARG A CA 1
ATOM 2960 C C . ARG A 1 356 ? -2.883 10.492 21.044 1.00 69.19 356 ARG A C 1
ATOM 2962 O O . ARG A 1 356 ? -3.330 11.366 20.302 1.00 69.19 356 ARG A O 1
ATOM 2969 N N . TYR A 1 357 ? -3.143 10.453 22.354 1.00 71.69 357 TYR A N 1
ATOM 2970 C CA . TYR A 1 357 ? -3.987 11.446 23.033 1.00 71.69 357 TYR A CA 1
ATOM 2971 C C . TYR A 1 357 ? -3.312 12.810 23.036 1.00 71.69 357 TYR A C 1
ATOM 2973 O O . TYR A 1 357 ? -3.923 13.810 22.659 1.00 71.69 357 TYR A O 1
ATOM 2981 N N . ALA A 1 358 ? -2.035 12.833 23.420 1.00 75.19 358 ALA A N 1
ATOM 2982 C CA . ALA A 1 358 ? -1.241 14.048 23.448 1.00 75.19 358 ALA A CA 1
ATOM 2983 C C . ALA A 1 358 ? -1.127 14.655 22.044 1.00 75.19 358 ALA A C 1
ATOM 2985 O O . ALA A 1 358 ? -1.404 15.839 21.875 1.00 75.19 358 ALA A O 1
ATOM 2986 N N . GLU A 1 359 ? -0.814 13.848 21.025 1.00 78.06 359 GLU A N 1
ATOM 2987 C CA . GLU A 1 359 ? -0.705 14.330 19.645 1.00 78.06 359 GLU A CA 1
ATOM 2988 C C . GLU A 1 359 ? -2.033 14.901 19.113 1.00 78.06 359 GLU A C 1
ATOM 2990 O O . GLU A 1 359 ? -2.025 15.951 18.470 1.00 78.06 359 GLU A O 1
ATOM 2995 N N . CYS A 1 360 ? -3.178 14.265 19.401 1.00 78.06 360 CYS A N 1
ATOM 2996 C CA . CYS A 1 360 ? -4.495 14.782 19.006 1.00 78.06 360 CYS A CA 1
ATOM 2997 C C . CYS A 1 360 ? -4.814 16.129 19.658 1.00 78.06 360 CYS A C 1
ATOM 2999 O O . CYS A 1 360 ? -5.281 17.047 18.981 1.00 78.06 360 CYS A O 1
ATOM 3001 N N . ILE A 1 361 ? -4.575 16.240 20.966 1.00 79.88 361 ILE A N 1
ATOM 3002 C CA . ILE A 1 361 ? -4.883 17.451 21.730 1.00 79.88 361 ILE A CA 1
ATOM 3003 C C . ILE A 1 361 ? -4.001 18.609 21.265 1.00 79.88 361 ILE A C 1
ATOM 3005 O O . ILE A 1 361 ? -4.514 19.698 21.018 1.00 79.88 361 ILE A O 1
ATOM 3009 N N . GLU A 1 362 ? -2.697 18.379 21.107 1.00 82.31 362 GLU A N 1
ATOM 3010 C CA . GLU A 1 362 ? -1.773 19.406 20.621 1.00 82.31 362 GLU A CA 1
ATOM 3011 C C . GLU A 1 362 ? -2.114 19.824 19.185 1.00 82.31 362 GLU A C 1
ATOM 3013 O O . GLU A 1 362 ? -2.199 21.018 18.904 1.00 82.31 362 GLU A O 1
ATOM 3018 N N . PHE A 1 363 ? -2.423 18.874 18.293 1.00 83.81 363 PHE A N 1
ATOM 3019 C CA . PHE A 1 363 ? -2.848 19.199 16.930 1.00 83.81 363 PHE A CA 1
ATOM 3020 C C . PHE A 1 363 ? -4.116 20.061 16.903 1.00 83.81 363 PHE A C 1
ATOM 3022 O O . PHE A 1 363 ? -4.163 21.049 16.168 1.00 83.81 363 PHE A O 1
ATOM 3029 N N . ALA A 1 364 ? -5.136 19.707 17.691 1.00 81.06 364 ALA A N 1
ATOM 3030 C CA . ALA A 1 364 ? -6.385 20.462 17.755 1.00 81.06 364 ALA A CA 1
ATOM 3031 C C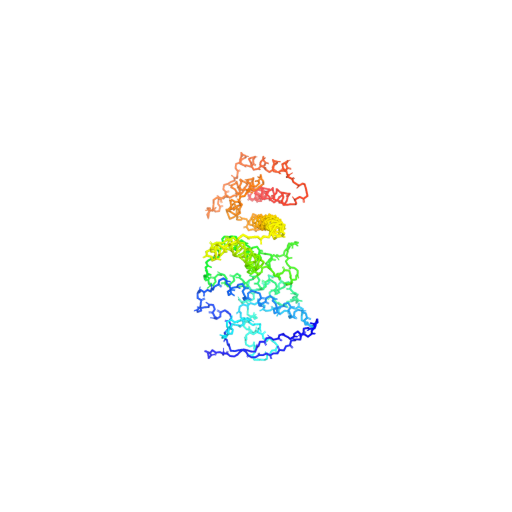 . ALA A 1 364 ? -6.152 21.888 18.279 1.00 81.06 364 ALA A C 1
ATOM 3033 O O . ALA A 1 364 ? -6.636 22.843 17.673 1.00 81.06 364 ALA A O 1
ATOM 3034 N N . LYS A 1 365 ? -5.336 22.046 19.331 1.00 82.19 365 LYS A N 1
ATOM 3035 C CA . LYS A 1 365 ? -4.932 23.363 19.853 1.00 82.19 365 LYS A CA 1
ATOM 3036 C C . LYS A 1 365 ? -4.179 24.192 18.818 1.00 82.19 365 LYS A C 1
ATOM 3038 O O . LYS A 1 365 ? -4.466 25.374 18.662 1.00 82.19 365 LYS A O 1
ATOM 3043 N N . GLU A 1 366 ? -3.253 23.585 18.078 1.00 81.00 366 GLU A N 1
ATOM 3044 C CA . GLU A 1 366 ? -2.552 24.274 16.992 1.00 81.00 366 GLU A CA 1
ATOM 3045 C C . GLU A 1 366 ? -3.494 24.730 15.874 1.00 81.00 366 GLU A C 1
ATOM 3047 O O . GLU A 1 366 ? -3.218 25.745 15.236 1.00 81.00 366 GLU A O 1
ATOM 3052 N N . GLN A 1 367 ? -4.555 23.972 15.570 1.00 77.31 367 GLN A N 1
ATOM 3053 C CA . GLN A 1 367 ? -5.531 24.406 14.568 1.00 77.31 367 GLN A CA 1
ATOM 3054 C C . GLN A 1 367 ? -6.338 25.604 15.071 1.00 77.31 367 GLN A C 1
ATOM 3056 O O . GLN A 1 367 ? -6.483 26.554 14.312 1.00 77.31 367 GLN A O 1
ATOM 3061 N N . LEU A 1 368 ? -6.771 25.596 16.338 1.00 73.06 368 LEU A N 1
ATOM 3062 C CA . LEU A 1 368 ? -7.469 26.732 16.954 1.00 73.06 368 LEU A CA 1
ATOM 3063 C C . LEU A 1 368 ? -6.596 28.000 16.936 1.00 73.06 368 LEU A C 1
ATOM 3065 O O . LEU A 1 368 ? -7.005 29.017 16.395 1.00 73.06 368 LEU A O 1
ATOM 3069 N N . GLN A 1 369 ? -5.335 27.910 17.372 1.00 70.00 369 GLN A N 1
ATOM 3070 C CA . GLN A 1 369 ? -4.409 29.056 17.366 1.00 70.00 369 GLN A CA 1
ATOM 3071 C C . GLN A 1 369 ? -4.095 29.592 15.960 1.00 70.00 369 GLN A C 1
ATOM 3073 O O . GLN A 1 369 ? -3.772 30.765 15.789 1.00 70.00 369 GLN A O 1
ATOM 3078 N N . LYS A 1 370 ? -4.130 28.740 14.927 1.00 63.53 370 LYS A N 1
ATOM 3079 C CA . LYS A 1 370 ? -3.934 29.186 13.538 1.00 63.53 370 LYS A CA 1
ATOM 3080 C C . LYS A 1 370 ? -5.141 29.956 13.010 1.00 63.53 370 LYS A C 1
ATOM 3082 O O . LYS A 1 370 ? -4.937 30.805 12.147 1.00 63.53 370 LYS A O 1
ATOM 3087 N N . GLU A 1 371 ? -6.347 29.684 13.509 1.00 58.47 371 GLU A N 1
ATOM 3088 C CA . GLU A 1 371 ? -7.526 30.509 13.217 1.00 58.47 371 GLU A CA 1
ATOM 3089 C C . GLU A 1 371 ? -7.362 31.920 13.824 1.00 58.47 371 GLU A C 1
ATOM 3091 O O . GLU A 1 371 ? -7.683 32.894 13.146 1.00 58.47 371 GLU A O 1
ATOM 3096 N N . ASP A 1 372 ? -6.723 32.050 14.996 1.00 53.84 372 ASP A N 1
ATOM 3097 C CA . ASP A 1 372 ? -6.430 33.349 15.636 1.00 53.84 372 ASP A CA 1
ATOM 3098 C C . ASP A 1 372 ? -5.344 34.174 14.912 1.00 53.84 372 ASP A C 1
ATOM 3100 O O . ASP A 1 372 ? -5.440 35.392 14.787 1.00 53.84 372 ASP A O 1
ATOM 3104 N N . VAL A 1 373 ? -4.278 33.539 14.407 1.00 48.62 373 VAL A N 1
ATOM 3105 C CA . VAL A 1 373 ? -3.126 34.258 13.807 1.00 48.62 373 VAL A CA 1
ATOM 3106 C C . VAL A 1 373 ? -3.437 34.854 12.426 1.00 48.62 373 VAL A C 1
ATOM 3108 O O . VAL A 1 373 ? -2.819 35.845 12.027 1.00 48.62 373 VAL A O 1
ATOM 3111 N N . VAL A 1 374 ? -4.401 34.293 11.687 1.00 50.56 374 VAL A N 1
ATOM 3112 C CA . VAL A 1 374 ? -4.876 34.892 10.423 1.00 50.56 374 VAL A CA 1
ATOM 3113 C C . VAL A 1 374 ? -5.491 36.283 10.677 1.00 50.56 374 VAL A C 1
ATOM 3115 O O . VAL A 1 374 ? -5.369 37.163 9.828 1.00 50.56 374 VAL A O 1
ATOM 3118 N N . GLU A 1 375 ? -6.034 36.523 11.876 1.00 44.03 375 GLU A N 1
ATOM 3119 C CA . GLU A 1 375 ? -6.683 37.770 12.304 1.00 44.03 375 GLU A CA 1
ATOM 3120 C C . GLU A 1 375 ? -5.703 38.953 12.482 1.00 44.03 375 GLU A C 1
ATOM 3122 O O . GLU A 1 375 ? -6.023 40.090 12.119 1.00 44.03 375 GLU A O 1
ATOM 3127 N N . GLU A 1 376 ? -4.477 38.720 12.972 1.00 45.69 376 GLU A N 1
ATOM 3128 C CA . GLU A 1 376 ? -3.463 39.785 13.124 1.00 45.69 376 GLU A CA 1
ATOM 3129 C C . GLU A 1 376 ? -2.904 40.264 11.777 1.00 45.69 376 GLU A C 1
ATOM 3131 O O . GLU A 1 376 ? -2.519 41.426 11.635 1.00 45.69 376 GLU A O 1
ATOM 3136 N N . GLN A 1 377 ? -2.863 39.390 10.768 1.00 44.00 377 GLN A N 1
ATOM 3137 C CA . GLN A 1 377 ? -2.328 39.747 9.452 1.00 44.00 377 GLN A CA 1
ATOM 3138 C C . GLN A 1 377 ? -3.356 40.470 8.576 1.00 44.00 377 GLN A C 1
ATOM 3140 O O . GLN A 1 377 ? -2.969 41.353 7.815 1.00 44.00 377 GLN A O 1
ATOM 3145 N N . THR A 1 378 ? -4.651 40.167 8.712 1.00 46.66 378 THR A N 1
ATOM 3146 C CA . THR A 1 378 ? -5.713 40.851 7.953 1.00 46.66 378 THR A CA 1
ATOM 3147 C C . THR A 1 378 ? -6.147 42.176 8.580 1.00 46.66 378 THR A C 1
ATOM 3149 O O . THR A 1 378 ? -6.553 43.082 7.860 1.00 46.66 378 THR A O 1
ATOM 3152 N N . SER A 1 379 ? -6.031 42.337 9.904 1.00 46.78 379 SER A N 1
ATOM 3153 C CA . SER A 1 379 ? -6.332 43.611 10.586 1.00 46.78 379 SER A CA 1
ATOM 3154 C C . SER A 1 379 ? -5.207 44.654 10.481 1.00 46.78 379 SER A C 1
ATOM 3156 O O . SER A 1 379 ? -5.450 45.841 10.688 1.00 46.78 379 SER A O 1
ATOM 3158 N N . GLY A 1 380 ? -3.988 44.241 10.116 1.00 45.41 380 GLY A N 1
ATOM 3159 C CA . GLY A 1 380 ? -2.840 45.131 9.902 1.00 45.41 380 GLY A CA 1
ATOM 3160 C C . GLY A 1 380 ? -2.774 45.808 8.525 1.00 45.41 380 GLY A C 1
ATOM 3161 O O . GLY A 1 380 ? -1.957 46.710 8.344 1.00 45.41 380 GLY A O 1
ATOM 3162 N N . GLU A 1 381 ? -3.605 45.399 7.559 1.00 45.47 381 GLU A N 1
ATOM 3163 C CA . GLU A 1 381 ? -3.677 46.022 6.222 1.00 45.47 381 GLU A CA 1
ATOM 3164 C C . GLU A 1 381 ? -4.782 47.090 6.096 1.00 45.47 381 GLU A C 1
ATOM 3166 O O . GLU A 1 381 ? -4.799 47.838 5.118 1.00 45.47 381 GLU A O 1
ATOM 3171 N N . GLU A 1 382 ? -5.642 47.246 7.108 1.00 45.94 382 GLU A N 1
ATOM 3172 C CA . GLU A 1 382 ? -6.585 48.366 7.227 1.00 45.94 382 GLU A CA 1
ATOM 3173 C C . GLU A 1 382 ? -6.196 49.287 8.396 1.00 45.94 382 GLU A C 1
ATOM 3175 O O . GLU A 1 382 ? -6.854 49.339 9.435 1.00 45.94 382 GLU A O 1
ATOM 3180 N N . SER A 1 383 ? -5.093 50.027 8.253 1.00 36.16 383 SER A N 1
ATOM 3181 C CA . SER A 1 383 ? -4.757 51.170 9.123 1.00 36.16 383 SER A CA 1
ATOM 3182 C C . SER A 1 383 ? -3.955 52.240 8.393 1.00 36.16 383 SER A C 1
ATOM 3184 O O . SER A 1 383 ? -2.933 51.894 7.760 1.00 36.16 383 SER A O 1
#

Foldseek 3Di:
DPAPQKAWFWDWDDDPLDIDIDIDIFGFHQQVVVLLVAQEDALVLLLQQLQLLLVVQQSQCRHPPQQGPLQQASLQWTQGPVRYITGGDPVDPVCVVSVVVCLDQVNLVQQFAPVCSPVPDRHQLRNLSNSLSRSVVSPVSHAYVVHQDPLSVLLNVLSSCLSRDDDDPSHDRHSVVCVPSSPPPPPPCVVVVLVVVLVVLVVVLVVLVVVVPPPPPDDDDDDDDPPVVVVVVVVVVVVVVVSVVSVVVSVVSVVVVVVVVVVVVVVVLVVSLVSLLVSLLCCVQPVVNLVVSLVSLVPRPDRDPVSVLSNVLSVLSDDPPDPDPCPDQQDPVSVVVNVVSLVVLVVVVVDPPPCSSVVNSVSSVVVNVVSVVVVVVVVVVPD

Mean predicted aligned error: 17.29 Å

pLDDT: mean 75.02, std 17.7, range [31.89, 97.88]

Radius of gyration: 31.72 Å; Cα contacts (8 Å, |Δi|>4): 349; chains: 1; bounding box: 55×126×69 Å

Solvent-accessible surface area (backbone atoms only — not comparable to full-atom values): 21840 Å² total; per-residue (Å²): 127,83,81,75,44,70,44,56,22,56,38,80,48,77,61,84,95,44,54,43,81,46,80,44,78,44,51,37,38,36,36,54,65,47,39,77,78,39,56,63,46,41,48,68,56,54,35,47,43,54,44,45,52,48,50,52,51,48,48,46,50,65,24,89,92,34,58,40,86,77,56,42,35,42,76,39,28,32,35,32,82,85,76,46,63,39,49,51,32,77,89,41,79,92,33,48,70,58,53,57,54,54,68,34,64,82,46,24,74,66,32,41,50,88,92,36,66,78,68,80,66,74,40,49,51,51,31,42,23,4,46,23,38,35,52,52,50,50,62,73,54,35,47,46,50,67,66,73,50,70,70,55,47,52,51,51,47,47,51,33,49,30,29,61,51,89,84,56,95,74,37,63,75,49,63,70,75,51,61,70,74,49,53,68,75,65,77,56,60,64,60,54,55,52,48,53,48,51,51,50,52,53,52,51,53,52,52,60,69,57,62,80,71,71,78,84,81,78,80,83,87,84,93,87,68,102,67,51,65,66,53,50,51,54,46,51,54,52,50,52,53,49,50,49,52,51,52,51,52,51,50,53,53,49,51,51,48,54,50,52,52,46,55,52,50,51,55,48,52,52,53,53,50,55,51,34,53,55,44,21,48,43,25,45,74,73,66,66,38,24,66,64,15,28,53,42,37,67,71,41,93,76,63,52,73,61,42,53,51,49,34,52,48,22,60,74,65,44,68,78,94,60,98,55,98,70,76,76,75,79,48,72,70,56,50,50,53,50,50,55,48,46,52,47,56,67,73,62,54,92,49,92,84,50,60,67,59,58,53,51,47,52,51,52,51,54,52,55,54,52,63,57,55,56,52,63,63,62,58,65,75,72,120

Secondary structure (DSSP, 8-state):
-----EEEEEEEEEETTEEEEEEEEEEEEEHHHHHHH--EEEHHHHHHHHHHHHHHHHHHHHSTT-S-----STTSEEEETTS-EEEB-TTSGGGHHHHHHHTSHHHHHHHS-GGGTTS----HHHHHHHHHHHHHHHHHH-EEESPPPHHHHHHHHHHHHHHH-SS-TTS--SGGGTTTTT------HHHHHHHHHHHHHHHHHHHHHHHTTSTTSS-------TTTHHHHHHHHHHHHHHHHHHHHHHHHHHHHHHHHHHHHHHHHHHHHHHHHHHHHHHIIIII--HHHHHHHHHT-SS--HHHHHHHHHHHHH-------S--PPPPHHHHHHHHHHHHHHHHS-S-TT-HHHHHHHHHHHHHHHHHHHHHHHHHTS--

Nearest PDB structures (foldseek):
  5o2b-assembly1_A  TM=6.246E-01  e=1.144E-03  Homo sapiens
  8fv4-assembly1_B  TM=6.322E-01  e=2.207E-03  Homo sapiens
  5nk7-assembly1_A  TM=6.551E-01  e=4.257E-03  Homo sapiens
  5we8-assembly1_A  TM=5.975E-01  e=1.266E-03  Homo sapiens
  4o2z-assembly1_A-2  TM=5.343E-01  e=3.056E-02  Leishmania donovani BPK282A1